Protein AF-0000000084946363 (afdb_homodimer)

Nearest PDB structures (foldseek):
  4gak-assembly1_A-2  TM=8.663E-01  e=1.663E-21  Spirosoma linguale DSM 74
  2own-assembly1_B  TM=8.542E-01  e=1.812E-19  Lactiplantibacillus plantarum
  5kl9-assembly1_B  TM=8.838E-01  e=1.006E-08  Escherichia coli O157:H7
  5t06-assembly1_B  TM=8.818E-01  e=2.750E-08  Escherichia coli O157:H7
  6fdg-assembly1_D  TM=8.705E-01  e=2.601E-08  Staphylococcus aureus

Organism: NCBI:txid445974

InterPro domains:
  IPR002864 Acyl-ACP thioesterase, N-terminal hotdog domain [PF01643] (11-122)
  IPR029069 HotDog domain superfamily [SSF54637] (1-125)
  IPR029069 HotDog domain superfamily [SSF54637] (152-232)
  IPR045023 Acyl-[acyl-carrier-protein] hydrolase FATA/B [PTHR31727] (13-206)
  IPR049427 Acyl-ACP thioesterase-like, C-terminal domain [PF20791] (157-214)

Structure (mmCIF, N/CA/C/O backbone):
data_AF-0000000084946363-model_v1
#
loop_
_entity.id
_entity.type
_entity.pdbx_description
1 polymer 'Acyl-ACP thioesterase'
#
loop_
_atom_site.group_PDB
_atom_site.id
_atom_site.type_symbol
_atom_site.label_atom_id
_atom_site.label_alt_id
_atom_site.label_comp_id
_atom_site.label_asym_id
_atom_site.label_entity_id
_atom_site.label_seq_id
_atom_site.pdbx_PDB_ins_code
_atom_site.Cartn_x
_atom_site.Cartn_y
_atom_site.Cartn_z
_atom_site.occupancy
_atom_site.B_iso_or_equiv
_atom_site.auth_seq_id
_atom_site.auth_comp_id
_atom_site.auth_asym_id
_atom_site.auth_atom_id
_atom_site.pdbx_PDB_model_num
ATOM 1 N N . MET A 1 1 ? -21.484 -27.547 -6.305 1 70.06 1 MET A N 1
ATOM 2 C CA . MET A 1 1 ? -21.453 -26.094 -6.355 1 70.06 1 MET A CA 1
ATOM 3 C C . MET A 1 1 ? -20.781 -25.609 -7.633 1 70.06 1 MET A C 1
ATOM 5 O O . MET A 1 1 ? -19.938 -26.312 -8.195 1 70.06 1 MET A O 1
ATOM 9 N N . GLU A 1 2 ? -21.312 -24.5 -8.242 1 84.5 2 GLU A N 1
ATOM 10 C CA . GLU A 1 2 ? -20.812 -23.953 -9.5 1 84.5 2 GLU A CA 1
ATOM 11 C C . GLU A 1 2 ? -19.781 -22.859 -9.266 1 84.5 2 GLU A C 1
ATOM 13 O O . GLU A 1 2 ? -19.719 -22.266 -8.188 1 84.5 2 GLU A O 1
ATOM 18 N N . ASN A 1 3 ? -18.844 -22.859 -10.219 1 86.06 3 ASN A N 1
ATOM 19 C CA . ASN A 1 3 ? -17.844 -21.781 -10.133 1 86.06 3 ASN A CA 1
ATOM 20 C C . ASN A 1 3 ? -18.469 -20.422 -10.406 1 86.06 3 ASN A C 1
ATOM 22 O O . ASN A 1 3 ? -18.391 -19.906 -11.531 1 86.06 3 ASN A O 1
ATOM 26 N N . ILE A 1 4 ? -19 -19.781 -9.352 1 91 4 ILE A N 1
ATOM 27 C CA . ILE A 1 4 ? -19.703 -18.516 -9.477 1 91 4 ILE A CA 1
ATOM 28 C C . ILE A 1 4 ? -18.688 -17.375 -9.57 1 91 4 ILE A C 1
ATOM 30 O O . ILE A 1 4 ? -17.562 -17.484 -9.07 1 91 4 ILE A O 1
ATOM 34 N N . VAL A 1 5 ? -19.125 -16.328 -10.242 1 95.81 5 VAL A N 1
ATOM 35 C CA . VAL A 1 5 ? -18.312 -15.117 -10.367 1 95.81 5 VAL A CA 1
ATOM 36 C C . VAL A 1 5 ? -18.516 -14.227 -9.141 1 95.81 5 VAL A C 1
ATOM 38 O O . VAL A 1 5 ? -19.656 -13.969 -8.734 1 95.81 5 VAL A O 1
ATOM 41 N N . SER A 1 6 ? -17.469 -13.883 -8.469 1 97.5 6 SER A N 1
ATOM 42 C CA . SER A 1 6 ? -17.5 -12.82 -7.473 1 97.5 6 SER A CA 1
ATOM 43 C C . SER A 1 6 ? -17 -11.5 -8.055 1 97.5 6 SER A C 1
ATOM 45 O O . SER A 1 6 ? -16.172 -11.484 -8.969 1 97.5 6 SER A O 1
ATOM 47 N N . TYR A 1 7 ? -17.516 -10.43 -7.527 1 98.06 7 TYR A N 1
ATOM 48 C CA . TYR A 1 7 ? -17.125 -9.125 -8.055 1 98.06 7 TYR A CA 1
ATOM 49 C C . TYR A 1 7 ? -17.016 -8.094 -6.934 1 98.06 7 TYR A C 1
ATOM 51 O O . TYR A 1 7 ? -17.469 -8.336 -5.816 1 98.06 7 TYR A O 1
ATOM 59 N N . CYS A 1 8 ? -16.297 -7.031 -7.211 1 97.19 8 CYS A N 1
ATOM 60 C CA . CYS A 1 8 ? -16.156 -5.875 -6.328 1 97.19 8 CYS A CA 1
ATOM 61 C C . CYS A 1 8 ? -16.078 -4.582 -7.133 1 97.19 8 CYS A C 1
ATOM 63 O O . CYS A 1 8 ? -15.352 -4.504 -8.117 1 97.19 8 CYS A O 1
ATOM 65 N N . ASP A 1 9 ? -16.938 -3.645 -6.715 1 97.62 9 ASP A N 1
ATOM 66 C CA . ASP A 1 9 ? -16.875 -2.318 -7.32 1 97.62 9 ASP A CA 1
ATOM 67 C C . ASP A 1 9 ? -15.945 -1.394 -6.535 1 97.62 9 ASP A C 1
ATOM 69 O O . ASP A 1 9 ? -15.938 -1.415 -5.305 1 97.62 9 ASP A O 1
ATOM 73 N N . LEU A 1 10 ? -15.164 -0.676 -7.266 1 96.12 10 LEU A N 1
ATOM 74 C CA . LEU A 1 10 ? -14.352 0.293 -6.539 1 96.12 10 LEU A CA 1
ATOM 75 C C . LEU A 1 10 ? -14.086 1.529 -7.395 1 96.12 10 LEU A C 1
ATOM 77 O O . LEU A 1 10 ? -14.18 1.472 -8.625 1 96.12 10 LEU A O 1
ATOM 81 N N . THR A 1 11 ? -13.898 2.643 -6.738 1 97.25 11 THR A N 1
ATOM 82 C CA . THR A 1 11 ? -13.383 3.877 -7.316 1 97.25 11 THR A CA 1
ATOM 83 C C . THR A 1 11 ? -11.906 4.066 -6.957 1 97.25 11 THR A C 1
ATOM 85 O O . THR A 1 11 ? -11.539 3.982 -5.785 1 97.25 11 THR A O 1
ATOM 88 N N . ILE A 1 12 ? -11.07 4.285 -7.965 1 97.88 12 ILE A N 1
ATOM 89 C CA . ILE A 1 12 ? -9.641 4.406 -7.723 1 97.88 12 ILE A CA 1
ATOM 90 C C . ILE A 1 12 ? -9.352 5.691 -6.953 1 97.88 12 ILE A C 1
ATOM 92 O O . ILE A 1 12 ? -9.711 6.785 -7.402 1 97.88 12 ILE A O 1
ATOM 96 N N . GLU A 1 13 ? -8.672 5.531 -5.82 1 96.62 13 GLU A N 1
ATOM 97 C CA . GLU A 1 13 ? -8.406 6.672 -4.949 1 96.62 13 GLU A CA 1
ATOM 98 C C . GLU A 1 13 ? -6.973 7.172 -5.121 1 96.62 13 GLU A C 1
ATOM 100 O O . GLU A 1 13 ? -6.125 6.465 -5.668 1 96.62 13 GLU A O 1
ATOM 105 N N . CYS A 1 14 ? -6.703 8.352 -4.598 1 95.38 14 CYS A N 1
ATOM 106 C CA . CYS A 1 14 ? -5.434 9.039 -4.809 1 95.38 14 CYS A CA 1
ATOM 107 C C . CYS A 1 14 ? -4.281 8.266 -4.18 1 95.38 14 CYS A C 1
ATOM 109 O O . CYS A 1 14 ? -3.207 8.156 -4.773 1 95.38 14 CYS A O 1
ATOM 111 N N . GLN A 1 15 ? -4.562 7.703 -3.047 1 96.81 15 GLN A N 1
ATOM 112 C CA . GLN A 1 15 ? -3.492 7.059 -2.291 1 96.81 15 GLN A CA 1
ATOM 113 C C . GLN A 1 15 ? -3.031 5.773 -2.977 1 96.81 15 GLN A C 1
ATOM 115 O O . GLN A 1 15 ? -1.977 5.23 -2.643 1 96.81 15 GLN A O 1
ATOM 120 N N . GLU A 1 16 ? -3.773 5.262 -3.953 1 96.62 16 GLU A N 1
ATOM 121 C CA . GLU A 1 16 ? -3.447 4.012 -4.637 1 96.62 16 GLU A CA 1
ATOM 122 C C . GLU A 1 16 ? -2.834 4.277 -6.008 1 96.62 16 GLU A C 1
ATOM 124 O O . GLU A 1 16 ? -2.523 3.342 -6.746 1 96.62 16 GLU A O 1
ATOM 129 N N . ALA A 1 17 ? -2.678 5.531 -6.375 1 97.31 17 ALA A N 1
ATOM 130 C CA . ALA A 1 17 ? -2.203 5.902 -7.707 1 97.31 17 ALA A CA 1
ATOM 131 C C . ALA A 1 17 ? -0.715 6.238 -7.684 1 97.31 17 ALA A C 1
ATOM 133 O O . ALA A 1 17 ? -0.167 6.586 -6.637 1 97.31 17 ALA A O 1
ATOM 134 N N . ASP A 1 18 ? -0.085 6.102 -8.828 1 96.81 18 ASP A N 1
ATOM 135 C CA . ASP A 1 18 ? 1.312 6.508 -8.945 1 96.81 18 ASP A CA 1
ATOM 136 C C . ASP A 1 18 ? 1.427 7.992 -9.281 1 96.81 18 ASP A C 1
ATOM 138 O O . ASP A 1 18 ? 0.437 8.727 -9.227 1 96.81 18 ASP A O 1
ATOM 142 N N . TYR A 1 19 ? 2.625 8.43 -9.539 1 95.81 19 TYR A N 1
ATOM 143 C CA . TYR A 1 19 ? 2.924 9.852 -9.672 1 95.81 19 TYR A CA 1
ATOM 144 C C . TYR A 1 19 ? 2.27 10.43 -10.914 1 95.81 19 TYR A C 1
ATOM 146 O O . TYR A 1 19 ? 2.182 11.656 -11.07 1 95.81 19 TYR A O 1
ATOM 154 N N . GLN A 1 20 ? 1.738 9.586 -11.82 1 94.81 20 GLN A N 1
ATOM 155 C CA . GLN A 1 20 ? 1.055 10.055 -13.016 1 94.81 20 GLN A CA 1
ATOM 156 C C . GLN A 1 20 ? -0.458 9.906 -12.883 1 94.81 20 GLN A C 1
ATOM 158 O O . GLN A 1 20 ? -1.197 10.141 -13.844 1 94.81 20 GLN A O 1
ATOM 163 N N . GLY A 1 21 ? -0.897 9.438 -11.758 1 95.94 21 GLY A N 1
ATOM 164 C CA . GLY A 1 21 ? -2.324 9.258 -11.547 1 95.94 21 GLY A CA 1
ATOM 165 C C . GLY A 1 21 ? -2.836 7.914 -12.031 1 95.94 21 GLY A C 1
ATOM 166 O O . GLY A 1 21 ? -4.043 7.727 -12.195 1 95.94 21 GLY A O 1
ATOM 167 N N . ASN A 1 22 ? -1.909 7.016 -12.398 1 97.56 22 ASN A N 1
ATOM 168 C CA . ASN A 1 22 ? -2.293 5.664 -12.789 1 97.56 22 ASN A CA 1
ATOM 169 C C . ASN A 1 22 ? -2.498 4.77 -11.57 1 97.56 22 ASN A C 1
ATOM 171 O O . ASN A 1 22 ? -1.73 4.836 -10.609 1 97.56 22 ASN A O 1
ATOM 175 N N . TYR A 1 23 ? -3.584 3.969 -11.664 1 98.19 23 TYR A N 1
ATOM 176 C CA . TYR A 1 23 ? -3.766 2.934 -10.648 1 98.19 23 TYR A CA 1
ATOM 177 C C . TYR A 1 23 ? -2.584 1.971 -10.641 1 98.19 23 TYR A C 1
ATOM 179 O O . TYR A 1 23 ? -2.26 1.36 -11.664 1 98.19 23 TYR A O 1
ATOM 187 N N . ARG A 1 24 ? -1.91 1.886 -9.531 1 98.12 24 ARG A N 1
ATOM 188 C CA . ARG A 1 24 ? -0.738 1.02 -9.469 1 98.12 24 ARG A CA 1
ATOM 189 C C . ARG A 1 24 ? -1.112 -0.432 -9.75 1 98.12 24 ARG A C 1
ATOM 191 O O . ARG A 1 24 ? -2.066 -0.957 -9.172 1 98.12 24 ARG A O 1
ATOM 198 N N . ILE A 1 25 ? -0.309 -1.098 -10.562 1 98.31 25 ILE A N 1
ATOM 199 C CA . ILE A 1 25 ? -0.554 -2.5 -10.891 1 98.31 25 ILE A CA 1
ATOM 200 C C . ILE A 1 25 ? -0.459 -3.346 -9.625 1 98.31 25 ILE A C 1
ATOM 202 O O . ILE A 1 25 ? -1.232 -4.289 -9.438 1 98.31 25 ILE A O 1
ATOM 206 N N . SER A 1 26 ? 0.537 -3.006 -8.766 1 98.12 26 SER A N 1
ATOM 207 C CA . SER A 1 26 ? 0.658 -3.725 -7.5 1 98.12 26 SER A CA 1
ATOM 208 C C . SER A 1 26 ? -0.632 -3.641 -6.691 1 98.12 26 SER A C 1
ATOM 210 O O . SER A 1 26 ? -1.058 -4.629 -6.086 1 98.12 26 SER A O 1
ATOM 212 N N . SER A 1 27 ? -1.286 -2.434 -6.629 1 98.12 27 SER A N 1
ATOM 213 C CA . SER A 1 27 ? -2.553 -2.256 -5.93 1 98.12 27 SER A CA 1
ATOM 214 C C . SER A 1 27 ? -3.668 -3.062 -6.586 1 98.12 27 SER A C 1
ATOM 216 O O . SER A 1 27 ? -4.48 -3.684 -5.898 1 98.12 27 SER A O 1
ATOM 218 N N . LEU A 1 28 ? -3.719 -3.057 -7.891 1 98.62 28 LEU A N 1
ATOM 219 C CA . LEU A 1 28 ? -4.719 -3.818 -8.633 1 98.62 28 LEU A CA 1
ATOM 220 C C . LEU A 1 28 ? -4.613 -5.305 -8.312 1 98.62 28 LEU A C 1
ATOM 222 O O . LEU A 1 28 ? -5.605 -5.941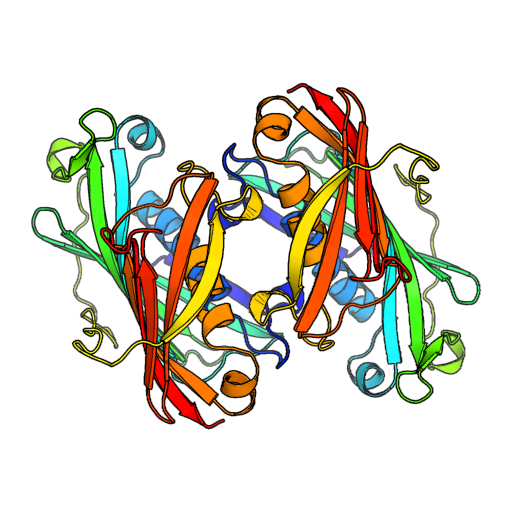 -7.953 1 98.62 28 LEU A O 1
ATOM 226 N N . LEU A 1 29 ? -3.414 -5.832 -8.422 1 98.44 29 LEU A N 1
ATOM 227 C CA . LEU A 1 29 ? -3.217 -7.262 -8.195 1 98.44 29 LEU A CA 1
ATOM 228 C C . LEU A 1 29 ? -3.486 -7.625 -6.742 1 98.44 29 LEU A C 1
ATOM 230 O O . LEU A 1 29 ? -3.971 -8.719 -6.449 1 98.44 29 LEU A O 1
ATOM 234 N N . SER A 1 30 ? -3.174 -6.715 -5.859 1 98.12 30 SER A N 1
ATOM 235 C CA . SER A 1 30 ? -3.5 -6.91 -4.449 1 98.12 30 SER A CA 1
ATOM 236 C C . SER A 1 30 ? -5.004 -7.051 -4.246 1 98.12 30 SER A C 1
ATOM 238 O O . SER A 1 30 ? -5.457 -7.973 -3.566 1 98.12 30 SER A O 1
ATOM 240 N N . LYS A 1 31 ? -5.789 -6.156 -4.844 1 98.31 31 LYS A N 1
ATOM 241 C CA . LYS A 1 31 ? -7.242 -6.211 -4.723 1 98.31 31 LYS A CA 1
ATOM 242 C C . LYS A 1 31 ? -7.801 -7.484 -5.352 1 98.31 31 LYS A C 1
ATOM 244 O O . LYS A 1 31 ? -8.727 -8.094 -4.816 1 98.31 31 LYS A O 1
ATOM 249 N N . LEU A 1 32 ? -7.258 -7.844 -6.43 1 98.44 32 LEU A N 1
ATOM 250 C CA . LEU A 1 32 ? -7.695 -9.07 -7.094 1 98.44 32 LEU A CA 1
ATOM 251 C C . LEU A 1 32 ? -7.398 -10.289 -6.234 1 98.44 32 LEU A C 1
ATOM 253 O O . LEU A 1 32 ? -8.172 -11.25 -6.23 1 98.44 32 LEU A O 1
ATOM 257 N N . SER A 1 33 ? -6.266 -10.266 -5.551 1 97.75 33 SER A N 1
ATOM 258 C CA . SER A 1 33 ? -5.934 -11.359 -4.641 1 97.75 33 SER A CA 1
ATOM 259 C C . SER A 1 33 ? -6.973 -11.484 -3.529 1 97.75 33 SER A C 1
ATOM 261 O O . SER A 1 33 ? -7.414 -12.586 -3.209 1 97.75 33 SER A O 1
ATOM 263 N N . ASP A 1 34 ? -7.348 -10.383 -2.947 1 97.62 34 ASP A N 1
ATOM 264 C CA . ASP A 1 34 ? -8.383 -10.398 -1.917 1 97.62 34 ASP A CA 1
ATOM 265 C C . ASP A 1 34 ? -9.711 -10.914 -2.479 1 97.62 34 ASP A C 1
ATOM 267 O O . ASP A 1 34 ? -10.414 -11.68 -1.817 1 97.62 34 ASP A O 1
ATOM 271 N N . LEU A 1 35 ? -10.055 -10.484 -3.676 1 98.19 35 LEU A N 1
ATOM 272 C CA . LEU A 1 35 ? -11.289 -10.938 -4.316 1 98.19 35 LEU A CA 1
ATOM 273 C C . LEU A 1 35 ? -11.242 -12.445 -4.566 1 98.19 35 LEU A C 1
ATOM 275 O O . LEU A 1 35 ? -12.266 -13.125 -4.457 1 98.19 35 LEU A O 1
ATOM 279 N N . ALA A 1 36 ? -10.078 -12.953 -4.973 1 97.12 36 ALA A N 1
ATOM 280 C CA . ALA A 1 36 ? -9.906 -14.391 -5.168 1 97.12 36 ALA A CA 1
ATOM 281 C C . ALA A 1 36 ? -10.242 -15.164 -3.891 1 97.12 36 ALA A C 1
ATOM 283 O O . ALA A 1 36 ? -10.914 -16.188 -3.939 1 97.12 36 ALA A O 1
ATOM 284 N N . THR A 1 37 ? -9.711 -14.68 -2.766 1 95.12 37 THR A N 1
ATOM 285 C CA . THR A 1 37 ? -9.984 -15.32 -1.482 1 95.12 37 THR A CA 1
ATOM 286 C C . THR A 1 37 ? -11.477 -15.305 -1.175 1 95.12 37 THR A C 1
ATOM 288 O O . THR A 1 37 ? -12.039 -16.328 -0.763 1 95.12 37 THR A O 1
ATOM 291 N N . LYS A 1 38 ? -12.086 -14.18 -1.38 1 95.94 38 LYS A N 1
ATOM 292 C CA . LYS A 1 38 ? -13.531 -14.078 -1.177 1 95.94 38 LYS A CA 1
ATOM 293 C C . LYS A 1 38 ? -14.281 -15.078 -2.041 1 95.94 38 LYS A C 1
ATOM 295 O O . LYS A 1 38 ? -15.18 -15.781 -1.557 1 95.94 38 LYS A O 1
ATOM 300 N N . ASN A 1 39 ? -13.961 -15.148 -3.291 1 96.75 39 ASN A N 1
ATOM 301 C CA . ASN A 1 39 ? -14.594 -16.078 -4.223 1 96.75 39 ASN A CA 1
ATOM 302 C C . ASN A 1 39 ? -14.398 -17.531 -3.787 1 96.75 39 ASN A C 1
ATOM 304 O O . ASN A 1 39 ? -15.336 -18.328 -3.82 1 96.75 39 ASN A O 1
ATOM 308 N N . ALA A 1 40 ? -13.172 -17.828 -3.404 1 94.5 40 ALA A N 1
ATOM 309 C CA . ALA A 1 40 ? -12.852 -19.188 -2.98 1 94.5 40 ALA A CA 1
ATOM 310 C C . ALA A 1 40 ? -13.727 -19.609 -1.804 1 94.5 40 ALA A C 1
ATOM 312 O O . ALA A 1 40 ? -14.18 -20.766 -1.742 1 94.5 40 ALA A O 1
ATOM 313 N N . VAL A 1 41 ? -13.969 -18.766 -0.899 1 93.56 41 VAL A N 1
ATOM 314 C CA . VAL A 1 41 ? -14.82 -19.047 0.248 1 93.56 41 VAL A CA 1
ATOM 315 C C . VAL A 1 41 ? -16.266 -19.203 -0.213 1 93.56 41 VAL A C 1
ATOM 317 O O . VAL A 1 41 ? -16.953 -20.156 0.174 1 93.56 41 VAL A O 1
ATOM 320 N N . GLU A 1 42 ? -16.688 -18.281 -1.045 1 93.62 42 GLU A N 1
ATOM 321 C CA . GLU A 1 42 ? -18.078 -18.266 -1.518 1 93.62 42 GLU A CA 1
ATOM 322 C C . GLU A 1 42 ? -18.422 -19.562 -2.248 1 93.62 42 GLU A C 1
ATOM 324 O O . GLU A 1 42 ? -19.531 -20.094 -2.107 1 93.62 42 GLU A O 1
ATOM 329 N N . VAL A 1 43 ? -17.484 -20.125 -2.947 1 92.31 43 VAL A N 1
ATOM 330 C CA . VAL A 1 43 ? -17.781 -21.281 -3.779 1 92.31 43 VAL A CA 1
ATOM 331 C C . VAL A 1 43 ? -17.406 -22.562 -3.035 1 92.31 43 VAL A C 1
ATOM 333 O O . VAL A 1 43 ? -17.562 -23.672 -3.561 1 92.31 43 VAL A O 1
ATOM 336 N N . GLY A 1 44 ? -16.703 -22.422 -1.86 1 89.19 44 GLY A N 1
ATOM 337 C CA . GLY A 1 44 ? -16.469 -23.562 -0.994 1 89.19 44 GLY A CA 1
ATOM 338 C C . GLY A 1 44 ? -15.109 -24.203 -1.199 1 89.19 44 GLY A C 1
ATOM 339 O O . GLY A 1 44 ? -14.812 -25.25 -0.627 1 89.19 44 GLY A O 1
ATOM 340 N N . ILE A 1 45 ? -14.352 -23.609 -2.037 1 90.62 45 ILE A N 1
ATOM 341 C CA . ILE A 1 45 ? -13 -24.109 -2.27 1 90.62 45 ILE A CA 1
ATOM 342 C C . ILE A 1 45 ? -12.156 -23.922 -1.014 1 90.62 45 ILE A C 1
ATOM 344 O O . ILE A 1 45 ? -11.281 -24.734 -0.716 1 90.62 45 ILE A O 1
ATOM 348 N N . TRP A 1 46 ? -12.438 -22.875 -0.314 1 90.56 46 TRP A N 1
ATOM 349 C CA . TRP A 1 46 ? -11.617 -22.516 0.839 1 90.56 46 TRP A CA 1
ATOM 350 C C . TRP A 1 46 ? -12.477 -22.312 2.08 1 90.56 46 TRP A C 1
ATOM 352 O O . TRP A 1 46 ? -13.562 -21.734 2.002 1 90.56 46 TRP A O 1
ATOM 362 N N . ARG A 1 47 ? -11.922 -22.844 3.141 1 90.25 47 ARG A N 1
ATOM 363 C CA . ARG A 1 47 ? -12.453 -22.641 4.484 1 90.25 47 ARG A CA 1
ATOM 364 C C . ARG A 1 47 ? -11.359 -22.188 5.445 1 90.25 47 ARG A C 1
ATOM 366 O O . ARG A 1 47 ? -10.273 -22.766 5.469 1 90.25 47 ARG A O 1
ATOM 373 N N . PRO A 1 48 ? -11.672 -21.234 6.277 1 84.5 48 PRO A N 1
ATOM 374 C CA . PRO A 1 48 ? -10.641 -20.688 7.172 1 84.5 48 PRO A CA 1
ATOM 375 C C . PRO A 1 48 ? -9.961 -21.781 8.008 1 84.5 48 PRO A C 1
ATOM 377 O O . PRO A 1 48 ? -8.758 -21.688 8.273 1 84.5 48 PRO A O 1
ATOM 380 N N . GLU A 1 49 ? -10.602 -22.812 8.336 1 87.62 49 GLU A N 1
ATOM 381 C CA . GLU A 1 49 ? -10.055 -23.891 9.156 1 87.62 49 GLU A CA 1
ATOM 382 C C . GLU A 1 49 ? -8.938 -24.641 8.422 1 87.62 49 GLU A C 1
ATOM 384 O O . GLU A 1 49 ? -8.039 -25.203 9.055 1 87.62 49 GLU A O 1
ATOM 389 N N . LEU A 1 50 ? -9.023 -24.641 7.145 1 89.38 50 LEU A N 1
ATOM 390 C CA . LEU A 1 50 ? -8.008 -25.312 6.348 1 89.38 50 LEU A CA 1
ATOM 391 C C . LEU A 1 50 ? -6.664 -24.609 6.461 1 89.38 50 LEU A C 1
ATOM 393 O O . LEU A 1 50 ? -5.617 -25.219 6.219 1 89.38 50 LEU A O 1
ATOM 397 N N . GLY A 1 51 ? -6.691 -23.391 6.848 1 86.88 51 GLY A N 1
ATOM 398 C CA . GLY A 1 51 ? -5.5 -22.547 6.891 1 86.88 51 GLY A CA 1
ATOM 399 C C . GLY A 1 51 ? -4.5 -23 7.945 1 86.88 51 GLY A C 1
ATOM 400 O O . GLY A 1 51 ? -3.336 -22.594 7.91 1 86.88 51 GLY A O 1
ATOM 401 N N . GLU A 1 52 ? -4.887 -23.797 8.828 1 87.25 52 GLU A N 1
ATOM 402 C CA . GLU A 1 52 ? -3.994 -24.328 9.852 1 87.25 52 GLU A CA 1
ATOM 403 C C . GLU A 1 52 ? -3.023 -25.344 9.258 1 87.25 52 GLU A C 1
ATOM 405 O O . GLU A 1 52 ? -1.902 -25.5 9.75 1 87.25 52 GLU A O 1
ATOM 410 N N . ARG A 1 53 ? -3.496 -25.938 8.18 1 91.44 53 ARG A N 1
ATOM 411 C CA . ARG A 1 53 ? -2.717 -27.047 7.66 1 91.44 53 ARG A CA 1
ATOM 412 C C . ARG A 1 53 ? -2.363 -26.844 6.191 1 91.44 53 ARG A C 1
ATOM 414 O O . ARG A 1 53 ? -1.336 -27.328 5.719 1 91.44 53 ARG A O 1
ATOM 421 N N . PHE A 1 54 ? -3.215 -26.109 5.508 1 93.25 54 PHE A N 1
ATOM 422 C CA . PHE A 1 54 ? -3 -25.969 4.074 1 93.25 54 PHE A CA 1
ATOM 423 C C . PHE A 1 54 ? -2.945 -24.5 3.682 1 93.25 54 PHE A C 1
ATOM 425 O O . PHE A 1 54 ? -3.412 -23.625 4.426 1 93.25 54 PHE A O 1
ATOM 432 N N . GLY A 1 55 ? -2.344 -24.234 2.537 1 92.19 55 GLY A N 1
ATOM 433 C CA . GLY A 1 55 ? -2.322 -22.891 1.963 1 92.19 55 GLY A CA 1
ATOM 434 C C . GLY A 1 55 ? -2.168 -22.891 0.454 1 92.19 55 GLY A C 1
ATOM 435 O O . GLY A 1 55 ? -1.436 -23.719 -0.1 1 92.19 55 GLY A O 1
ATOM 436 N N . PHE A 1 56 ? -2.918 -22.031 -0.171 1 93 56 PHE A N 1
ATOM 437 C CA . PHE A 1 56 ? -2.721 -21.828 -1.6 1 93 56 PHE A CA 1
ATOM 438 C C . PHE A 1 56 ? -1.523 -20.906 -1.85 1 93 56 PHE A C 1
ATOM 440 O O . PHE A 1 56 ? -1.342 -19.906 -1.152 1 93 56 PHE A O 1
ATOM 447 N N . VAL A 1 57 ? -0.721 -21.25 -2.834 1 94.88 57 VAL A N 1
ATOM 448 C CA . VAL A 1 57 ? 0.455 -20.469 -3.209 1 94.88 57 VAL A CA 1
ATOM 449 C C . VAL A 1 57 ? 0.323 -20 -4.656 1 94.88 57 VAL A C 1
ATOM 451 O O . VAL A 1 57 ? 0.097 -20.812 -5.559 1 94.88 57 VAL A O 1
ATOM 454 N N . LEU A 1 58 ? 0.392 -18.75 -4.855 1 97.5 58 LEU A N 1
ATOM 455 C CA . LEU A 1 58 ? 0.416 -18.188 -6.203 1 97.5 58 LEU A CA 1
ATOM 456 C C . LEU A 1 58 ? 1.748 -18.469 -6.887 1 97.5 58 LEU A C 1
ATOM 458 O O . LEU A 1 58 ? 2.795 -18 -6.445 1 97.5 58 LEU A O 1
ATOM 462 N N . ALA A 1 59 ? 1.734 -19.188 -7.969 1 97.56 59 ALA A N 1
ATOM 463 C CA . ALA A 1 59 ? 2.959 -19.609 -8.648 1 97.56 59 ALA A CA 1
ATOM 464 C C . ALA A 1 59 ? 3.309 -18.641 -9.781 1 97.56 59 ALA A C 1
ATOM 466 O O . ALA A 1 59 ? 4.457 -18.219 -9.906 1 97.56 59 ALA A O 1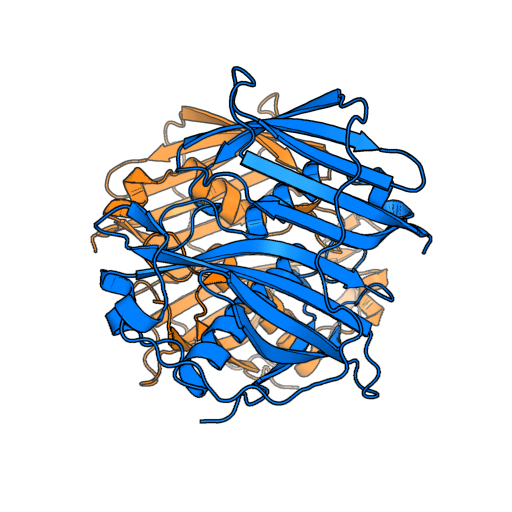
ATOM 467 N N . LYS A 1 60 ? 2.373 -18.344 -10.625 1 98.31 60 LYS A N 1
ATOM 468 C CA . LYS A 1 60 ? 2.607 -17.422 -11.734 1 98.31 60 LYS A CA 1
ATOM 469 C C . LYS A 1 60 ? 1.317 -16.719 -12.156 1 98.31 60 LYS A C 1
ATOM 471 O O . LYS A 1 60 ? 0.222 -17.219 -11.883 1 98.31 60 LYS A O 1
ATOM 476 N N . GLU A 1 61 ? 1.461 -15.656 -12.812 1 98.69 61 GLU A N 1
ATOM 477 C CA . GLU A 1 61 ? 0.304 -14.922 -13.312 1 98.69 61 GLU A CA 1
ATOM 478 C C . GLU A 1 61 ? 0.692 -14 -14.469 1 98.69 61 GLU A C 1
ATOM 480 O O . GLU A 1 61 ? 1.86 -13.633 -14.609 1 98.69 61 GLU A O 1
ATOM 485 N N . THR A 1 62 ? -0.232 -13.758 -15.367 1 98.88 62 THR A N 1
ATOM 486 C CA . THR A 1 62 ? -0.111 -12.797 -16.453 1 98.88 62 THR A CA 1
ATOM 487 C C . THR A 1 62 ? -1.256 -11.789 -16.422 1 98.88 62 THR A C 1
ATOM 489 O O . THR A 1 62 ? -2.42 -12.172 -16.281 1 98.88 62 THR A O 1
ATOM 492 N N . LEU A 1 63 ? -0.934 -10.57 -16.5 1 98.81 63 LEU A N 1
ATOM 493 C CA . LEU A 1 63 ? -1.889 -9.469 -16.609 1 98.81 63 LEU A CA 1
ATOM 494 C C . LEU A 1 63 ? -1.824 -8.836 -18 1 98.81 63 LEU A C 1
ATOM 496 O O . LEU A 1 63 ? -0.741 -8.508 -18.484 1 98.81 63 LEU A O 1
ATOM 500 N N . ILE A 1 64 ? -2.951 -8.68 -18.594 1 98.75 64 ILE A N 1
ATOM 501 C CA . ILE A 1 64 ? -3.109 -7.84 -19.781 1 98.75 64 ILE A CA 1
ATOM 502 C C . ILE A 1 64 ? -3.861 -6.566 -19.406 1 98.75 64 ILE A C 1
ATOM 504 O O . ILE A 1 64 ? -4.965 -6.625 -18.859 1 98.75 64 ILE A O 1
ATOM 508 N N . LEU A 1 65 ? -3.271 -5.492 -19.641 1 98.56 65 LEU A N 1
ATOM 509 C CA . LEU A 1 65 ? -3.852 -4.18 -19.375 1 98.56 65 LEU A CA 1
ATOM 510 C C . LEU A 1 65 ? -4.059 -3.404 -20.672 1 98.56 65 LEU A C 1
ATOM 512 O O . LEU A 1 65 ? -3.096 -2.943 -21.297 1 98.56 65 LEU A O 1
ATOM 516 N N . LYS A 1 66 ? -5.281 -3.16 -21.062 1 97.88 66 LYS A N 1
ATOM 517 C CA . LYS A 1 66 ? -5.59 -2.553 -22.359 1 97.88 66 LYS A CA 1
ATOM 518 C C . LYS A 1 66 ? -5.254 -1.064 -22.359 1 97.88 66 LYS A C 1
ATOM 520 O O . LYS A 1 66 ? -4.926 -0.498 -23.406 1 97.88 66 LYS A O 1
ATOM 525 N N . ARG A 1 67 ? -5.34 -0.402 -21.25 1 97.5 67 ARG A N 1
ATOM 526 C CA . ARG A 1 67 ? -4.996 0.995 -21 1 97.5 67 ARG A CA 1
ATOM 527 C C . ARG A 1 67 ? -4.785 1.253 -19.516 1 97.5 67 ARG A C 1
ATOM 529 O O . ARG A 1 67 ? -5.281 0.501 -18.672 1 97.5 67 ARG A O 1
ATOM 536 N N . PRO A 1 68 ? -4.031 2.27 -19.203 1 97.75 68 PRO A N 1
ATOM 537 C CA . PRO A 1 68 ? -3.926 2.611 -17.781 1 97.75 68 PRO A CA 1
ATOM 538 C C . PRO A 1 68 ? -5.277 2.926 -17.156 1 97.75 68 PRO A C 1
ATOM 540 O O . PRO A 1 68 ? -6.176 3.439 -17.828 1 97.75 68 PRO A O 1
ATOM 543 N N . ILE A 1 69 ? -5.48 2.535 -15.93 1 98.44 69 ILE A N 1
ATOM 544 C CA . ILE A 1 69 ? -6.633 2.9 -15.117 1 98.44 69 ILE A CA 1
ATOM 545 C C . ILE A 1 69 ? -6.309 4.145 -14.289 1 98.44 69 ILE A C 1
ATOM 547 O O . ILE A 1 69 ? -5.258 4.215 -13.648 1 98.44 69 ILE A O 1
ATOM 551 N N . LYS A 1 70 ? -7.16 5.121 -14.203 1 97.75 70 LYS A N 1
ATOM 552 C CA . LYS A 1 70 ? -6.828 6.426 -13.641 1 97.75 70 LYS A CA 1
ATOM 553 C C . LYS A 1 70 ? -7.555 6.656 -12.32 1 97.75 70 LYS A C 1
ATOM 555 O O . LYS A 1 70 ? -8.562 6.004 -12.039 1 97.75 70 LYS A O 1
ATOM 560 N N . ILE A 1 71 ? -7.035 7.539 -11.555 1 96.5 71 ILE A N 1
ATOM 561 C CA . ILE A 1 71 ? -7.711 7.992 -10.344 1 96.5 71 ILE A CA 1
ATOM 562 C C . ILE A 1 71 ? -9.141 8.422 -10.68 1 96.5 71 ILE A C 1
ATOM 564 O O . ILE A 1 71 ? -9.391 8.953 -11.766 1 96.5 71 ILE A O 1
ATOM 568 N N . ASP A 1 72 ? -10.031 8.195 -9.734 1 95.69 72 ASP A N 1
ATOM 569 C CA . ASP A 1 72 ? -11.438 8.586 -9.773 1 95.69 72 ASP A CA 1
ATOM 570 C C . ASP A 1 72 ? -12.219 7.727 -10.758 1 95.69 72 ASP A C 1
ATOM 572 O O . ASP A 1 72 ? -13.438 7.871 -10.883 1 95.69 72 ASP A O 1
ATOM 576 N N . GLU A 1 73 ? -11.578 6.832 -11.5 1 98 73 GLU A N 1
ATOM 577 C CA . GLU A 1 73 ? -12.289 5.906 -12.375 1 98 73 GLU A CA 1
ATOM 578 C C . GLU A 1 73 ? -13.055 4.859 -11.562 1 98 73 GLU A C 1
ATOM 580 O O . GLU A 1 73 ? -12.531 4.336 -10.57 1 98 73 GLU A O 1
ATOM 585 N N . LYS A 1 74 ? -14.281 4.609 -11.922 1 98.31 74 LYS A N 1
ATOM 586 C CA . LYS A 1 74 ? -15.078 3.518 -11.367 1 98.31 74 LYS A CA 1
ATOM 587 C C . LYS A 1 74 ? -14.883 2.232 -12.164 1 98.31 74 LYS A C 1
ATOM 589 O O . LYS A 1 74 ? -15.062 2.223 -13.391 1 98.31 74 LYS A O 1
ATOM 594 N N . ILE A 1 75 ? -14.477 1.181 -11.484 1 98.69 75 ILE A N 1
ATOM 595 C CA . ILE A 1 75 ? -14.234 -0.085 -12.172 1 98.69 75 ILE A CA 1
ATOM 596 C C . ILE A 1 75 ? -14.883 -1.227 -11.391 1 98.69 75 ILE A C 1
ATOM 598 O O . ILE A 1 75 ? -15.219 -1.073 -10.211 1 98.69 75 ILE A O 1
ATOM 602 N N . ARG A 1 76 ? -15.195 -2.291 -12.109 1 98.75 76 ARG A N 1
ATOM 603 C CA . ARG A 1 76 ? -15.664 -3.539 -11.508 1 98.75 76 ARG A CA 1
ATOM 604 C C . ARG A 1 76 ? -14.648 -4.656 -11.719 1 98.75 76 ARG A C 1
ATOM 606 O O . ARG A 1 76 ? -14.25 -4.941 -12.844 1 98.75 76 ARG A O 1
ATOM 613 N N . LEU A 1 77 ? -14.125 -5.246 -10.594 1 98.88 77 LEU A N 1
ATOM 614 C CA . LEU A 1 77 ? -13.273 -6.426 -10.625 1 98.88 77 LEU A CA 1
ATOM 615 C C . LEU A 1 77 ? -14.102 -7.703 -10.57 1 98.88 77 LEU A C 1
ATOM 617 O O . LEU A 1 77 ? -15.078 -7.785 -9.82 1 98.88 77 LEU A O 1
ATOM 621 N N . LYS A 1 78 ? -13.711 -8.656 -11.32 1 98.25 78 LYS A N 1
ATOM 622 C CA . LYS A 1 78 ? -14.391 -9.945 -11.344 1 98.25 78 LYS A CA 1
ATOM 623 C C . LYS A 1 78 ? -13.391 -11.094 -11.336 1 98.25 78 LYS A C 1
ATOM 625 O O . LYS A 1 78 ? -12.281 -10.961 -11.852 1 98.25 78 LYS A O 1
ATOM 630 N N . THR A 1 79 ? -13.82 -12.188 -10.727 1 97.81 79 THR A N 1
ATOM 631 C CA . THR A 1 79 ? -12.984 -13.383 -10.781 1 97.81 79 THR A CA 1
ATOM 632 C C . THR A 1 79 ? -13.828 -14.641 -10.617 1 97.81 79 THR A C 1
ATOM 634 O O . THR A 1 79 ? -14.922 -14.594 -10.047 1 97.81 79 THR A O 1
ATOM 637 N N . ARG A 1 80 ? -13.375 -15.695 -11.086 1 95.69 80 ARG A N 1
ATOM 638 C CA . ARG A 1 80 ? -13.914 -17.031 -10.836 1 95.69 80 ARG A CA 1
ATOM 639 C C . ARG A 1 80 ? -12.836 -18.094 -10.992 1 95.69 80 ARG A C 1
ATOM 641 O O . ARG A 1 80 ? -11.836 -17.875 -11.672 1 95.69 80 ARG A O 1
ATOM 648 N N . ALA A 1 81 ? -13.062 -19.156 -10.305 1 93.94 81 ALA A N 1
ATOM 649 C CA . ALA A 1 81 ? -12.195 -20.312 -10.516 1 93.94 81 ALA A CA 1
ATOM 650 C C . ALA A 1 81 ? -12.312 -20.828 -11.945 1 93.94 81 ALA A C 1
ATOM 652 O O . ALA A 1 81 ? -13.398 -20.844 -12.523 1 93.94 81 ALA A O 1
ATOM 653 N N . ALA A 1 82 ? -11.25 -21.266 -12.5 1 92.12 82 ALA A N 1
ATOM 654 C CA . ALA A 1 82 ? -11.289 -21.641 -13.906 1 92.12 82 ALA A CA 1
ATOM 655 C C . ALA A 1 82 ? -11.094 -23.156 -14.07 1 92.12 82 ALA A C 1
ATOM 657 O O . ALA A 1 82 ? -11.758 -23.781 -14.898 1 92.12 82 ALA A O 1
ATOM 658 N N . ALA A 1 83 ? -10.102 -23.719 -13.422 1 88 83 ALA A N 1
ATOM 659 C CA . ALA A 1 83 ? -9.859 -25.156 -13.578 1 88 83 ALA A CA 1
ATOM 660 C C . ALA A 1 83 ? -8.984 -25.688 -12.445 1 88 83 ALA A C 1
ATOM 662 O O . ALA A 1 83 ? -8.336 -24.922 -11.742 1 88 83 ALA A O 1
ATOM 663 N N . CYS A 1 84 ? -9.086 -26.953 -12.273 1 87.56 84 CYS A N 1
ATOM 664 C CA . CYS A 1 84 ? -8.188 -27.703 -11.398 1 87.56 84 CYS A CA 1
ATOM 665 C C . CYS A 1 84 ? -7.652 -28.938 -12.094 1 87.56 84 CYS A C 1
ATOM 667 O O . CYS A 1 84 ? -8.422 -29.844 -12.453 1 87.56 84 CYS A O 1
ATOM 669 N N . LYS A 1 85 ? -6.375 -28.953 -12.344 1 86.5 85 LYS A N 1
ATOM 670 C CA . LYS A 1 85 ? -5.703 -30.125 -12.93 1 86.5 85 LYS A CA 1
ATOM 671 C C . LYS A 1 85 ? -4.621 -30.656 -11.992 1 86.5 85 LYS A C 1
ATOM 673 O O . LYS A 1 85 ? -3.523 -30.094 -11.93 1 86.5 85 LYS A O 1
ATOM 678 N N . ARG A 1 86 ? -4.906 -31.812 -11.352 1 87.94 86 ARG A N 1
ATOM 679 C CA . ARG A 1 86 ? -3.99 -32.406 -10.398 1 87.94 86 ARG A CA 1
ATOM 680 C C . ARG A 1 86 ? -3.65 -31.453 -9.266 1 87.94 86 ARG A C 1
ATOM 682 O O . ARG A 1 86 ? -4.461 -31.234 -8.359 1 87.94 86 ARG A O 1
ATOM 689 N N . ILE A 1 87 ? -2.453 -30.859 -9.375 1 90.81 87 ILE A N 1
ATOM 690 C CA . ILE A 1 87 ? -1.993 -30.016 -8.281 1 90.81 87 ILE A CA 1
ATOM 691 C C . ILE A 1 87 ? -2.029 -28.547 -8.703 1 90.81 87 ILE A C 1
ATOM 693 O O . ILE A 1 87 ? -1.637 -27.656 -7.941 1 90.81 87 ILE A O 1
ATOM 697 N N . GLN A 1 88 ? -2.57 -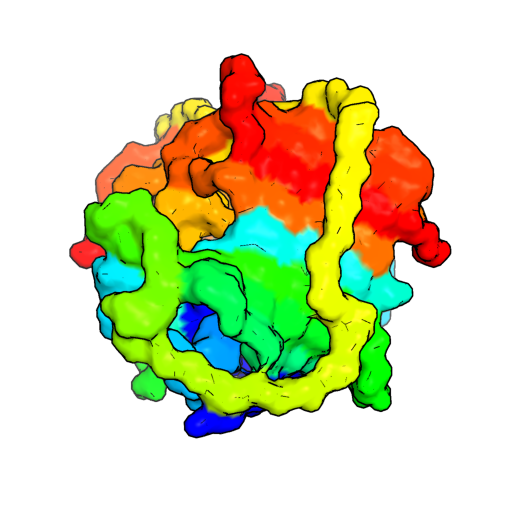28.312 -9.906 1 92.88 88 GLN A N 1
ATOM 698 C CA . GLN A 1 88 ? -2.602 -26.953 -10.438 1 92.88 88 GLN A CA 1
ATOM 699 C C . GLN A 1 88 ? -4.016 -26.375 -10.414 1 92.88 88 GLN A C 1
ATOM 701 O O . GLN A 1 88 ? -4.953 -27 -10.922 1 92.88 88 GLN A O 1
ATOM 706 N N . PHE A 1 89 ? -4.152 -25.234 -9.836 1 93.5 89 PHE A N 1
ATOM 707 C CA . PHE A 1 89 ? -5.402 -24.484 -9.773 1 93.5 89 PHE A CA 1
ATOM 708 C C . PHE A 1 89 ? -5.301 -23.188 -10.594 1 93.5 89 PHE A C 1
ATOM 710 O O . PHE A 1 89 ? -4.434 -22.359 -10.328 1 93.5 89 PHE A O 1
ATOM 717 N N . THR A 1 90 ? -6.203 -23.047 -11.578 1 95.31 90 THR A N 1
ATOM 718 C CA . THR A 1 90 ? -6.148 -21.844 -12.383 1 95.31 90 THR A CA 1
ATOM 719 C C . THR A 1 90 ? -7.336 -20.938 -12.078 1 95.31 90 THR A C 1
ATOM 721 O O . THR A 1 90 ? -8.414 -21.406 -11.719 1 95.31 90 THR A O 1
ATOM 724 N N . ARG A 1 91 ? -7.066 -19.688 -12.18 1 96.62 91 ARG A N 1
ATOM 725 C CA . ARG A 1 91 ? -8.078 -18.656 -11.938 1 96.62 91 ARG A CA 1
ATOM 726 C C . ARG A 1 91 ? -7.957 -17.516 -12.945 1 96.62 91 ARG A C 1
ATOM 728 O O . ARG A 1 91 ? -6.852 -17.141 -13.328 1 96.62 91 ARG A O 1
ATOM 735 N N . ASN A 1 92 ? -9.133 -16.969 -13.305 1 97.31 92 ASN A N 1
ATOM 736 C CA . ASN A 1 92 ? -9.172 -15.812 -14.188 1 97.31 92 ASN A CA 1
ATOM 737 C C . ASN A 1 92 ? -9.812 -14.609 -13.508 1 97.31 92 ASN A C 1
ATOM 739 O O . ASN A 1 92 ? -10.688 -14.766 -12.648 1 97.31 92 ASN A O 1
ATOM 743 N N . TYR A 1 93 ? -9.305 -13.5 -13.898 1 98.38 93 TYR A N 1
ATOM 744 C CA . TYR A 1 93 ? -9.859 -12.219 -13.492 1 98.38 93 TYR A CA 1
ATOM 745 C C . TYR A 1 93 ? -10.109 -11.32 -14.695 1 98.38 93 TYR A C 1
ATOM 747 O O . TYR A 1 93 ? -9.43 -11.438 -15.719 1 98.38 93 TYR A O 1
ATOM 755 N N . TRP A 1 94 ? -11.055 -10.438 -14.516 1 98.06 94 TRP A N 1
ATOM 756 C CA . TRP A 1 94 ? -11.188 -9.359 -15.492 1 98.06 94 TRP A CA 1
ATOM 757 C C . TRP A 1 94 ? -11.734 -8.094 -14.836 1 98.06 94 TRP A C 1
ATOM 759 O O . TRP A 1 94 ? -12.344 -8.156 -13.766 1 98.06 94 TRP A O 1
ATOM 769 N N . VAL A 1 95 ? -11.375 -6.953 -15.422 1 98.75 95 VAL A N 1
ATOM 770 C CA . VAL A 1 95 ? -11.734 -5.633 -14.914 1 98.75 95 VAL A CA 1
ATOM 771 C C . VAL A 1 95 ? -12.57 -4.895 -15.961 1 98.75 95 VAL A C 1
ATOM 773 O O . VAL A 1 95 ? -12.195 -4.824 -17.125 1 98.75 95 VAL A O 1
ATOM 776 N N . GLU A 1 96 ? -13.656 -4.395 -15.516 1 98.75 96 GLU A N 1
ATOM 777 C CA . GLU A 1 96 ? -14.539 -3.629 -16.391 1 98.75 96 GLU A CA 1
ATOM 778 C C . GLU A 1 96 ? -14.586 -2.16 -15.984 1 98.75 96 GLU A C 1
ATOM 780 O O . GLU A 1 96 ? -14.562 -1.842 -14.797 1 98.75 96 GLU A O 1
ATOM 785 N N . ASP A 1 97 ? -14.633 -1.296 -17.016 1 98.38 97 ASP A N 1
ATOM 786 C CA . ASP A 1 97 ? -14.852 0.115 -16.703 1 98.38 97 ASP A CA 1
ATOM 787 C C . ASP A 1 97 ? -16.344 0.41 -16.516 1 98.38 97 ASP A C 1
ATOM 789 O O . ASP A 1 97 ? -17.156 -0.51 -16.422 1 98.38 97 ASP A O 1
ATOM 793 N N . GLU A 1 98 ? -16.656 1.65 -16.328 1 97.25 98 GLU A N 1
ATOM 794 C CA . GLU A 1 98 ? -18.031 2.057 -16 1 97.25 98 GLU A CA 1
ATOM 795 C C . GLU A 1 98 ? -18.984 1.715 -17.141 1 97.25 98 GLU A C 1
ATOM 797 O O . GLU A 1 98 ? -20.203 1.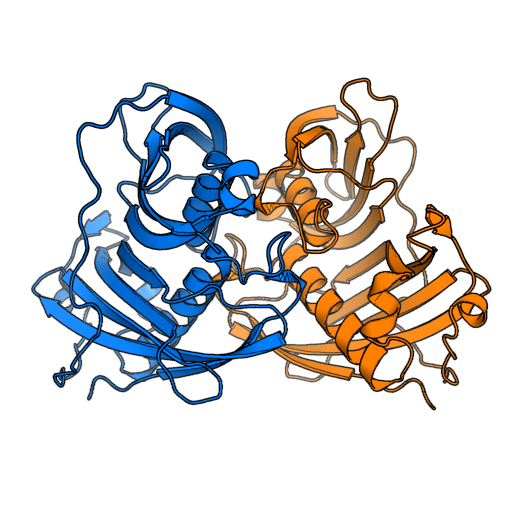601 -16.922 1 97.25 98 GLU A O 1
ATOM 802 N N . ASN A 1 99 ? -18.5 1.538 -18.359 1 97.62 99 ASN A N 1
ATOM 803 C CA . ASN A 1 99 ? -19.328 1.2 -19.531 1 97.62 99 ASN A CA 1
ATOM 804 C C . ASN A 1 99 ? -19.469 -0.31 -19.688 1 97.62 99 ASN A C 1
ATOM 806 O O . ASN A 1 99 ? -20.141 -0.778 -20.609 1 97.62 99 ASN A O 1
ATOM 810 N N . GLY A 1 100 ? -18.781 -1.06 -18.906 1 96.88 100 GLY A N 1
ATOM 811 C CA . GLY A 1 100 ? -18.844 -2.51 -18.984 1 96.88 100 GLY A CA 1
ATOM 812 C C . GLY A 1 100 ? -17.781 -3.096 -19.906 1 96.88 100 GLY A C 1
ATOM 813 O O . GLY A 1 100 ? -17.75 -4.309 -20.141 1 96.88 100 GLY A O 1
ATOM 814 N N . ASP A 1 101 ? -16.938 -2.27 -20.422 1 97.88 101 ASP A N 1
ATOM 815 C CA . ASP A 1 101 ? -15.852 -2.748 -21.281 1 97.88 101 ASP A CA 1
ATOM 816 C C . ASP A 1 101 ? -14.719 -3.35 -20.453 1 97.88 101 ASP A C 1
ATOM 818 O O . ASP A 1 101 ? -14.312 -2.777 -19.438 1 97.88 101 ASP A O 1
ATOM 822 N N . GLU A 1 102 ? -14.227 -4.512 -20.938 1 98.25 102 GLU A N 1
ATOM 823 C CA . GLU A 1 102 ? -13.062 -5.102 -20.281 1 98.25 102 GLU A CA 1
ATOM 824 C C . GLU A 1 102 ? -11.805 -4.273 -20.531 1 98.25 102 GLU A C 1
ATOM 826 O O . GLU A 1 102 ? -11.438 -4.043 -21.688 1 98.25 102 GLU A O 1
ATOM 831 N N . ILE A 1 103 ? -11.156 -3.895 -19.453 1 98.62 103 ILE A N 1
ATOM 832 C CA . ILE A 1 103 ? -9.992 -3.031 -19.641 1 98.62 103 ILE A CA 1
ATOM 833 C C . ILE A 1 103 ? -8.742 -3.738 -19.125 1 98.62 103 ILE A C 1
ATOM 835 O O . ILE A 1 103 ? -7.621 -3.275 -19.344 1 98.62 103 ILE A O 1
ATOM 839 N N . ALA A 1 104 ? -8.883 -4.852 -18.453 1 98.69 104 ALA A N 1
ATOM 840 C CA . ALA A 1 104 ? -7.766 -5.688 -18.016 1 98.69 104 ALA A CA 1
ATOM 841 C C . ALA A 1 104 ? -8.211 -7.133 -17.797 1 98.69 104 ALA A C 1
ATOM 843 O O . ALA A 1 104 ? -9.383 -7.391 -17.516 1 98.69 104 ALA A O 1
ATOM 844 N N . SER A 1 105 ? -7.355 -8.047 -17.906 1 98.62 105 SER A N 1
ATOM 845 C CA . SER A 1 105 ? -7.562 -9.469 -17.625 1 98.62 105 SER A CA 1
ATOM 846 C C . SER A 1 105 ? -6.324 -10.094 -17 1 98.62 105 SER A C 1
ATOM 848 O O . SER A 1 105 ? -5.199 -9.703 -17.297 1 98.62 105 SER A O 1
ATOM 850 N N . VAL A 1 106 ? -6.535 -11.031 -16.125 1 98.69 106 VAL A N 1
ATOM 851 C CA . VAL A 1 106 ? -5.43 -11.688 -15.445 1 98.69 106 VAL A CA 1
ATOM 852 C C . VAL A 1 106 ? -5.652 -13.195 -15.422 1 98.69 106 VAL A C 1
ATOM 854 O O . VAL A 1 106 ? -6.77 -13.664 -15.18 1 98.69 106 VAL A O 1
ATOM 857 N N . TYR A 1 107 ? -4.688 -13.914 -15.727 1 98.38 107 TYR A N 1
ATOM 858 C CA . TYR A 1 107 ? -4.59 -15.352 -15.516 1 98.38 107 TYR A CA 1
ATOM 859 C C . TYR A 1 107 ? -3.641 -15.672 -14.367 1 98.38 107 TYR A C 1
ATOM 861 O O . TYR A 1 107 ? -2.568 -15.078 -14.258 1 98.38 107 TYR A O 1
ATOM 869 N N . SER A 1 108 ? -4.039 -16.578 -13.531 1 98.31 108 SER A N 1
ATOM 870 C CA . SER A 1 108 ? -3.145 -16.969 -12.445 1 98.31 108 SER A CA 1
ATOM 871 C C . SER A 1 108 ? -3.158 -18.484 -12.242 1 98.31 108 SER A C 1
ATOM 873 O O . SER A 1 108 ? -4.16 -19.141 -12.523 1 98.31 108 SER A O 1
ATOM 875 N N . LEU A 1 109 ? -2.084 -18.969 -11.797 1 97.94 109 LEU A N 1
ATOM 876 C CA . LEU A 1 109 ? -1.9 -20.375 -11.469 1 97.94 109 LEU A CA 1
ATOM 877 C C . LEU A 1 109 ? -1.473 -20.547 -10.008 1 97.94 109 LEU A C 1
ATOM 879 O O . LEU A 1 109 ? -0.513 -19.906 -9.562 1 97.94 109 LEU A O 1
ATOM 883 N N . TRP A 1 110 ? -2.18 -21.422 -9.312 1 96.94 110 TRP A N 1
ATOM 884 C CA . TRP A 1 110 ? -1.962 -21.656 -7.887 1 96.94 110 TRP A CA 1
ATOM 885 C C . TRP A 1 110 ? -1.678 -23.125 -7.617 1 96.94 110 TRP A C 1
ATOM 887 O O . TRP A 1 110 ? -2.082 -24 -8.391 1 96.94 110 TRP A O 1
ATOM 897 N N . THR A 1 111 ? -1.007 -23.359 -6.543 1 95.81 111 THR A N 1
ATOM 898 C CA . THR A 1 111 ? -0.83 -24.719 -6.02 1 95.81 111 THR A CA 1
ATOM 899 C C . THR A 1 111 ? -1.166 -24.766 -4.531 1 95.81 111 THR A C 1
ATOM 901 O O . THR A 1 111 ? -1.16 -23.734 -3.854 1 95.81 111 THR A O 1
ATOM 904 N N . LEU A 1 112 ? -1.498 -25.938 -4.113 1 94.75 112 LEU A N 1
ATOM 905 C CA . LEU A 1 112 ? -1.837 -26.156 -2.709 1 94.75 112 LEU A CA 1
ATOM 906 C C . LEU A 1 112 ? -0.677 -26.797 -1.962 1 94.75 112 LEU A C 1
ATOM 908 O O . LEU A 1 112 ? -0.105 -27.781 -2.432 1 94.75 112 LEU A O 1
ATOM 912 N N . ILE A 1 113 ? -0.415 -26.203 -0.81 1 94.38 113 ILE A N 1
ATOM 913 C CA . ILE A 1 113 ? 0.699 -26.75 -0.038 1 94.38 113 ILE A CA 1
ATOM 914 C C . ILE A 1 113 ? 0.194 -27.25 1.312 1 94.38 113 ILE A C 1
ATOM 916 O O . ILE A 1 113 ? -0.655 -26.625 1.941 1 94.38 113 ILE A O 1
ATOM 920 N N . ASP A 1 114 ? 0.716 -28.422 1.739 1 94.25 114 ASP A N 1
ATOM 921 C CA . ASP A 1 114 ? 0.585 -28.906 3.111 1 94.25 114 ASP A CA 1
ATOM 922 C C . ASP A 1 114 ? 1.624 -28.266 4.023 1 94.25 114 ASP A C 1
ATOM 924 O O . ASP A 1 114 ? 2.814 -28.562 3.934 1 94.25 114 ASP A O 1
ATOM 928 N N . LEU A 1 115 ? 1.232 -27.453 4.875 1 90.38 115 LEU A N 1
ATOM 929 C CA . LEU A 1 115 ? 2.139 -26.625 5.652 1 90.38 115 LEU A CA 1
ATOM 930 C C . LEU A 1 115 ? 2.896 -27.453 6.68 1 90.38 115 LEU A C 1
ATOM 932 O O . LEU A 1 115 ? 3.994 -27.078 7.102 1 90.38 115 LEU A O 1
ATOM 936 N N . GLU A 1 116 ? 2.35 -28.469 7.129 1 90.94 116 GLU A N 1
ATOM 937 C CA . GLU A 1 116 ? 3.023 -29.375 8.055 1 90.94 116 GLU A CA 1
ATOM 938 C C . GLU A 1 116 ? 4.102 -30.188 7.344 1 90.94 116 GLU A C 1
ATOM 940 O O . GLU A 1 116 ? 5.234 -30.281 7.824 1 90.94 116 GLU A O 1
ATOM 945 N N . LYS A 1 117 ? 3.734 -30.703 6.219 1 91.31 117 LYS A N 1
ATOM 946 C CA . LYS A 1 117 ? 4.664 -31.531 5.457 1 91.31 117 LYS A CA 1
ATOM 947 C C . LYS A 1 117 ? 5.555 -30.672 4.559 1 91.31 117 LYS A C 1
ATOM 949 O O . LYS A 1 117 ? 6.566 -31.141 4.043 1 91.31 117 LYS A O 1
ATOM 954 N N . ARG A 1 118 ? 5.117 -29.516 4.41 1 86 118 ARG A N 1
ATOM 955 C CA . ARG A 1 118 ? 5.836 -28.547 3.586 1 86 118 ARG A CA 1
ATOM 956 C C . ARG A 1 118 ? 6.027 -29.062 2.168 1 86 118 ARG A C 1
ATOM 958 O O . ARG A 1 118 ? 7.141 -29.047 1.634 1 86 118 ARG A O 1
ATOM 965 N N . ARG A 1 119 ? 4.973 -29.625 1.65 1 91.94 119 ARG A N 1
ATOM 966 C CA . ARG A 1 119 ? 4.984 -30.156 0.29 1 91.94 119 ARG A CA 1
ATOM 967 C C . ARG A 1 119 ? 3.674 -29.844 -0.426 1 91.94 119 ARG A C 1
ATOM 969 O O . ARG A 1 119 ? 2.643 -29.641 0.217 1 91.94 119 ARG A O 1
ATOM 976 N N . ILE A 1 120 ? 3.771 -29.891 -1.741 1 93.44 120 ILE A N 1
ATOM 977 C CA . ILE A 1 120 ? 2.594 -29.703 -2.58 1 93.44 120 ILE A CA 1
ATOM 978 C C . ILE A 1 120 ? 1.648 -30.891 -2.418 1 93.44 120 ILE A C 1
ATOM 980 O O . ILE A 1 120 ? 2.094 -32.031 -2.32 1 93.44 120 ILE A O 1
ATOM 984 N N . THR A 1 121 ? 0.34 -30.625 -2.41 1 92.12 121 THR A N 1
ATOM 985 C CA . THR A 1 121 ? -0.637 -31.688 -2.219 1 92.12 121 THR A CA 1
ATOM 986 C C . THR A 1 121 ? -1.829 -31.5 -3.152 1 92.12 121 THR A C 1
ATOM 988 O O . THR A 1 121 ? -2.008 -30.438 -3.736 1 92.12 121 THR A O 1
ATOM 991 N N . LYS A 1 122 ? -2.57 -32.531 -3.303 1 91.44 122 LYS A N 1
ATOM 992 C CA . LYS A 1 122 ? -3.793 -32.5 -4.098 1 91.44 122 LYS A CA 1
ATOM 993 C C . LYS A 1 122 ? -4.977 -32 -3.27 1 91.44 122 LYS A C 1
ATOM 995 O O . LYS A 1 122 ? -5.086 -32.344 -2.084 1 91.44 122 LYS A O 1
ATOM 1000 N N . PRO A 1 123 ? -5.875 -31.281 -3.945 1 87.88 123 PRO A N 1
ATOM 1001 C CA . PRO A 1 123 ? -7.047 -30.781 -3.227 1 87.88 123 PRO A CA 1
ATOM 1002 C C . PRO A 1 123 ? -7.836 -31.891 -2.533 1 87.88 123 PRO A C 1
ATOM 1004 O O . PRO A 1 123 ? -8.32 -31.703 -1.414 1 87.88 123 PRO A O 1
ATOM 1007 N N . ASP A 1 124 ? -7.957 -32.969 -3.143 1 86.31 124 ASP A N 1
ATOM 1008 C CA . ASP A 1 124 ? -8.727 -34.062 -2.572 1 86.31 124 ASP A CA 1
ATOM 1009 C C . ASP A 1 124 ? -8.141 -34.5 -1.234 1 86.31 124 ASP A C 1
ATOM 1011 O O . ASP A 1 124 ? -8.875 -34.844 -0.307 1 86.31 124 ASP A O 1
ATOM 1015 N N . LYS A 1 125 ? -6.883 -34.469 -1.175 1 88.31 125 LYS A N 1
ATOM 1016 C CA . LYS A 1 125 ? -6.211 -34.875 0.059 1 88.31 125 LYS A CA 1
ATOM 1017 C C . LYS A 1 125 ? -6.461 -33.875 1.172 1 88.31 125 LYS A C 1
ATOM 1019 O O . LYS A 1 125 ? -6.438 -34.219 2.354 1 88.31 125 LYS A O 1
ATOM 1024 N N . ALA A 1 126 ? -6.688 -32.656 0.81 1 87.62 126 ALA A N 1
ATOM 1025 C CA . ALA A 1 126 ? -6.922 -31.594 1.773 1 87.62 126 ALA A CA 1
ATOM 1026 C C . ALA A 1 126 ? -8.406 -31.469 2.111 1 87.62 126 ALA A C 1
ATOM 1028 O O . ALA A 1 126 ? -8.805 -30.594 2.873 1 87.62 126 ALA A O 1
ATOM 1029 N N . GLY A 1 127 ? -9.234 -32.281 1.458 1 87.19 127 GLY A N 1
ATOM 1030 C CA . GLY A 1 127 ? -10.672 -32.219 1.688 1 87.19 127 GLY A CA 1
ATOM 1031 C C . GLY A 1 127 ? -11.336 -31.078 0.939 1 87.19 127 GLY A C 1
ATOM 1032 O O . GLY A 1 127 ? -12.398 -30.594 1.341 1 87.19 127 GLY A O 1
ATOM 1033 N N . ILE A 1 128 ? -10.656 -30.578 -0.018 1 88.12 128 ILE A N 1
ATOM 1034 C CA . ILE A 1 128 ? -11.203 -29.5 -0.835 1 88.12 128 ILE A CA 1
ATOM 1035 C C . ILE A 1 128 ? -11.984 -30.094 -2.008 1 88.12 128 ILE A C 1
ATOM 1037 O O . ILE A 1 128 ? -11.469 -30.922 -2.76 1 88.12 128 ILE A O 1
ATOM 1041 N N . ILE A 1 129 ? -13.195 -29.766 -2.082 1 84.12 129 ILE A N 1
ATOM 1042 C CA . ILE A 1 129 ? -14.039 -30.172 -3.195 1 84.12 129 ILE A CA 1
ATOM 1043 C C . ILE A 1 129 ? -14.102 -29.062 -4.242 1 84.12 129 ILE A C 1
ATOM 1045 O O . ILE A 1 129 ? -14.555 -27.953 -3.951 1 84.12 129 ILE A O 1
ATOM 1049 N N . MET A 1 130 ? -13.711 -29.391 -5.391 1 86.06 130 MET A N 1
ATOM 1050 C CA . MET A 1 130 ? -13.734 -28.406 -6.461 1 86.06 130 MET A CA 1
ATOM 1051 C C . MET A 1 130 ? -15.141 -28.25 -7.035 1 86.06 130 MET A C 1
ATOM 1053 O O . MET A 1 130 ? -15.836 -29.234 -7.246 1 86.06 130 MET A O 1
ATOM 1057 N N . PRO A 1 131 ? -15.5 -27.047 -7.242 1 84.94 131 PRO A N 1
ATOM 1058 C CA . PRO A 1 131 ? -16.812 -26.844 -7.871 1 84.94 131 PRO A CA 1
ATOM 1059 C C . PRO A 1 131 ? -16.844 -27.312 -9.328 1 84.94 131 PRO A C 1
ATOM 1061 O O . PRO A 1 131 ? -15.781 -27.531 -9.93 1 84.94 131 PRO A O 1
ATOM 1064 N N . GLU A 1 132 ? -18.062 -27.5 -9.773 1 86.81 132 GLU A N 1
ATOM 1065 C CA . GLU A 1 132 ? -18.203 -27.734 -11.203 1 86.81 132 GLU A CA 1
ATOM 1066 C C . GLU A 1 132 ? -17.766 -26.516 -12.016 1 86.81 132 GLU A C 1
ATOM 1068 O O . GLU A 1 132 ? -18.266 -25.422 -11.812 1 86.81 132 GLU A O 1
ATOM 1073 N N . ILE A 1 133 ? -16.891 -26.734 -12.859 1 86.62 133 ILE A N 1
ATOM 1074 C CA . ILE A 1 133 ? -16.344 -25.641 -13.664 1 86.62 133 ILE A CA 1
ATOM 1075 C C . ILE A 1 133 ? -17.125 -25.531 -14.969 1 86.62 133 ILE A C 1
ATOM 1077 O O . ILE A 1 133 ? -17.125 -26.453 -15.781 1 86.62 133 ILE A O 1
ATOM 1081 N N . LYS A 1 134 ? -17.781 -24.391 -15.039 1 87.44 134 LYS A N 1
ATOM 1082 C CA . LYS A 1 134 ? -18.438 -24.062 -16.312 1 87.44 134 LYS A CA 1
ATOM 1083 C C . LYS A 1 134 ? -17.5 -23.281 -17.219 1 87.44 134 LYS A C 1
ATOM 1085 O O . LYS A 1 134 ? -16.844 -22.344 -16.781 1 87.44 134 LYS A O 1
ATOM 1090 N N . SER A 1 135 ? -17.453 -23.625 -18.422 1 84.06 135 SER A N 1
ATOM 1091 C CA . SER A 1 135 ? -16.547 -22.984 -19.391 1 84.06 135 SER A CA 1
ATOM 1092 C C . SER A 1 135 ? -16.922 -21.516 -19.594 1 84.06 135 SER A C 1
ATOM 1094 O O . SER A 1 135 ? -18.094 -21.156 -19.578 1 84.06 135 SER A O 1
ATOM 1096 N N . TYR A 1 136 ? -15.914 -20.719 -19.734 1 85.06 136 TYR A N 1
ATOM 1097 C CA . TYR A 1 136 ? -16.031 -19.297 -20.016 1 85.06 136 TYR A CA 1
ATOM 1098 C C . TYR A 1 136 ? -14.953 -18.828 -20.984 1 85.06 136 TYR A C 1
ATOM 1100 O O . TYR A 1 136 ? -13.82 -19.312 -20.953 1 85.0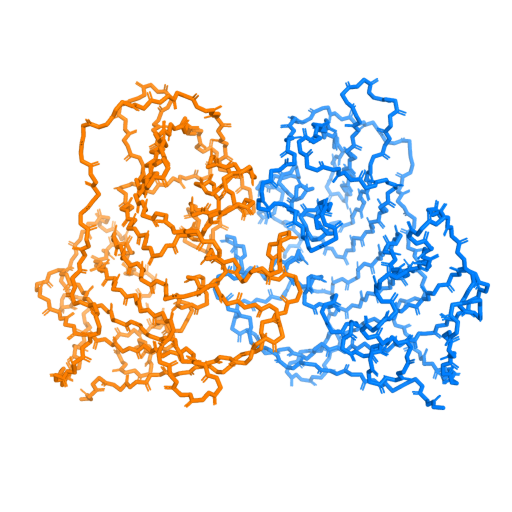6 136 TYR A O 1
ATOM 1108 N N . ASP A 1 137 ? -15.375 -17.984 -21.922 1 87.38 137 ASP A N 1
ATOM 1109 C CA . ASP A 1 137 ? -14.422 -17.422 -22.859 1 87.38 137 ASP A CA 1
ATOM 1110 C C . ASP A 1 137 ? -13.617 -16.281 -22.234 1 87.38 137 ASP A C 1
ATOM 1112 O O . ASP A 1 137 ? -14.086 -15.141 -22.172 1 87.38 137 ASP A O 1
ATOM 1116 N N . TYR A 1 138 ? -12.391 -16.609 -21.906 1 88.06 138 TYR A N 1
ATOM 1117 C CA . TYR A 1 138 ? -11.539 -15.609 -21.266 1 88.06 138 TYR A CA 1
ATOM 1118 C C . TYR A 1 138 ? -10.633 -14.93 -22.297 1 88.06 138 TYR A C 1
ATOM 1120 O O . TYR A 1 138 ? -10.211 -15.555 -23.266 1 88.06 138 TYR A O 1
ATOM 1128 N N . THR A 1 139 ? -10.312 -13.625 -22.047 1 89.56 139 THR A N 1
ATOM 1129 C CA . THR A 1 139 ? -9.344 -12.891 -22.859 1 89.56 139 THR A CA 1
ATOM 1130 C C . THR A 1 139 ? -7.957 -13.508 -22.734 1 89.56 139 THR A C 1
ATOM 1132 O O . THR A 1 139 ? -7.199 -13.547 -23.703 1 89.56 139 THR A O 1
ATOM 1135 N N . ILE A 1 140 ? -7.66 -14.031 -21.531 1 94.19 140 ILE A N 1
ATOM 1136 C CA . ILE A 1 140 ? -6.391 -14.711 -21.297 1 94.19 140 ILE A CA 1
ATOM 1137 C C . ILE A 1 140 ? -6.641 -16.062 -20.625 1 94.19 140 ILE A C 1
ATOM 1139 O O . ILE A 1 140 ? -7.332 -16.141 -19.609 1 94.19 140 ILE A O 1
ATOM 1143 N N . GLU A 1 141 ? -6.059 -17.078 -21.234 1 92.25 141 GLU A N 1
ATOM 1144 C CA . GLU A 1 141 ? -6.383 -18.422 -20.75 1 92.25 141 GLU A CA 1
ATOM 1145 C C . GLU A 1 141 ? -5.129 -19.156 -20.312 1 92.25 141 GLU A C 1
ATOM 1147 O O . GLU A 1 141 ? -5.199 -20.328 -19.906 1 92.25 141 GLU A O 1
ATOM 1152 N N . GLU A 1 142 ? -4.051 -18.469 -20.469 1 95.5 142 GLU A N 1
ATOM 1153 C CA . GLU A 1 142 ? -2.807 -19.125 -20.078 1 95.5 142 GLU A CA 1
ATOM 1154 C C . GLU A 1 142 ? -1.757 -18.109 -19.641 1 95.5 142 GLU A C 1
ATOM 1156 O O . GLU A 1 142 ? -1.912 -16.906 -19.891 1 95.5 142 GLU A O 1
ATOM 1161 N N . TYR A 1 143 ? -0.825 -18.672 -18.984 1 97.62 143 TYR A N 1
ATOM 1162 C CA . TYR A 1 143 ? 0.349 -17.891 -18.609 1 97.62 143 TYR A CA 1
ATOM 1163 C C . TYR A 1 143 ? 1.209 -17.594 -19.828 1 97.62 143 TYR A C 1
ATOM 1165 O O . TYR A 1 143 ? 1.444 -18.469 -20.672 1 97.62 143 TYR A O 1
ATOM 1173 N N . HIS A 1 144 ? 1.645 -16.281 -20 1 98.44 144 HIS A N 1
ATOM 1174 C CA . HIS A 1 144 ? 2.582 -15.914 -21.047 1 98.44 144 HIS A CA 1
ATOM 1175 C C . HIS A 1 144 ? 4.02 -15.945 -20.547 1 98.44 144 HIS A C 1
ATOM 1177 O O . HIS A 1 144 ? 4.367 -15.242 -19.594 1 98.44 144 HIS A O 1
ATOM 1183 N N . GLU A 1 145 ? 4.824 -16.703 -21.203 1 98.12 145 GLU A N 1
ATOM 1184 C CA . GLU A 1 145 ? 6.191 -16.953 -20.75 1 98.12 145 GLU A CA 1
ATOM 1185 C C . GLU A 1 145 ? 7.027 -15.672 -20.812 1 98.12 145 GLU A C 1
ATOM 1187 O O . GLU A 1 145 ? 6.898 -14.883 -21.75 1 98.12 145 GLU A O 1
ATOM 1192 N N . ILE A 1 146 ? 7.867 -15.578 -19.797 1 98.56 146 ILE A N 1
ATOM 1193 C CA . ILE A 1 146 ? 8.844 -14.5 -19.766 1 98.56 146 ILE A CA 1
ATOM 1194 C C . ILE A 1 146 ? 10.008 -14.828 -20.703 1 98.56 146 ILE A C 1
ATOM 1196 O O . ILE A 1 146 ? 10.477 -15.969 -20.75 1 98.56 146 ILE A O 1
ATOM 1200 N N . ILE A 1 147 ? 10.445 -13.805 -21.438 1 97.75 147 ILE A N 1
ATOM 1201 C CA . ILE A 1 147 ? 11.555 -14.016 -22.344 1 97.75 147 ILE A CA 1
ATOM 1202 C C . ILE A 1 147 ? 12.781 -14.5 -21.578 1 97.75 147 ILE A C 1
ATOM 1204 O O . ILE A 1 147 ? 13.148 -13.922 -20.547 1 97.75 147 ILE A O 1
ATOM 1208 N N . LYS A 1 148 ? 13.438 -15.547 -22.156 1 95.62 148 LYS A N 1
ATOM 1209 C CA . LYS A 1 148 ? 14.602 -16.141 -21.5 1 95.62 148 LYS A CA 1
ATOM 1210 C C . LYS A 1 148 ? 15.898 -15.555 -22.047 1 95.62 148 LYS A C 1
ATOM 1212 O O . LYS A 1 148 ? 15.906 -14.961 -23.141 1 95.62 148 LYS A O 1
ATOM 1217 N N . GLU A 1 149 ? 16.953 -15.688 -21.406 1 93 149 GLU A N 1
ATOM 1218 C CA . GLU A 1 149 ? 18.328 -15.414 -21.828 1 93 149 GLU A CA 1
ATOM 1219 C C . GLU A 1 149 ? 18.484 -13.961 -22.25 1 93 149 GLU A C 1
ATOM 1221 O O . GLU A 1 149 ? 18.984 -13.688 -23.359 1 93 149 GLU A O 1
ATOM 1226 N N . LEU A 1 150 ? 18.016 -12.992 -21.562 1 96.94 150 LEU A N 1
ATOM 1227 C CA . LEU A 1 150 ? 18.266 -11.57 -21.75 1 96.94 150 LEU A CA 1
ATOM 1228 C C . LEU A 1 150 ? 19.406 -11.102 -20.859 1 96.94 150 LEU A C 1
ATOM 1230 O O . LEU A 1 150 ? 19.547 -11.578 -19.734 1 96.94 150 LEU A O 1
ATOM 1234 N N . PRO A 1 151 ? 20.219 -10.258 -21.422 1 97.38 151 PRO A N 1
ATOM 1235 C CA . PRO A 1 151 ? 21.297 -9.719 -20.594 1 97.38 151 PRO A CA 1
ATOM 1236 C C . PRO A 1 151 ? 20.781 -8.852 -19.438 1 97.38 151 PRO A C 1
ATOM 1238 O O . PRO A 1 151 ? 20.141 -7.82 -19.688 1 97.38 151 PRO A O 1
ATOM 1241 N N . LEU A 1 152 ? 21.047 -9.195 -18.234 1 97.75 152 LEU A N 1
ATOM 1242 C CA . LEU A 1 152 ? 20.562 -8.492 -17.047 1 97.75 152 LEU A CA 1
ATOM 1243 C C . LEU A 1 152 ? 21.672 -7.652 -16.422 1 97.75 152 LEU A C 1
ATOM 1245 O O . LEU A 1 152 ? 22.812 -8.109 -16.297 1 97.75 152 LEU A O 1
ATOM 1249 N N . ASP A 1 153 ? 21.344 -6.445 -16.031 1 98.06 153 ASP A N 1
ATOM 1250 C CA . ASP A 1 153 ? 22.234 -5.582 -15.266 1 98.06 153 ASP A CA 1
ATOM 1251 C C . ASP A 1 153 ? 21.828 -5.535 -13.797 1 98.06 153 ASP A C 1
ATOM 1253 O O . ASP A 1 153 ? 20.641 -5.512 -13.484 1 98.06 153 ASP A O 1
ATOM 1257 N N . TYR A 1 154 ? 22.844 -5.484 -12.992 1 98.31 154 TYR A N 1
ATOM 1258 C CA . TYR A 1 154 ? 22.562 -5.27 -11.578 1 98.31 154 TYR A CA 1
ATOM 1259 C C . TYR A 1 154 ? 21.969 -3.885 -11.344 1 98.31 154 TYR A C 1
ATOM 1261 O O . TYR A 1 154 ? 22.469 -2.889 -11.867 1 98.31 154 TYR A O 1
ATOM 1269 N N . VAL A 1 155 ? 20.953 -3.773 -10.508 1 97.94 155 VAL A N 1
ATOM 1270 C CA . VAL A 1 155 ? 20.297 -2.498 -10.258 1 97.94 155 VAL A CA 1
ATOM 1271 C C . VAL A 1 155 ? 20.469 -2.102 -8.797 1 97.94 155 VAL A C 1
ATOM 1273 O O . VAL A 1 155 ? 20.969 -1.012 -8.5 1 97.94 155 VAL A O 1
ATOM 1276 N N . MET A 1 156 ? 20.078 -3.014 -7.859 1 98 156 MET A N 1
ATOM 1277 C CA . MET A 1 156 ? 20.141 -2.695 -6.434 1 98 156 MET A CA 1
ATOM 1278 C C . MET A 1 156 ? 20 -3.959 -5.59 1 98 156 MET A C 1
ATOM 1280 O O . MET A 1 156 ? 19.734 -5.039 -6.117 1 98 156 MET A O 1
ATOM 1284 N N . GLU A 1 157 ? 20.266 -3.756 -4.281 1 98.12 157 GLU A N 1
ATOM 1285 C CA . GLU A 1 157 ? 19.953 -4.746 -3.254 1 98.12 157 GLU A CA 1
ATOM 1286 C C . GLU A 1 157 ? 18.828 -4.262 -2.344 1 98.12 157 GLU A C 1
ATOM 1288 O O . GLU A 1 157 ? 18.734 -3.072 -2.037 1 98.12 157 GLU A O 1
ATOM 1293 N N . ARG A 1 158 ? 18.016 -5.195 -2.016 1 98.19 158 ARG A N 1
ATOM 1294 C CA . ARG A 1 158 ? 16.938 -4.848 -1.107 1 98.19 158 ARG A CA 1
ATOM 1295 C C . ARG A 1 158 ? 16.703 -5.957 -0.086 1 98.19 158 ARG A C 1
ATOM 1297 O O . ARG A 1 158 ? 16.859 -7.137 -0.395 1 98.19 158 ARG A O 1
ATOM 1304 N N . GLN A 1 159 ? 16.297 -5.516 1.106 1 98.31 159 GLN A N 1
ATOM 1305 C CA . GLN A 1 159 ? 16 -6.441 2.197 1 98.31 159 GLN A CA 1
ATOM 1306 C C . GLN A 1 159 ? 14.508 -6.488 2.504 1 98.31 159 GLN A C 1
ATOM 1308 O O . GLN A 1 159 ? 13.844 -5.453 2.521 1 98.31 159 GLN A O 1
ATOM 1313 N N . VAL A 1 160 ? 13.984 -7.715 2.705 1 98.5 160 VAL A N 1
ATOM 1314 C CA . VAL A 1 160 ? 12.594 -7.879 3.115 1 98.5 160 VAL A CA 1
ATOM 1315 C C . VAL A 1 160 ? 12.414 -7.359 4.539 1 98.5 160 VAL A C 1
ATOM 1317 O O . VAL A 1 160 ? 13.039 -7.863 5.477 1 98.5 160 VAL A O 1
ATOM 1320 N N . LEU A 1 161 ? 11.594 -6.363 4.672 1 98 161 LEU A N 1
ATOM 1321 C CA . LEU A 1 161 ? 11.391 -5.727 5.969 1 98 161 LEU A CA 1
ATOM 1322 C C . LEU A 1 161 ? 9.938 -5.875 6.422 1 98 161 LEU A C 1
ATOM 1324 O O . LEU A 1 161 ? 9.164 -6.602 5.801 1 98 161 LEU A O 1
ATOM 1328 N N . TYR A 1 162 ? 9.562 -5.238 7.508 1 97.69 162 TYR A N 1
ATOM 1329 C CA . TYR A 1 162 ? 8.266 -5.395 8.164 1 97.69 162 TYR A CA 1
ATOM 1330 C C . TYR A 1 162 ? 7.125 -5.117 7.195 1 97.69 162 TYR A C 1
ATOM 1332 O O . TYR A 1 162 ? 6.18 -5.902 7.105 1 97.69 162 TYR A O 1
ATOM 1340 N N . SER A 1 163 ? 7.227 -4.055 6.445 1 97.44 163 SER A N 1
ATOM 1341 C CA . SER A 1 163 ? 6.133 -3.611 5.586 1 97.44 163 SER A CA 1
ATOM 1342 C C . SER A 1 163 ? 5.945 -4.555 4.402 1 97.44 163 SER A C 1
ATOM 1344 O O . SER A 1 163 ? 4.926 -4.492 3.711 1 97.44 163 SER A O 1
ATOM 1346 N N . ASP A 1 164 ? 6.91 -5.445 4.176 1 98 164 ASP A N 1
ATOM 1347 C CA . ASP A 1 164 ? 6.859 -6.328 3.016 1 98 164 ASP A CA 1
ATOM 1348 C C . ASP A 1 164 ? 6.176 -7.648 3.361 1 98 164 ASP A C 1
ATOM 1350 O O . ASP A 1 164 ? 5.836 -8.43 2.471 1 98 164 ASP A O 1
ATOM 1354 N N . VAL A 1 165 ? 6.02 -7.922 4.613 1 97.56 165 VAL A N 1
ATOM 1355 C CA . VAL A 1 165 ? 5.656 -9.266 5.066 1 97.56 165 VAL A CA 1
ATOM 1356 C C . VAL A 1 165 ? 4.164 -9.312 5.383 1 97.56 165 VAL A C 1
ATOM 1358 O O . VAL A 1 165 ? 3.623 -8.406 6.016 1 97.56 165 VAL A O 1
ATOM 1361 N N . ASP A 1 166 ? 3.48 -10.336 4.867 1 95.94 166 ASP A N 1
ATOM 1362 C CA . ASP A 1 166 ? 2.047 -10.492 5.098 1 95.94 166 ASP A CA 1
ATOM 1363 C C . ASP A 1 166 ? 1.771 -11.562 6.152 1 95.94 166 ASP A C 1
ATOM 1365 O O . ASP A 1 166 ? 2.682 -11.984 6.867 1 95.94 166 ASP A O 1
ATOM 1369 N N . VAL A 1 167 ? 0.523 -12.031 6.289 1 93.25 167 VAL A N 1
ATOM 1370 C CA . VAL A 1 167 ? 0.062 -12.922 7.348 1 93.25 167 VAL A CA 1
ATOM 1371 C C . VAL A 1 167 ? 0.704 -14.297 7.184 1 93.25 167 VAL A C 1
ATOM 1373 O O . VAL A 1 167 ? 0.711 -15.102 8.117 1 93.25 167 VAL A O 1
ATOM 1376 N N . ASN A 1 168 ? 1.167 -14.656 5.949 1 90.88 168 ASN A N 1
ATOM 1377 C CA . ASN A 1 168 ? 1.864 -15.914 5.719 1 90.88 168 ASN A CA 1
ATOM 1378 C C . ASN A 1 168 ? 3.297 -15.867 6.242 1 90.88 168 ASN A C 1
ATOM 1380 O O . ASN A 1 168 ? 4.023 -16.859 6.164 1 90.88 168 ASN A O 1
ATOM 1384 N N . GLN A 1 169 ? 3.74 -14.641 6.711 1 93.06 169 GLN A N 1
ATOM 1385 C CA . GLN A 1 169 ? 5.039 -14.398 7.328 1 93.06 169 GLN A CA 1
ATOM 1386 C C . GLN A 1 169 ? 6.16 -14.461 6.293 1 93.06 169 GLN A C 1
ATOM 1388 O O . GLN A 1 169 ? 7.305 -14.789 6.629 1 93.06 169 GLN A O 1
ATOM 1393 N N . HIS A 1 170 ? 5.863 -14.328 5.039 1 95.81 170 HIS A N 1
ATOM 1394 C CA . HIS A 1 170 ? 6.77 -14.117 3.914 1 95.81 170 HIS A CA 1
ATOM 1395 C C . HIS A 1 170 ? 6.426 -12.836 3.162 1 95.81 170 HIS A C 1
ATOM 1397 O O . HIS A 1 170 ? 5.398 -12.211 3.436 1 95.81 170 HIS A O 1
ATOM 1403 N N . MET A 1 171 ? 7.324 -12.469 2.273 1 98.06 171 MET A N 1
ATOM 1404 C CA . MET A 1 171 ? 7.074 -11.289 1.455 1 98.06 171 MET A CA 1
ATOM 1405 C C . MET A 1 171 ? 5.77 -11.43 0.679 1 98.06 171 MET A C 1
ATOM 1407 O O . MET A 1 171 ? 5.512 -12.469 0.072 1 98.06 171 MET A O 1
ATOM 1411 N N . ASN A 1 172 ? 4.914 -10.391 0.787 1 97.69 172 ASN A N 1
ATOM 1412 C CA . ASN A 1 172 ? 3.629 -10.328 0.097 1 97.69 172 ASN A CA 1
ATOM 1413 C C . ASN A 1 172 ? 3.809 -10.297 -1.418 1 97.69 172 ASN A C 1
ATOM 1415 O O . ASN A 1 172 ? 4.699 -9.609 -1.926 1 97.69 172 ASN A O 1
ATOM 1419 N N . ASN A 1 173 ? 2.918 -10.945 -2.143 1 97.12 173 ASN A N 1
ATOM 1420 C CA . ASN A 1 173 ? 3.029 -11.062 -3.592 1 97.12 173 ASN A CA 1
ATOM 1421 C C . ASN A 1 173 ? 3.037 -9.695 -4.266 1 97.12 173 ASN A C 1
ATOM 1423 O O . ASN A 1 173 ? 3.752 -9.484 -5.246 1 97.12 173 ASN A O 1
ATOM 1427 N N . SER A 1 174 ? 2.197 -8.789 -3.77 1 97.19 174 SER A N 1
ATOM 1428 C CA . SER A 1 174 ? 2.109 -7.48 -4.402 1 97.19 174 SER A CA 1
ATOM 1429 C C . SER A 1 174 ? 3.379 -6.668 -4.172 1 97.19 174 SER A C 1
ATOM 1431 O O . SER A 1 174 ? 3.703 -5.773 -4.957 1 97.19 174 SER A O 1
ATOM 1433 N N . ARG A 1 175 ? 4.109 -6.945 -3.111 1 98.25 175 ARG A N 1
ATOM 1434 C CA . ARG A 1 175 ? 5.348 -6.234 -2.799 1 98.25 175 ARG A CA 1
ATOM 1435 C C . ARG A 1 175 ? 6.453 -6.605 -3.779 1 98.25 175 ARG A C 1
ATOM 1437 O O . ARG A 1 175 ? 7.305 -5.773 -4.105 1 98.25 175 ARG A O 1
ATOM 1444 N N . TYR A 1 176 ? 6.469 -7.852 -4.285 1 98.75 176 TYR A N 1
ATOM 1445 C CA . TYR A 1 176 ? 7.395 -8.211 -5.352 1 98.75 176 TYR A CA 1
ATOM 1446 C C . TYR A 1 176 ? 7.223 -7.297 -6.555 1 98.75 176 TYR A C 1
ATOM 1448 O O . TYR A 1 176 ? 8.203 -6.824 -7.129 1 98.75 176 TYR A O 1
ATOM 1456 N N . ILE A 1 177 ? 6 -7.066 -6.859 1 98.44 177 ILE A N 1
ATOM 1457 C CA . ILE A 1 177 ? 5.684 -6.242 -8.016 1 98.44 177 ILE A CA 1
ATOM 1458 C C . ILE A 1 177 ? 6.141 -4.809 -7.773 1 98.44 177 ILE A C 1
ATOM 1460 O O . ILE A 1 177 ? 6.719 -4.172 -8.656 1 98.44 177 ILE A O 1
ATOM 1464 N N . GLU A 1 178 ? 5.906 -4.375 -6.602 1 98.19 178 GLU A N 1
ATOM 1465 C CA . GLU A 1 178 ? 6.352 -3.031 -6.25 1 98.19 178 GLU A CA 1
ATOM 1466 C C . GLU A 1 178 ? 7.867 -2.896 -6.391 1 98.19 178 GLU A C 1
ATOM 1468 O O . GLU A 1 178 ? 8.359 -1.927 -6.973 1 98.19 178 GLU A O 1
ATOM 1473 N N . TRP A 1 179 ? 8.609 -3.877 -5.848 1 98.69 179 TRP A N 1
ATOM 1474 C CA . TRP A 1 179 ? 10.062 -3.879 -5.973 1 98.69 179 TRP A CA 1
ATOM 1475 C C . TRP A 1 179 ? 10.484 -3.877 -7.438 1 98.69 179 TRP A C 1
ATOM 1477 O O . TRP A 1 179 ? 11.414 -3.164 -7.824 1 98.69 179 TRP A O 1
ATOM 1487 N N . ALA A 1 180 ? 9.797 -4.668 -8.203 1 98.69 180 ALA A N 1
ATOM 1488 C CA . ALA A 1 180 ? 10.125 -4.762 -9.617 1 98.69 180 ALA A CA 1
ATOM 1489 C C . ALA A 1 180 ? 9.945 -3.418 -10.32 1 98.69 180 ALA A C 1
ATOM 1491 O O . ALA A 1 180 ? 10.812 -2.982 -11.078 1 98.69 180 ALA A O 1
ATOM 1492 N N . PHE A 1 181 ? 8.828 -2.771 -10.039 1 98.25 181 PHE A N 1
ATOM 1493 C CA . PHE A 1 181 ? 8.547 -1.497 -10.688 1 98.25 181 PHE A CA 1
ATOM 1494 C C . PHE A 1 181 ? 9.516 -0.422 -10.211 1 98.25 181 PHE A C 1
ATOM 1496 O O . PHE A 1 181 ? 9.891 0.47 -10.977 1 98.25 181 PHE A O 1
ATOM 1503 N N . ASP A 1 182 ? 9.945 -0.52 -8.953 1 98.25 182 ASP A N 1
ATOM 1504 C CA . ASP A 1 182 ? 10.992 0.371 -8.453 1 98.25 182 ASP A CA 1
ATOM 1505 C C . ASP A 1 182 ? 12.289 0.182 -9.227 1 98.25 182 ASP A C 1
ATOM 1507 O O . ASP A 1 182 ? 13.016 1.148 -9.484 1 98.25 182 ASP A O 1
ATOM 1511 N N . ALA A 1 183 ? 12.586 -1.044 -9.57 1 98 183 ALA A N 1
ATOM 1512 C CA . ALA A 1 183 ? 13.789 -1.35 -10.328 1 98 183 ALA A CA 1
ATOM 1513 C C . ALA A 1 183 ? 13.672 -0.874 -11.773 1 98 183 ALA A C 1
ATOM 1515 O O . ALA A 1 183 ? 14.672 -0.527 -12.406 1 98 183 ALA A O 1
ATOM 1516 N N . VAL A 1 184 ? 12.461 -0.937 -12.375 1 96.12 184 VAL A N 1
ATOM 1517 C CA . VAL A 1 184 ? 12.227 -0.412 -13.719 1 96.12 184 VAL A CA 1
ATOM 1518 C C . VAL A 1 184 ? 12.578 1.074 -13.766 1 96.12 184 VAL A C 1
ATOM 1520 O O . VAL A 1 184 ? 13.32 1.52 -14.641 1 96.12 184 VAL A O 1
ATOM 1523 N N . GLY A 1 185 ? 12.102 1.836 -12.727 1 91.12 185 GLY A N 1
ATOM 1524 C CA . GLY A 1 185 ? 12.492 3.229 -12.57 1 91.12 185 GLY A CA 1
ATOM 1525 C C . GLY A 1 185 ? 11.445 4.199 -13.086 1 91.12 185 GLY A C 1
ATOM 1526 O O . GLY A 1 185 ? 10.641 3.852 -13.953 1 91.12 185 GLY A O 1
ATOM 1527 N N . LEU A 1 186 ? 11.562 5.371 -12.664 1 90.25 186 LEU A N 1
ATOM 1528 C CA . LEU A 1 186 ? 10.586 6.426 -12.906 1 90.25 186 LEU A CA 1
ATOM 1529 C C . LEU A 1 186 ? 10.602 6.852 -14.375 1 90.25 186 LEU A C 1
ATOM 1531 O O . LEU A 1 186 ? 9.547 7.16 -14.945 1 90.25 186 LEU A O 1
ATOM 1535 N N . ARG A 1 187 ? 11.695 6.898 -14.984 1 88.12 187 ARG A N 1
ATOM 1536 C CA . ARG A 1 187 ? 11.859 7.453 -16.328 1 88.12 187 ARG A CA 1
ATOM 1537 C C . ARG A 1 187 ? 11.07 6.645 -17.344 1 88.12 187 ARG A C 1
ATOM 1539 O O . ARG A 1 187 ? 10.469 7.207 -18.266 1 88.12 187 ARG A O 1
ATOM 1546 N N . ILE A 1 188 ? 11.078 5.355 -17.156 1 90.19 188 ILE A N 1
ATOM 1547 C CA . ILE A 1 188 ? 10.375 4.484 -18.094 1 90.19 188 ILE A CA 1
ATOM 1548 C C . ILE A 1 188 ? 8.867 4.746 -18 1 90.19 188 ILE A C 1
ATOM 1550 O O . ILE A 1 188 ? 8.18 4.758 -19.016 1 90.19 188 ILE A O 1
ATOM 1554 N N . PHE A 1 189 ? 8.367 5.055 -16.828 1 92 189 PHE A N 1
ATOM 1555 C CA . PHE A 1 189 ? 6.938 5.215 -16.609 1 92 189 PHE A CA 1
ATOM 1556 C C . PHE A 1 189 ? 6.477 6.609 -17.016 1 92 189 PHE A C 1
ATOM 1558 O O . PHE A 1 189 ? 5.281 6.906 -16.984 1 92 189 PHE A O 1
ATOM 1565 N N . GLU A 1 190 ? 7.426 7.422 -17.406 1 90.62 190 GLU A N 1
ATOM 1566 C CA . GLU A 1 190 ? 7.07 8.734 -17.922 1 90.62 190 GLU A CA 1
ATOM 1567 C C . GLU A 1 190 ? 6.375 8.617 -19.281 1 90.62 190 GLU A C 1
ATOM 1569 O O . GLU A 1 190 ? 5.461 9.391 -19.578 1 90.62 190 GLU A O 1
ATOM 1574 N N . GLN A 1 191 ? 6.82 7.605 -20 1 91.5 191 GLN A N 1
ATOM 1575 C CA . GLN A 1 191 ? 6.344 7.559 -21.375 1 91.5 191 GLN A CA 1
ATOM 1576 C C . GLN A 1 191 ? 5.656 6.23 -21.672 1 91.5 191 GLN A C 1
ATOM 1578 O O . GLN A 1 191 ? 4.992 6.086 -22.703 1 91.5 191 GLN A O 1
ATOM 1583 N N . HIS A 1 192 ? 5.828 5.297 -20.797 1 95.25 192 HIS A N 1
ATOM 1584 C CA . HIS A 1 192 ? 5.359 3.947 -21.094 1 95.25 192 HIS A CA 1
ATOM 1585 C C . HIS A 1 192 ? 4.488 3.414 -19.953 1 95.25 192 HIS A C 1
ATOM 1587 O O . HIS A 1 192 ? 4.57 3.895 -18.828 1 95.25 192 HIS A O 1
ATOM 1593 N N . TYR A 1 193 ? 3.615 2.566 -20.312 1 96.5 193 TYR A N 1
ATOM 1594 C CA . TYR A 1 193 ? 2.936 1.701 -19.359 1 96.5 193 TYR A CA 1
ATOM 1595 C C . TYR A 1 193 ? 3.047 0.238 -19.781 1 96.5 193 TYR A C 1
ATOM 1597 O O . TYR A 1 193 ? 3.4 -0.065 -20.922 1 96.5 193 TYR A O 1
ATOM 1605 N N . PHE A 1 194 ? 2.863 -0.67 -18.922 1 97.81 194 PHE A N 1
ATOM 1606 C CA . PHE A 1 194 ? 2.881 -2.094 -19.25 1 97.81 194 PHE A CA 1
ATOM 1607 C C . PHE A 1 194 ? 1.548 -2.531 -19.844 1 97.81 194 PHE A C 1
ATOM 1609 O O . PHE A 1 194 ? 0.518 -2.488 -19.156 1 97.81 194 PHE A O 1
ATOM 1616 N N . LYS A 1 195 ? 1.522 -2.971 -21.016 1 98.19 195 LYS A N 1
ATOM 1617 C CA . LYS A 1 195 ? 0.309 -3.529 -21.609 1 98.19 195 LYS A CA 1
ATOM 1618 C C . LYS A 1 195 ? 0.155 -5.008 -21.25 1 98.19 195 LYS A C 1
ATOM 1620 O O . LYS A 1 195 ? -0.934 -5.57 -21.375 1 98.19 195 LYS A O 1
ATOM 1625 N N . GLU A 1 196 ? 1.244 -5.59 -20.891 1 98.69 196 GLU A N 1
ATOM 1626 C CA . GLU A 1 196 ? 1.258 -6.977 -20.438 1 98.69 196 GLU A CA 1
ATOM 1627 C C . GLU A 1 196 ? 2.369 -7.215 -19.422 1 98.69 196 GLU A C 1
ATOM 1629 O O . GLU A 1 196 ? 3.48 -6.711 -19.578 1 98.69 196 GLU A O 1
ATOM 1634 N N . VAL A 1 197 ? 2.082 -7.902 -18.422 1 98.75 197 VAL A N 1
ATOM 1635 C CA . VAL A 1 197 ? 3.066 -8.266 -17.406 1 98.75 197 VAL A CA 1
ATOM 1636 C C . VAL A 1 197 ? 2.904 -9.742 -17.031 1 98.75 197 VAL A C 1
ATOM 1638 O O . VAL A 1 197 ? 1.799 -10.195 -16.719 1 98.75 197 VAL A O 1
ATOM 1641 N N . SER A 1 198 ? 3.945 -10.469 -17.078 1 98.88 198 SER A N 1
ATOM 1642 C CA . SER A 1 198 ? 3.979 -11.844 -16.578 1 98.88 198 SER A CA 1
ATOM 1643 C C . SER A 1 198 ? 4.91 -11.977 -15.383 1 98.88 198 SER A C 1
ATOM 1645 O O . SER A 1 198 ? 5.988 -11.375 -15.359 1 98.88 198 SER A O 1
ATOM 1647 N N . ILE A 1 199 ? 4.48 -12.75 -14.43 1 98.81 199 ILE A N 1
ATOM 1648 C CA . ILE A 1 199 ? 5.184 -12.867 -13.156 1 98.81 199 ILE A CA 1
ATOM 1649 C C . ILE A 1 199 ? 5.367 -14.336 -12.789 1 98.81 199 ILE A C 1
ATOM 1651 O O . ILE A 1 199 ? 4.434 -15.133 -12.914 1 98.81 199 ILE A O 1
ATOM 1655 N N . LEU A 1 200 ? 6.512 -14.656 -12.375 1 98.62 200 LEU A N 1
ATOM 1656 C CA . LEU A 1 200 ? 6.84 -15.977 -11.844 1 98.62 200 LEU A CA 1
ATOM 1657 C C . LEU A 1 200 ? 7.383 -15.867 -10.422 1 98.62 200 LEU A C 1
ATOM 1659 O O . LEU A 1 200 ? 8.43 -15.258 -10.195 1 98.62 200 LEU A O 1
ATOM 1663 N N . TYR A 1 201 ? 6.629 -16.422 -9.469 1 98.31 201 TYR A N 1
ATOM 1664 C CA . TYR A 1 201 ? 7.098 -16.547 -8.094 1 98.31 201 TYR A CA 1
ATOM 1665 C C . TYR A 1 201 ? 7.836 -17.859 -7.887 1 98.31 201 TYR A C 1
ATOM 1667 O O . TYR A 1 201 ? 7.215 -18.922 -7.789 1 98.31 201 TYR A O 1
ATOM 1675 N N . LYS A 1 202 ? 9.109 -17.844 -7.711 1 97.75 202 LYS A N 1
ATOM 1676 C CA . LYS A 1 202 ? 9.898 -19.062 -7.723 1 97.75 202 LYS A CA 1
ATOM 1677 C C . LYS A 1 202 ? 10.141 -19.578 -6.305 1 97.75 202 LYS A C 1
ATOM 1679 O O . LYS A 1 202 ? 10.094 -20.781 -6.059 1 97.75 202 LYS A O 1
ATOM 1684 N N . GLN A 1 203 ? 10.469 -18.719 -5.461 1 96.5 203 GLN A N 1
ATOM 1685 C CA . GLN A 1 203 ? 10.727 -19.062 -4.066 1 96.5 203 GLN A CA 1
ATOM 1686 C C . GLN A 1 203 ? 10.336 -17.922 -3.135 1 96.5 203 GLN A C 1
ATOM 1688 O O . GLN A 1 203 ? 10.609 -16.75 -3.428 1 96.5 203 GLN A O 1
ATOM 1693 N N . GLU A 1 204 ? 9.75 -18.266 -2.025 1 95.56 204 GLU A N 1
ATOM 1694 C CA . GLU A 1 204 ? 9.344 -17.266 -1.05 1 95.56 204 GLU A CA 1
ATOM 1695 C C . GLU A 1 204 ? 10.555 -16.578 -0.418 1 95.56 204 GLU A C 1
ATOM 1697 O O . GLU A 1 204 ? 11.594 -17.219 -0.206 1 95.56 204 GLU A O 1
ATOM 1702 N N . MET A 1 205 ? 10.438 -15.344 -0.151 1 97.94 205 MET A N 1
ATOM 1703 C CA . MET A 1 205 ? 11.461 -14.609 0.583 1 97.94 205 MET A CA 1
ATOM 1704 C C . MET A 1 205 ? 11.016 -14.336 2.014 1 97.94 205 MET A C 1
ATOM 1706 O O . MET A 1 205 ? 10.008 -13.664 2.234 1 97.94 205 MET A O 1
ATOM 1710 N N . ALA A 1 206 ? 11.766 -14.844 2.988 1 97.25 206 ALA A N 1
ATOM 1711 C CA . ALA A 1 206 ? 11.484 -14.664 4.41 1 97.25 206 ALA A CA 1
ATOM 1712 C C . ALA A 1 206 ? 11.883 -13.266 4.879 1 97.25 206 ALA A C 1
ATOM 1714 O O . ALA A 1 206 ? 12.672 -12.586 4.219 1 97.25 206 ALA A O 1
ATOM 1715 N N . PRO A 1 207 ? 11.32 -12.914 6.027 1 97.25 207 PRO A N 1
ATOM 1716 C CA . PRO A 1 207 ? 11.773 -11.641 6.594 1 97.25 207 PRO A CA 1
ATOM 1717 C C . PRO A 1 207 ? 13.297 -11.586 6.762 1 97.25 207 PRO A C 1
ATOM 1719 O O . PRO A 1 207 ? 13.914 -12.57 7.18 1 97.25 207 PRO A O 1
ATOM 1722 N N . GLY A 1 208 ? 13.875 -10.43 6.379 1 97.12 208 GLY A N 1
ATOM 1723 C CA . GLY A 1 208 ? 15.312 -10.25 6.531 1 97.12 208 GLY A CA 1
ATOM 1724 C C . GLY A 1 208 ? 16.109 -10.703 5.32 1 97.12 208 GLY A C 1
ATOM 1725 O O . GLY A 1 208 ? 17.281 -10.352 5.168 1 97.12 208 GLY A O 1
ATOM 1726 N N . THR A 1 209 ? 15.477 -11.492 4.414 1 98.12 209 THR A N 1
ATOM 1727 C CA . THR A 1 209 ? 16.156 -11.945 3.203 1 98.12 209 THR A CA 1
ATOM 1728 C C . THR A 1 209 ? 16.609 -10.75 2.369 1 98.12 209 THR A C 1
ATOM 1730 O O . THR A 1 209 ? 15.875 -9.773 2.211 1 98.12 209 THR A O 1
ATOM 1733 N N . ILE A 1 210 ? 17.859 -10.812 1.947 1 98.38 210 ILE A N 1
ATOM 1734 C CA . ILE A 1 210 ? 18.406 -9.797 1.048 1 98.38 210 ILE A CA 1
ATOM 1735 C C . ILE A 1 210 ? 18.406 -10.328 -0.384 1 98.38 210 ILE A C 1
ATOM 1737 O O . ILE A 1 210 ? 18.891 -11.438 -0.64 1 98.38 210 ILE A O 1
ATOM 1741 N N . ALA A 1 211 ? 17.891 -9.578 -1.284 1 98.69 211 ALA A N 1
ATOM 1742 C CA . ALA A 1 211 ? 17.859 -9.953 -2.695 1 98.69 211 ALA A CA 1
ATOM 1743 C C . ALA A 1 211 ? 18.641 -8.953 -3.545 1 98.69 211 ALA A C 1
ATOM 1745 O O . ALA A 1 211 ? 18.578 -7.746 -3.295 1 98.69 211 ALA A O 1
ATOM 1746 N N . LYS A 1 212 ? 19.328 -9.445 -4.496 1 98.81 212 LYS A N 1
ATOM 1747 C CA . LYS A 1 212 ? 19.859 -8.648 -5.594 1 98.81 212 LYS A CA 1
ATOM 1748 C C . LYS A 1 212 ? 18.859 -8.562 -6.746 1 98.81 212 LYS A C 1
ATOM 1750 O O . LYS A 1 212 ? 18.328 -9.578 -7.191 1 98.81 212 LYS A O 1
ATOM 1755 N N . ILE A 1 213 ? 18.641 -7.395 -7.191 1 98.81 213 ILE A N 1
ATOM 1756 C CA . ILE A 1 213 ? 17.656 -7.176 -8.25 1 98.81 213 ILE A CA 1
ATOM 1757 C C . ILE A 1 213 ? 18.375 -6.801 -9.547 1 98.81 213 ILE A C 1
ATOM 1759 O O . ILE A 1 213 ? 19.219 -5.898 -9.555 1 98.81 213 ILE A O 1
ATOM 1763 N N . TYR A 1 214 ? 18.016 -7.52 -10.578 1 98.69 214 TYR A N 1
ATOM 1764 C CA . TYR A 1 214 ? 18.578 -7.312 -11.906 1 98.69 214 TYR A CA 1
ATOM 1765 C C . TYR A 1 214 ? 17.484 -6.918 -12.906 1 98.69 214 TYR A C 1
ATOM 1767 O O . TYR A 1 214 ? 16.312 -7.23 -12.703 1 98.69 214 TYR A O 1
ATOM 1775 N N . ARG A 1 215 ? 17.906 -6.242 -13.992 1 98.44 215 ARG A N 1
ATOM 1776 C CA . ARG A 1 215 ? 16.906 -5.75 -14.93 1 98.44 215 ARG A CA 1
ATOM 1777 C C . ARG A 1 215 ? 17.453 -5.754 -16.359 1 98.44 215 ARG A C 1
ATOM 1779 O O . ARG A 1 215 ? 18.656 -5.562 -16.578 1 98.44 215 ARG A O 1
ATOM 1786 N N . TYR A 1 216 ? 16.656 -6.062 -17.219 1 98.12 216 TYR A N 1
ATOM 1787 C CA . TYR A 1 216 ? 16.812 -5.762 -18.641 1 98.12 216 TYR A CA 1
ATOM 1788 C C . TYR A 1 216 ? 15.727 -4.797 -19.109 1 98.12 216 TYR A C 1
ATOM 1790 O O . TYR A 1 216 ? 14.57 -4.902 -18.688 1 98.12 216 TYR A O 1
ATOM 1798 N N . PHE A 1 217 ? 16.047 -3.826 -19.922 1 94.81 217 PHE A N 1
ATOM 1799 C CA . PHE A 1 217 ? 15.039 -2.934 -20.484 1 94.81 217 PHE A CA 1
ATOM 1800 C C . PHE A 1 217 ? 15.43 -2.486 -21.875 1 94.81 217 PHE A C 1
ATOM 1802 O O . PHE A 1 217 ? 16.594 -2.188 -22.141 1 94.81 217 PHE A O 1
ATOM 1809 N N . ASP A 1 218 ? 14.461 -2.494 -22.703 1 92.31 218 ASP A N 1
ATOM 1810 C CA . ASP A 1 218 ? 14.5 -1.74 -23.938 1 92.31 218 ASP A CA 1
ATOM 1811 C C . ASP A 1 218 ? 13.172 -1.024 -24.203 1 92.31 218 ASP A C 1
ATOM 1813 O O . ASP A 1 218 ? 12.359 -0.866 -23.281 1 92.31 218 ASP A O 1
ATOM 1817 N N . ASP A 1 219 ? 12.93 -0.455 -25.328 1 88.56 219 ASP A N 1
ATOM 1818 C CA . ASP A 1 219 ? 11.758 0.38 -25.594 1 88.56 219 ASP A CA 1
ATOM 1819 C C . ASP A 1 219 ? 10.484 -0.461 -25.656 1 88.56 219 ASP A C 1
ATOM 1821 O O . ASP A 1 219 ? 9.383 0.078 -25.625 1 88.56 219 ASP A O 1
ATOM 1825 N N . LYS A 1 220 ? 10.648 -1.772 -25.594 1 94.81 220 LYS A N 1
ATOM 1826 C CA . LYS A 1 220 ? 9.469 -2.604 -25.812 1 94.81 220 LYS A CA 1
ATOM 1827 C C . LYS A 1 220 ? 9.258 -3.576 -24.656 1 94.81 220 LYS A C 1
ATOM 1829 O O . LYS A 1 220 ? 8.141 -4.035 -24.422 1 94.81 220 LYS A O 1
ATOM 1834 N N . TYR A 1 221 ? 10.344 -3.943 -24.016 1 97.75 221 TYR A N 1
ATOM 1835 C CA . TYR A 1 221 ? 10.25 -5.047 -23.062 1 97.75 221 TYR A CA 1
ATOM 1836 C C . TYR A 1 221 ? 11.125 -4.789 -21.844 1 97.75 221 TYR A C 1
ATOM 1838 O O . TYR A 1 221 ? 12.211 -4.215 -21.969 1 97.75 221 TYR A O 1
ATOM 1846 N N . VAL A 1 222 ? 10.625 -5.18 -20.719 1 98.25 222 VAL A N 1
ATOM 1847 C CA . VAL A 1 222 ? 11.375 -5.117 -19.469 1 98.25 222 VAL A CA 1
ATOM 1848 C C . VAL A 1 222 ? 11.375 -6.484 -18.781 1 98.25 222 VAL A C 1
ATOM 1850 O O . VAL A 1 222 ? 10.359 -7.18 -18.781 1 98.25 222 VAL A O 1
ATOM 1853 N N . LYS A 1 223 ? 12.523 -6.887 -18.266 1 98.75 223 LYS A N 1
ATOM 1854 C CA . LYS A 1 223 ? 12.641 -8.07 -17.422 1 98.75 223 LYS A CA 1
ATOM 1855 C C . LYS A 1 223 ? 13.305 -7.738 -16.094 1 98.75 223 LYS A C 1
ATOM 1857 O O . LYS A 1 223 ? 14.312 -7.023 -16.062 1 98.75 223 LYS A O 1
ATOM 1862 N N . VAL A 1 224 ? 12.781 -8.172 -15.031 1 98.81 224 VAL A N 1
ATOM 1863 C CA . VAL A 1 224 ? 13.336 -7.977 -13.695 1 98.81 224 VAL A CA 1
ATOM 1864 C C . VAL A 1 224 ? 13.469 -9.32 -12.992 1 98.81 224 VAL A C 1
ATOM 1866 O O . VAL A 1 224 ? 12.547 -10.148 -13.023 1 98.81 224 VAL A O 1
ATOM 1869 N N . VAL A 1 225 ? 14.586 -9.555 -12.359 1 98.88 225 VAL A N 1
ATOM 1870 C CA . VAL A 1 225 ? 14.859 -10.805 -11.664 1 98.88 225 VAL A CA 1
ATOM 1871 C C . VAL A 1 225 ? 15.406 -10.508 -10.266 1 98.88 225 VAL A C 1
ATOM 1873 O O . VAL A 1 225 ? 16.281 -9.656 -10.102 1 98.88 225 VAL A O 1
ATOM 1876 N N . PHE A 1 226 ? 14.859 -11.117 -9.242 1 98.94 226 PHE A N 1
ATOM 1877 C CA . PHE A 1 226 ? 15.398 -11.094 -7.891 1 98.94 226 PHE A CA 1
ATOM 1878 C C . PHE A 1 226 ? 16.219 -12.344 -7.609 1 98.94 226 PHE A C 1
ATOM 1880 O O . PHE A 1 226 ? 15.719 -13.461 -7.719 1 98.94 226 PHE A O 1
ATOM 1887 N N . LYS A 1 227 ? 17.469 -12.25 -7.172 1 98.81 227 LYS A N 1
ATOM 1888 C CA . LYS A 1 227 ? 18.328 -13.375 -6.844 1 98.81 227 LYS A CA 1
ATOM 1889 C C . LYS A 1 227 ? 18.875 -13.25 -5.422 1 98.81 227 LYS A C 1
ATOM 1891 O O . LYS A 1 227 ? 18.891 -12.164 -4.848 1 98.81 227 LYS A O 1
ATOM 1896 N N . SER A 1 228 ? 19.281 -14.406 -4.941 1 98.44 228 SER A N 1
ATOM 1897 C CA . SER A 1 228 ? 20.016 -14.391 -3.678 1 98.44 228 SER A CA 1
ATOM 1898 C C . SER A 1 228 ? 21.344 -13.672 -3.82 1 98.44 228 SER A C 1
ATOM 1900 O O . SER A 1 228 ? 21.828 -13.469 -4.938 1 98.44 228 SER A O 1
ATOM 1902 N N . ILE A 1 229 ? 21.891 -13.297 -2.709 1 97.31 229 ILE A N 1
ATOM 1903 C CA . ILE A 1 229 ? 23.109 -12.5 -2.68 1 97.31 229 ILE A CA 1
ATOM 1904 C C . ILE A 1 229 ? 24.219 -13.234 -3.434 1 97.31 229 ILE A C 1
ATOM 1906 O O . ILE A 1 229 ? 25.031 -12.609 -4.113 1 97.31 229 ILE A O 1
ATOM 1910 N N . ASP A 1 230 ? 24.25 -14.539 -3.354 1 96.81 230 ASP A N 1
ATOM 1911 C CA . ASP A 1 230 ? 25.297 -15.32 -4.012 1 96.81 230 ASP A CA 1
ATOM 1912 C C . ASP A 1 230 ? 24.859 -15.75 -5.414 1 96.81 230 ASP A C 1
ATOM 1914 O O . ASP A 1 230 ? 25.547 -16.547 -6.062 1 96.81 230 ASP A O 1
ATOM 1918 N N . ASP A 1 231 ? 23.688 -15.352 -5.824 1 95.19 231 ASP A N 1
ATOM 1919 C CA . ASP A 1 231 ? 23.125 -15.555 -7.16 1 95.19 231 ASP A CA 1
ATOM 1920 C C . ASP A 1 231 ? 22.766 -17.016 -7.387 1 95.19 231 ASP A C 1
ATOM 1922 O O . ASP A 1 231 ? 22.578 -17.453 -8.523 1 95.19 231 ASP A O 1
ATOM 1926 N N . SER A 1 232 ? 22.656 -17.812 -6.309 1 95.94 232 SER A N 1
ATOM 1927 C CA . SER A 1 232 ? 22.406 -19.234 -6.453 1 95.94 232 SER A CA 1
ATOM 1928 C C . SER A 1 232 ? 20.922 -19.531 -6.527 1 95.94 232 SER A C 1
ATOM 1930 O O . SER A 1 232 ? 20.516 -20.609 -7 1 95.94 232 SER A O 1
ATOM 1932 N N . VAL A 1 233 ? 20.156 -18.641 -6.035 1 97.56 233 VAL A N 1
ATOM 1933 C CA . VAL A 1 233 ? 18.719 -18.828 -5.969 1 97.56 233 VAL A CA 1
ATOM 1934 C C . VAL A 1 233 ? 18 -17.688 -6.695 1 97.56 233 VAL A C 1
ATOM 1936 O O . VAL A 1 233 ? 18.375 -16.531 -6.539 1 97.56 233 VAL A O 1
ATOM 1939 N N . ILE A 1 234 ? 17.047 -18.031 -7.566 1 98.5 234 ILE A N 1
ATOM 1940 C CA . ILE A 1 234 ? 16.141 -17.047 -8.141 1 98.5 234 ILE A CA 1
ATOM 1941 C C . ILE A 1 234 ? 14.836 -17.031 -7.355 1 98.5 234 ILE A C 1
ATOM 1943 O O . ILE A 1 234 ? 14.164 -18.047 -7.238 1 98.5 234 ILE A O 1
ATOM 1947 N N . TYR A 1 235 ? 14.414 -15.867 -6.836 1 98.75 235 TYR A N 1
ATOM 1948 C CA . TYR A 1 235 ? 13.203 -15.742 -6.035 1 98.75 235 TYR A CA 1
ATOM 1949 C C . TYR A 1 235 ? 12.008 -15.375 -6.906 1 98.75 235 TYR A C 1
ATOM 1951 O O . TYR A 1 235 ? 10.891 -15.844 -6.672 1 98.75 235 TYR A O 1
ATOM 1959 N N . PHE A 1 236 ? 12.242 -14.641 -7.883 1 98.75 236 PHE A N 1
ATOM 1960 C CA . PHE A 1 236 ? 11.156 -13.961 -8.586 1 98.75 236 PHE A CA 1
ATOM 1961 C C . PHE A 1 236 ? 11.602 -13.516 -9.969 1 98.75 236 PHE A C 1
ATOM 1963 O O . PHE A 1 236 ? 12.742 -13.086 -10.156 1 98.75 236 PHE A O 1
ATOM 1970 N N . GLU A 1 237 ? 10.727 -13.57 -10.961 1 98.88 237 GLU A N 1
ATOM 1971 C CA . GLU A 1 237 ? 10.93 -13.039 -12.312 1 98.88 237 GLU A CA 1
ATOM 1972 C C . GLU A 1 237 ? 9.68 -12.305 -12.797 1 98.88 237 GLU A C 1
ATOM 1974 O O . GLU A 1 237 ? 8.555 -12.758 -12.578 1 98.88 237 GLU A O 1
ATOM 1979 N N . MET A 1 238 ? 9.906 -11.234 -13.43 1 98.88 238 MET A N 1
ATOM 1980 C CA . MET A 1 238 ? 8.844 -10.477 -14.086 1 98.88 238 MET A CA 1
ATOM 1981 C C . MET A 1 238 ? 9.258 -10.078 -15.5 1 98.88 238 MET A C 1
ATOM 1983 O O . MET A 1 238 ? 10.398 -9.672 -15.727 1 98.88 238 MET A O 1
ATOM 1987 N N . GLY A 1 239 ? 8.43 -10.273 -16.438 1 98.75 239 GLY A N 1
ATOM 1988 C CA . GLY A 1 239 ? 8.57 -9.758 -17.797 1 98.75 239 GLY A CA 1
ATOM 1989 C C . GLY A 1 239 ? 7.352 -8.984 -18.266 1 98.75 239 GLY A C 1
ATOM 1990 O O . GLY A 1 239 ? 6.215 -9.367 -17.969 1 98.75 239 GLY A O 1
ATOM 1991 N N . GLY A 1 240 ? 7.594 -7.914 -18.953 1 98.19 240 GLY A N 1
ATOM 1992 C CA . GLY A 1 240 ? 6.449 -7.129 -19.391 1 98.19 240 GLY A CA 1
ATOM 1993 C C . GLY A 1 240 ? 6.684 -6.414 -20.703 1 98.19 240 GLY A C 1
ATOM 1994 O O . GLY A 1 240 ? 7.793 -5.953 -20.984 1 98.19 240 GLY A O 1
ATOM 1995 N N . TYR A 1 241 ? 5.684 -6.32 -21.5 1 98.56 241 TYR A N 1
ATOM 1996 C CA . TYR A 1 241 ? 5.684 -5.531 -22.734 1 98.56 241 TYR A CA 1
ATOM 1997 C C . TYR A 1 241 ? 5.188 -4.113 -22.469 1 98.56 241 TYR A C 1
ATOM 1999 O O . TYR A 1 241 ? 4.195 -3.916 -21.766 1 98.56 241 TYR A O 1
ATOM 2007 N N . LEU A 1 242 ? 5.879 -3.211 -23.031 1 97.62 242 LEU A N 1
ATOM 2008 C CA . LEU A 1 242 ? 5.566 -1.799 -22.844 1 97.62 242 LEU A CA 1
ATOM 2009 C C . LEU A 1 242 ? 4.773 -1.244 -24.016 1 97.62 242 LEU A C 1
ATOM 2011 O O . LEU A 1 242 ? 4.848 -1.775 -25.125 1 97.62 242 LEU A O 1
ATOM 2015 N N . ASP A 1 243 ? 3.986 -0.31 -23.719 1 96.06 243 ASP A N 1
ATOM 2016 C CA . ASP A 1 243 ? 3.318 0.517 -24.719 1 96.06 243 ASP A CA 1
ATOM 2017 C C . ASP A 1 243 ? 3.439 2 -24.375 1 96.06 243 ASP A C 1
ATOM 2019 O O . ASP A 1 243 ? 3.734 2.355 -23.234 1 96.06 243 ASP A O 1
ATOM 2023 N N . ASN A 1 244 ? 3.328 2.848 -25.328 1 91.81 244 ASN A N 1
ATOM 2024 C CA . ASN A 1 244 ? 3.404 4.293 -25.125 1 91.81 244 ASN A CA 1
ATOM 2025 C C . ASN A 1 244 ? 2.043 4.883 -24.766 1 91.81 244 ASN A C 1
ATOM 2027 O O . ASN A 1 244 ? 1.006 4.336 -25.141 1 91.81 244 ASN A O 1
ATOM 2031 N N . PHE A 1 245 ? 2.037 5.984 -23.969 1 88.19 245 PHE A N 1
ATOM 2032 C CA . PHE A 1 245 ? 0.807 6.703 -23.672 1 88.19 245 PHE A CA 1
ATOM 2033 C C . PHE A 1 245 ? 0.236 7.359 -24.922 1 88.19 245 PHE A C 1
ATOM 2035 O O . PHE A 1 245 ? 0.984 7.758 -25.812 1 88.19 245 PHE A O 1
ATOM 2042 N N . MET B 1 1 ? -22.578 26.578 4.488 1 69.31 1 MET B N 1
ATOM 2043 C CA . MET B 1 1 ? -22.422 25.125 4.496 1 69.31 1 MET B CA 1
ATOM 2044 C C . MET B 1 1 ? -21.781 24.656 5.793 1 69.31 1 MET B C 1
ATOM 2046 O O . MET B 1 1 ? -20.984 25.375 6.398 1 69.31 1 MET B O 1
ATOM 2050 N N . GLU B 1 2 ? -22.328 23.531 6.383 1 82.81 2 GLU B N 1
ATOM 2051 C CA . GLU B 1 2 ? -21.875 23 7.66 1 82.81 2 GLU B CA 1
ATOM 2052 C C . GLU B 1 2 ? -20.828 21.906 7.461 1 82.81 2 GLU B C 1
ATOM 2054 O O . GLU B 1 2 ? -20.781 21.266 6.398 1 82.81 2 GLU B O 1
ATOM 2059 N N . ASN B 1 3 ? -19.922 21.922 8.422 1 85.44 3 ASN B N 1
ATOM 2060 C CA . ASN B 1 3 ? -18.953 20.828 8.375 1 85.44 3 ASN B CA 1
ATOM 2061 C C . ASN B 1 3 ? -19.609 19.484 8.648 1 85.44 3 ASN B C 1
ATOM 2063 O O . ASN B 1 3 ? -19.906 19.156 9.797 1 85.44 3 ASN B O 1
ATOM 2067 N N . ILE B 1 4 ? -19.891 18.766 7.578 1 90.5 4 ILE B N 1
ATOM 2068 C CA . ILE B 1 4 ? -20.578 17.484 7.699 1 90.5 4 ILE B CA 1
ATOM 2069 C C . ILE B 1 4 ? -19.547 16.359 7.859 1 90.5 4 ILE B C 1
ATOM 2071 O O . ILE B 1 4 ? -18.406 16.5 7.434 1 90.5 4 ILE B O 1
ATOM 2075 N N . VAL B 1 5 ? -20.031 15.312 8.531 1 95.25 5 VAL B N 1
ATOM 2076 C CA . VAL B 1 5 ? -19.203 14.117 8.711 1 95.25 5 VAL B CA 1
ATOM 2077 C C . VAL B 1 5 ? -19.312 13.227 7.477 1 95.25 5 VAL B C 1
ATOM 2079 O O . VAL B 1 5 ? -20.422 12.938 7.008 1 95.25 5 VAL B O 1
ATOM 2082 N N . SER B 1 6 ? -18.219 12.914 6.867 1 97.19 6 SER B N 1
ATOM 2083 C CA . SER B 1 6 ? -18.172 11.844 5.871 1 97.19 6 SER B CA 1
ATOM 2084 C C . SER B 1 6 ? -17.688 10.531 6.484 1 97.19 6 SER B C 1
ATOM 2086 O O . SER B 1 6 ? -16.922 10.539 7.449 1 97.19 6 SER B O 1
ATOM 2088 N N . TYR B 1 7 ? -18.156 9.453 5.926 1 97.94 7 TYR B N 1
ATOM 2089 C CA . TYR B 1 7 ? -17.766 8.164 6.477 1 97.94 7 TYR B CA 1
ATOM 2090 C C . TYR B 1 7 ? -17.578 7.133 5.367 1 97.94 7 TYR B C 1
ATOM 2092 O O . TYR B 1 7 ? -17.969 7.363 4.223 1 97.94 7 TYR B O 1
ATOM 2100 N N . CYS B 1 8 ? -16.859 6.074 5.68 1 97.19 8 CYS B N 1
ATOM 2101 C CA . CYS B 1 8 ? -16.641 4.926 4.812 1 97.19 8 CYS B CA 1
ATOM 2102 C C . CYS B 1 8 ? -16.594 3.635 5.617 1 97.19 8 CYS B C 1
ATOM 2104 O O . CYS B 1 8 ? -15.922 3.568 6.652 1 97.19 8 CYS B O 1
ATOM 2106 N N . ASP B 1 9 ? -17.375 2.688 5.152 1 97.62 9 ASP B N 1
ATOM 2107 C CA . ASP B 1 9 ? -17.344 1.36 5.758 1 97.62 9 ASP B CA 1
ATOM 2108 C C . ASP B 1 9 ? -16.344 0.455 5.031 1 97.62 9 ASP B C 1
ATOM 2110 O O . ASP B 1 9 ? -16.266 0.478 3.803 1 97.62 9 ASP B O 1
ATOM 2114 N N . LEU B 1 10 ? -15.602 -0.253 5.805 1 96.12 10 LEU B N 1
ATOM 2115 C CA . LEU B 1 10 ? -14.734 -1.208 5.133 1 96.12 10 LEU B CA 1
ATOM 2116 C C . LEU B 1 10 ? -14.5 -2.438 6.004 1 96.12 10 LEU B C 1
ATOM 2118 O O . LEU B 1 10 ? -14.664 -2.381 7.223 1 96.12 10 LEU B O 1
ATOM 2122 N N . THR B 1 11 ? -14.234 -3.543 5.379 1 97.25 11 THR B N 1
ATOM 2123 C CA . THR B 1 11 ? -13.734 -4.766 5.992 1 97.25 11 THR B CA 1
ATOM 2124 C C . THR B 1 11 ? -12.234 -4.926 5.727 1 97.25 11 THR B C 1
ATOM 2126 O O . THR B 1 11 ? -11.789 -4.832 4.582 1 97.25 11 THR B O 1
ATOM 2129 N N . ILE B 1 12 ? -11.461 -5.129 6.781 1 97.88 12 ILE B N 1
ATOM 2130 C CA . ILE B 1 12 ? -10.016 -5.219 6.633 1 97.88 12 ILE B CA 1
ATOM 2131 C C . ILE B 1 12 ? -9.648 -6.5 5.883 1 97.88 12 ILE B C 1
ATOM 2133 O O . ILE B 1 12 ? -10.016 -7.598 6.305 1 97.88 12 ILE B O 1
ATOM 2137 N N . GLU B 1 13 ? -8.898 -6.316 4.797 1 96.62 13 GLU B N 1
ATOM 2138 C CA . GLU B 1 13 ? -8.555 -7.449 3.943 1 96.62 13 GLU B CA 1
ATOM 2139 C C . GLU B 1 13 ? -7.129 -7.926 4.211 1 96.62 13 GLU B C 1
ATOM 2141 O O . GLU B 1 13 ? -6.332 -7.211 4.82 1 96.62 13 GLU B O 1
ATOM 2146 N N . CYS B 1 14 ? -6.816 -9.109 3.699 1 95.38 14 CYS B N 1
ATOM 2147 C CA . CYS B 1 14 ? -5.555 -9.781 3.994 1 95.38 14 CYS B CA 1
ATOM 2148 C C . CYS B 1 14 ? -4.375 -8.992 3.439 1 95.38 14 CYS B C 1
ATOM 2150 O O . CYS B 1 14 ? -3.344 -8.859 4.102 1 95.38 14 CYS B O 1
ATOM 2152 N N . GLN B 1 15 ? -4.578 -8.422 2.291 1 96.81 15 GLN B N 1
ATOM 2153 C CA . GLN B 1 15 ? -3.477 -7.758 1.605 1 96.81 15 GLN B CA 1
ATOM 2154 C C . GLN B 1 15 ? -3.08 -6.469 2.32 1 96.81 15 GLN B C 1
ATOM 2156 O O . GLN B 1 15 ? -2.016 -5.906 2.055 1 96.81 15 GLN B O 1
ATOM 2161 N N . GLU B 1 16 ? -3.9 -5.973 3.248 1 96.56 16 GLU B N 1
ATOM 2162 C CA . GLU B 1 16 ? -3.637 -4.719 3.953 1 96.56 16 GLU B CA 1
ATOM 2163 C C . GLU B 1 16 ? -3.119 -4.98 5.363 1 96.56 16 GLU B C 1
ATOM 2165 O O . GLU B 1 16 ? -2.877 -4.039 6.125 1 96.56 16 GLU B O 1
ATOM 2170 N N . ALA B 1 17 ? -2.969 -6.23 5.746 1 97.31 17 ALA B N 1
ATOM 2171 C CA . ALA B 1 17 ? -2.576 -6.594 7.102 1 97.31 17 ALA B CA 1
ATOM 2172 C C . ALA B 1 17 ? -1.084 -6.906 7.176 1 97.31 17 ALA B C 1
ATOM 2174 O O . ALA B 1 17 ? -0.465 -7.254 6.168 1 97.31 17 ALA B O 1
ATOM 2175 N N . ASP B 1 18 ? -0.527 -6.762 8.352 1 96.81 18 ASP B N 1
ATOM 2176 C CA . ASP B 1 18 ? 0.867 -7.145 8.562 1 96.81 18 ASP B CA 1
ATOM 2177 C C . ASP B 1 18 ? 0.986 -8.625 8.906 1 96.81 18 ASP B C 1
ATOM 2179 O O . ASP B 1 18 ? 0.016 -9.375 8.789 1 96.81 18 ASP B O 1
ATOM 2183 N N . TYR B 1 19 ? 2.176 -9.047 9.25 1 95.81 19 TYR B N 1
ATOM 2184 C CA . TYR B 1 19 ? 2.49 -10.461 9.406 1 95.81 19 TYR B CA 1
ATOM 2185 C C . TYR B 1 19 ? 1.769 -11.055 10.609 1 95.81 19 TYR B C 1
ATOM 2187 O O . TYR B 1 19 ? 1.693 -12.273 10.758 1 95.81 19 TYR B O 1
ATOM 2195 N N . GLN B 1 20 ? 1.175 -10.211 11.477 1 94.75 20 GLN B N 1
ATOM 2196 C CA . GLN B 1 20 ? 0.425 -10.68 12.633 1 94.75 20 GLN B CA 1
ATOM 2197 C C . GLN B 1 20 ? -1.078 -10.555 12.406 1 94.75 20 GLN B C 1
ATOM 2199 O O . GLN B 1 20 ? -1.873 -10.805 13.312 1 94.75 20 GLN B O 1
ATOM 2204 N N . GLY B 1 21 ? -1.46 -10.102 11.25 1 95.88 21 GLY B N 1
ATOM 2205 C CA . GLY B 1 21 ? -2.873 -9.953 10.945 1 95.88 21 GLY B CA 1
ATOM 2206 C C . GLY B 1 21 ? -3.439 -8.617 11.398 1 95.88 21 GLY B C 1
ATOM 2207 O O . GLY B 1 21 ? -4.66 -8.453 11.477 1 95.88 21 GLY B O 1
ATOM 2208 N N . ASN B 1 22 ? -2.555 -7.695 11.812 1 97.5 22 ASN B N 1
ATOM 2209 C CA . ASN B 1 22 ? -2.986 -6.348 12.172 1 97.5 22 ASN B CA 1
ATOM 2210 C C . ASN B 1 22 ? -3.129 -5.461 10.945 1 97.5 22 ASN B C 1
ATOM 2212 O O . ASN B 1 22 ? -2.303 -5.516 10.031 1 97.5 22 ASN B O 1
ATOM 2216 N N . TYR B 1 23 ? -4.227 -4.684 10.969 1 98.19 23 TYR B N 1
ATOM 2217 C CA . TYR B 1 23 ? -4.363 -3.656 9.945 1 98.19 23 TYR B CA 1
ATOM 2218 C C . TYR B 1 23 ? -3.205 -2.668 10 1 98.19 23 TYR B C 1
ATOM 2220 O O . TYR B 1 23 ? -2.963 -2.051 11.039 1 98.19 23 TYR B O 1
ATOM 2228 N N . ARG B 1 24 ? -2.463 -2.561 8.953 1 98.06 24 ARG B N 1
ATOM 2229 C CA . ARG B 1 24 ? -1.305 -1.673 8.961 1 98.06 24 ARG B CA 1
ATOM 2230 C C . ARG B 1 24 ? -1.725 -0.229 9.219 1 98.06 24 ARG B C 1
ATOM 2232 O O . ARG B 1 24 ? -2.646 0.277 8.57 1 98.06 24 ARG B O 1
ATOM 2239 N N . ILE B 1 25 ? -0.989 0.458 10.07 1 98.25 25 ILE B N 1
ATOM 2240 C CA . ILE B 1 25 ? -1.281 1.854 10.375 1 98.25 25 ILE B CA 1
ATOM 2241 C C . ILE B 1 25 ? -1.123 2.703 9.117 1 98.25 25 ILE B C 1
ATOM 2243 O O . ILE B 1 25 ? -1.903 3.629 8.883 1 98.25 25 ILE B O 1
ATOM 2247 N N . SER B 1 26 ? -0.071 2.375 8.32 1 98.12 26 SER B N 1
ATOM 2248 C CA . SER B 1 26 ? 0.118 3.096 7.066 1 98.12 26 SER B CA 1
ATOM 2249 C C . SER B 1 26 ? -1.114 2.986 6.172 1 98.12 26 SER B C 1
ATOM 2251 O O . SER B 1 26 ? -1.519 3.965 5.543 1 98.12 26 SER B O 1
ATOM 2253 N N . SER B 1 27 ? -1.738 1.777 6.082 1 98.12 27 SER B N 1
ATOM 2254 C CA . SER B 1 27 ? -2.953 1.573 5.301 1 98.12 27 SER B CA 1
ATOM 2255 C C . SER B 1 27 ? -4.125 2.357 5.883 1 98.12 27 SER B C 1
ATOM 2257 O O . SER B 1 27 ? -4.902 2.961 5.141 1 98.12 27 SER B O 1
ATOM 2259 N N . LEU B 1 28 ? -4.262 2.35 7.176 1 98.62 28 LEU B N 1
ATOM 2260 C CA . LEU B 1 28 ? -5.32 3.092 7.852 1 98.62 28 LEU B CA 1
ATOM 2261 C C . LEU B 1 28 ? -5.223 4.582 7.543 1 98.62 28 LEU B C 1
ATOM 2263 O O . LEU B 1 28 ? -6.203 5.199 7.117 1 98.62 28 LEU B O 1
ATOM 2267 N N . LEU B 1 29 ? -4.043 5.129 7.719 1 98.44 29 LEU B N 1
ATOM 2268 C CA . LEU B 1 29 ? -3.857 6.562 7.508 1 98.44 29 LEU B CA 1
ATOM 2269 C C . LEU B 1 29 ? -4.035 6.926 6.039 1 98.44 29 LEU B C 1
ATOM 2271 O O . LEU B 1 29 ? -4.523 8.008 5.719 1 98.44 29 LEU B O 1
ATOM 2275 N N . SER B 1 30 ? -3.652 6.02 5.184 1 98.12 30 SER B N 1
ATOM 2276 C CA . SER B 1 30 ? -3.891 6.207 3.754 1 98.12 30 SER B CA 1
ATOM 2277 C C . SER B 1 30 ? -5.379 6.316 3.451 1 98.12 30 SER B C 1
ATOM 2279 O O . SER B 1 30 ? -5.809 7.23 2.742 1 98.12 30 SER B O 1
ATOM 2281 N N . LYS B 1 31 ? -6.18 5.418 3.996 1 98.31 31 LYS B N 1
ATOM 2282 C CA . LYS B 1 31 ? -7.625 5.441 3.781 1 98.31 31 LYS B CA 1
ATOM 2283 C C . LYS B 1 31 ? -8.25 6.703 4.371 1 98.31 31 LYS B C 1
ATOM 2285 O O . LYS B 1 31 ? -9.156 7.289 3.777 1 98.31 31 LYS B O 1
ATOM 2290 N N . LEU B 1 32 ? -7.785 7.07 5.48 1 98.44 32 LEU B N 1
ATOM 2291 C CA . LEU B 1 32 ? -8.289 8.281 6.117 1 98.44 32 LEU B CA 1
ATOM 2292 C C . LEU B 1 32 ? -7.961 9.516 5.277 1 98.44 32 LEU B C 1
ATOM 2294 O O . LEU B 1 32 ? -8.75 10.461 5.223 1 98.44 32 LEU B O 1
ATOM 2298 N N . SER B 1 33 ? -6.789 9.508 4.672 1 97.69 33 SER B N 1
ATOM 2299 C CA . SER B 1 33 ? -6.418 10.602 3.781 1 97.69 33 SER B CA 1
ATOM 2300 C C . SER B 1 33 ? -7.383 10.711 2.605 1 97.69 33 SER B C 1
ATOM 2302 O O . SER B 1 33 ? -7.824 11.805 2.258 1 97.69 33 SER B O 1
ATOM 2304 N N . ASP B 1 34 ? -7.707 9.609 2.002 1 97.56 34 ASP B N 1
ATOM 2305 C CA . ASP B 1 34 ? -8.672 9.602 0.905 1 97.56 34 ASP B CA 1
ATOM 2306 C C . ASP B 1 34 ? -10.039 10.094 1.377 1 97.56 34 ASP B C 1
ATOM 2308 O O . ASP B 1 34 ? -10.719 10.844 0.671 1 97.56 34 ASP B O 1
ATOM 2312 N N . LEU B 1 35 ? -10.453 9.664 2.555 1 98.12 35 LEU B N 1
ATOM 2313 C CA . LEU B 1 35 ? -11.727 10.086 3.113 1 98.12 35 LEU B CA 1
ATOM 2314 C C . LEU B 1 35 ? -11.734 11.594 3.365 1 98.12 35 LEU B C 1
ATOM 2316 O O . LEU B 1 35 ? -12.758 12.25 3.191 1 98.12 35 LEU B O 1
ATOM 2320 N N . ALA B 1 36 ? -10.609 12.125 3.84 1 97 36 ALA B N 1
ATOM 2321 C CA . ALA B 1 36 ? -10.477 13.562 4.043 1 97 36 ALA B CA 1
ATOM 2322 C C . ALA B 1 36 ? -10.742 14.328 2.75 1 97 36 ALA B C 1
ATOM 2324 O O . ALA B 1 36 ? -11.438 15.344 2.754 1 97 36 ALA B O 1
ATOM 2325 N N . THR B 1 37 ? -10.133 13.852 1.66 1 95.06 37 THR B N 1
ATOM 2326 C CA . THR B 1 37 ? -10.328 14.492 0.362 1 95.06 37 THR B CA 1
ATOM 2327 C C . THR B 1 37 ? -11.797 14.445 -0.044 1 95.06 37 THR B C 1
ATOM 2329 O O . THR B 1 37 ? -12.352 15.453 -0.491 1 95.06 37 THR B O 1
ATOM 2332 N N . LYS B 1 38 ? -12.398 13.32 0.126 1 95.81 38 LYS B N 1
ATOM 2333 C CA . LYS B 1 38 ? -13.82 13.188 -0.171 1 95.81 38 LYS B CA 1
ATOM 2334 C C . LYS B 1 38 ? -14.648 14.172 0.644 1 95.81 38 LYS B C 1
ATOM 2336 O O . LYS B 1 38 ? -15.523 14.852 0.102 1 95.81 38 LYS B O 1
ATOM 2341 N N . ASN B 1 39 ? -14.414 14.242 1.908 1 96.56 39 ASN B N 1
ATOM 2342 C CA . ASN B 1 39 ? -15.125 15.156 2.799 1 96.56 39 ASN B CA 1
ATOM 2343 C C . ASN B 1 39 ? -14.922 16.609 2.377 1 96.56 39 ASN B C 1
ATOM 2345 O O . ASN B 1 39 ? -15.883 17.391 2.352 1 96.56 39 ASN B O 1
ATOM 2349 N N . ALA B 1 40 ? -13.688 16.922 2.076 1 94.25 40 ALA B N 1
ATOM 2350 C CA . ALA B 1 40 ? -13.367 18.297 1.677 1 94.25 40 ALA B CA 1
ATOM 2351 C C . ALA B 1 40 ? -14.172 18.703 0.447 1 94.25 40 ALA B C 1
ATOM 2353 O O . ALA B 1 40 ? -14.641 19.844 0.357 1 94.25 40 ALA B O 1
ATOM 2354 N N . VAL B 1 41 ? -14.328 17.859 -0.469 1 93.31 41 VAL B N 1
ATOM 2355 C CA . VAL B 1 41 ? -15.117 18.125 -1.669 1 93.31 41 VAL B CA 1
ATOM 2356 C C . VAL B 1 41 ? -16.594 18.25 -1.3 1 93.31 41 VAL B C 1
ATOM 2358 O O . VAL B 1 41 ? -17.266 19.188 -1.729 1 93.31 41 VAL B O 1
ATOM 2361 N N . GLU B 1 42 ? -17.062 17.328 -0.497 1 93.25 42 GLU B N 1
ATOM 2362 C CA . GLU B 1 42 ? -18.469 17.281 -0.113 1 93.25 42 GLU B CA 1
ATOM 2363 C C . GLU B 1 42 ? -18.875 18.578 0.598 1 93.25 42 GLU B C 1
ATOM 2365 O O . GLU B 1 42 ? -19.984 19.078 0.386 1 93.25 42 GLU B O 1
ATOM 2370 N N . VAL B 1 43 ? -18 19.125 1.354 1 91.94 43 VAL B N 1
ATOM 2371 C CA . VAL B 1 43 ? -18.375 20.281 2.17 1 91.94 43 VAL B CA 1
ATOM 2372 C C . VAL B 1 43 ? -17.969 21.578 1.45 1 91.94 43 VAL B C 1
ATOM 2374 O O . VAL B 1 43 ? -18.188 22.672 1.97 1 91.94 43 VAL B O 1
ATOM 2377 N N . GLY B 1 44 ? -17.203 21.438 0.311 1 88.81 44 GLY B N 1
ATOM 2378 C CA . GLY B 1 44 ? -16.953 22.594 -0.537 1 88.81 44 GLY B CA 1
ATOM 2379 C C . GLY B 1 44 ? -15.609 23.25 -0.249 1 88.81 44 GLY B C 1
ATOM 2380 O O . GLY B 1 44 ? -15.305 24.312 -0.805 1 88.81 44 GLY B O 1
ATOM 2381 N N . ILE B 1 45 ? -14.891 22.688 0.624 1 90.06 45 ILE B N 1
ATOM 2382 C CA . ILE B 1 45 ? -13.57 23.219 0.943 1 90.06 45 ILE B CA 1
ATOM 2383 C C . ILE B 1 45 ? -12.641 23.047 -0.257 1 90.06 45 ILE B C 1
ATOM 2385 O O . ILE B 1 45 ? -11.766 23.875 -0.498 1 90.06 45 ILE B O 1
ATOM 2389 N N . TRP B 1 46 ? -12.844 21.984 -0.961 1 90.38 46 TRP B N 1
ATOM 2390 C CA . TRP B 1 46 ? -11.945 21.641 -2.059 1 90.38 46 TRP B CA 1
ATOM 2391 C C . TRP B 1 46 ? -12.727 21.438 -3.354 1 90.38 46 TRP B C 1
ATOM 2393 O O . TRP B 1 46 ? -13.812 20.844 -3.344 1 90.38 46 TRP B O 1
ATOM 2403 N N . ARG B 1 47 ? -12.109 21.984 -4.375 1 89.94 47 ARG B N 1
ATOM 2404 C CA . ARG B 1 47 ? -12.555 21.781 -5.75 1 89.94 47 ARG B CA 1
ATOM 2405 C C . ARG B 1 47 ? -11.391 21.344 -6.637 1 89.94 47 ARG B C 1
ATOM 2407 O O . ARG B 1 47 ? -10.312 21.922 -6.594 1 89.94 47 ARG B O 1
ATOM 2414 N N . PRO B 1 48 ? -11.633 20.344 -7.488 1 84.19 48 PRO B N 1
ATOM 2415 C CA . PRO B 1 48 ? -10.539 19.828 -8.312 1 84.19 48 PRO B CA 1
ATOM 2416 C C . PRO B 1 48 ? -9.82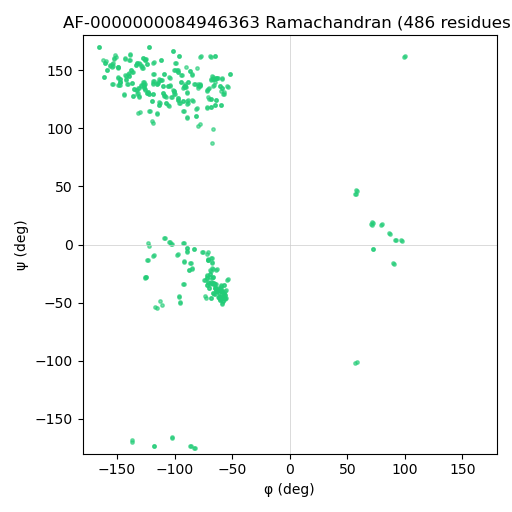8 20.922 -9.109 1 84.19 48 PRO B C 1
ATOM 2418 O O . PRO B 1 48 ? -8.609 20.859 -9.305 1 84.19 48 PRO B O 1
ATOM 2421 N N . GLU B 1 49 ? -10.453 21.953 -9.477 1 87.31 49 GLU B N 1
ATOM 2422 C CA . GLU B 1 49 ? -9.875 23.047 -10.266 1 87.31 49 GLU B CA 1
ATOM 2423 C C . GLU B 1 49 ? -8.82 23.797 -9.461 1 87.31 49 GLU B C 1
ATOM 2425 O O . GLU B 1 49 ? -7.895 24.375 -10.031 1 87.31 49 GLU B O 1
ATOM 2430 N N . LEU B 1 50 ? -8.992 23.797 -8.195 1 89.06 50 LEU B N 1
ATOM 2431 C CA . LEU B 1 50 ? -8.039 24.5 -7.336 1 89.06 50 LEU B CA 1
ATOM 2432 C C . LEU B 1 50 ? -6.68 23.812 -7.359 1 89.06 50 LEU B C 1
ATOM 2434 O O . LEU B 1 50 ? -5.66 24.438 -7.051 1 89.06 50 LEU B O 1
ATOM 2438 N N . GLY B 1 51 ? -6.656 22.578 -7.742 1 86.62 51 GLY B N 1
ATOM 2439 C CA . GLY B 1 51 ? -5.453 21.766 -7.699 1 86.62 51 GLY B CA 1
ATOM 2440 C C . GLY B 1 51 ? -4.391 22.219 -8.68 1 86.62 51 GLY B C 1
ATOM 2441 O O . GLY B 1 51 ? -3.227 21.844 -8.562 1 86.62 51 GLY B O 1
ATOM 2442 N N . GLU B 1 52 ? -4.746 23.016 -9.594 1 87 52 GLU B N 1
ATOM 2443 C CA . GLU B 1 52 ? -3.795 23.578 -10.555 1 87 52 GLU B CA 1
ATOM 2444 C C . GLU B 1 52 ? -2.883 24.609 -9.898 1 87 52 GLU B C 1
ATOM 2446 O O . GLU B 1 52 ? -1.735 24.781 -10.32 1 87 52 GLU B O 1
ATOM 2451 N N . ARG B 1 53 ? -3.441 25.188 -8.852 1 91.19 53 ARG B N 1
ATOM 2452 C CA . ARG B 1 53 ? -2.717 26.328 -8.289 1 91.19 53 ARG B CA 1
ATOM 2453 C C . ARG B 1 53 ? -2.457 26.125 -6.801 1 91.19 53 ARG B C 1
ATOM 2455 O O . ARG B 1 53 ? -1.48 26.656 -6.258 1 91.19 53 ARG B O 1
ATOM 2462 N N . PHE B 1 54 ? -3.326 25.375 -6.176 1 93 54 PHE B N 1
ATOM 2463 C CA . PHE B 1 54 ? -3.205 25.234 -4.73 1 93 54 PHE B CA 1
ATOM 2464 C C . PHE B 1 54 ? -3.148 23.766 -4.328 1 93 54 PHE B C 1
ATOM 2466 O O . PHE B 1 54 ? -3.543 22.891 -5.102 1 93 54 PHE B O 1
ATOM 2473 N N . GLY B 1 55 ? -2.619 23.5 -3.145 1 92 55 GLY B N 1
ATOM 2474 C CA . GLY B 1 55 ? -2.611 22.172 -2.566 1 92 55 GLY B CA 1
ATOM 2475 C C . GLY B 1 55 ? -2.555 22.172 -1.051 1 92 55 GLY B C 1
ATOM 2476 O O . GLY B 1 55 ? -1.871 23.016 -0.453 1 92 55 GLY B O 1
ATOM 2477 N N . PHE B 1 56 ? -3.324 21.312 -0.474 1 92.88 56 PHE B N 1
ATOM 2478 C CA . PHE B 1 56 ? -3.217 21.094 0.965 1 92.88 56 PHE B CA 1
ATOM 2479 C C . PHE B 1 56 ? -2.023 20.219 1.295 1 92.88 56 PHE B C 1
ATOM 2481 O O . PHE B 1 56 ? -1.791 19.203 0.626 1 92.88 56 PHE B O 1
ATOM 2488 N N . VAL B 1 57 ? -1.299 20.578 2.318 1 94.81 57 VAL B N 1
ATOM 2489 C CA . VAL B 1 57 ? -0.135 19.828 2.768 1 94.81 57 VAL B CA 1
ATOM 2490 C C . VAL B 1 57 ? -0.346 19.359 4.207 1 94.81 57 VAL B C 1
ATOM 2492 O O . VAL B 1 57 ? -0.642 20.156 5.09 1 94.81 57 VAL B O 1
ATOM 2495 N N . LEU B 1 58 ? -0.249 18.094 4.402 1 97.44 58 LEU B N 1
ATOM 2496 C CA . LEU B 1 58 ? -0.3 17.531 5.75 1 97.44 58 LEU B CA 1
ATOM 2497 C C . LEU B 1 58 ? 0.981 17.844 6.516 1 97.44 58 LEU B C 1
ATOM 2499 O O . LEU B 1 58 ? 2.062 17.391 6.137 1 97.44 58 LEU B O 1
ATOM 2503 N N . ALA B 1 59 ? 0.875 18.578 7.598 1 97.5 59 ALA B N 1
ATOM 2504 C CA . ALA B 1 59 ? 2.045 19.016 8.352 1 97.5 59 ALA B CA 1
ATOM 2505 C C . ALA B 1 59 ? 2.342 18.062 9.508 1 97.5 59 ALA B C 1
ATOM 2507 O O . ALA B 1 59 ? 3.488 17.656 9.703 1 97.5 59 ALA B O 1
ATOM 2508 N N . LYS B 1 60 ? 1.355 17.734 10.289 1 98.31 60 LYS B N 1
ATOM 2509 C CA . LYS B 1 60 ? 1.534 16.828 11.414 1 98.31 60 LYS B CA 1
ATOM 2510 C C . LYS B 1 60 ? 0.233 16.094 11.75 1 98.31 60 LYS B C 1
ATOM 2512 O O . LYS B 1 60 ? -0.852 16.578 11.398 1 98.31 60 LYS B O 1
ATOM 2517 N N . GLU B 1 61 ? 0.365 15.031 12.414 1 98.69 61 GLU B N 1
ATOM 2518 C CA . GLU B 1 61 ? -0.808 14.273 12.844 1 98.69 61 GLU B CA 1
ATOM 2519 C C . GLU B 1 61 ? -0.478 13.359 14.023 1 98.69 61 GLU B C 1
ATOM 2521 O O . GLU B 1 61 ? 0.686 13.016 14.242 1 98.69 61 GLU B O 1
ATOM 2526 N N . THR B 1 62 ? -1.456 13.109 14.859 1 98.88 62 THR B N 1
ATOM 2527 C CA . THR B 1 62 ? -1.388 12.148 15.961 1 98.88 62 THR B CA 1
ATOM 2528 C C . THR B 1 62 ? -2.506 11.117 15.852 1 98.88 62 THR B C 1
ATOM 2530 O O . THR B 1 62 ? -3.668 11.477 15.633 1 98.88 62 THR B O 1
ATOM 2533 N N . LEU B 1 63 ? -2.17 9.898 15.945 1 98.81 63 LEU B N 1
ATOM 2534 C CA . LEU B 1 63 ? -3.107 8.781 16 1 98.81 63 LEU B CA 1
ATOM 2535 C C . LEU B 1 63 ? -3.121 8.148 17.391 1 98.81 63 LEU B C 1
ATOM 2537 O O . LEU B 1 63 ? -2.064 7.84 17.938 1 98.81 63 LEU B O 1
ATOM 2541 N N . ILE B 1 64 ? -4.277 7.977 17.906 1 98.75 64 ILE B N 1
ATOM 2542 C CA . ILE B 1 64 ? -4.496 7.133 19.078 1 98.75 64 ILE B CA 1
ATOM 2543 C C . ILE B 1 64 ? -5.203 5.844 18.672 1 98.75 64 ILE B C 1
ATOM 2545 O O . ILE B 1 64 ? -6.27 5.883 18.047 1 98.75 64 ILE B O 1
ATOM 2549 N N . LEU B 1 65 ? -4.609 4.781 18.953 1 98.56 65 LEU B N 1
ATOM 2550 C CA . LEU B 1 65 ? -5.148 3.459 18.656 1 98.56 65 LEU B CA 1
ATOM 2551 C C . LEU B 1 65 ? -5.43 2.68 19.938 1 98.56 65 LEU B C 1
ATOM 2553 O O . LEU B 1 65 ? -4.5 2.238 20.609 1 98.56 65 LEU B O 1
ATOM 2557 N N . LYS B 1 66 ? -6.672 2.41 20.234 1 97.81 66 LYS B N 1
ATOM 2558 C CA . LYS B 1 66 ? -7.055 1.796 21.5 1 97.81 66 LYS B CA 1
ATOM 2559 C C . LYS B 1 66 ? -6.691 0.314 21.531 1 97.81 66 LYS B C 1
ATOM 2561 O O . LYS B 1 66 ? -6.418 -0.245 22.594 1 97.81 66 LYS B O 1
ATOM 2566 N N . ARG B 1 67 ? -6.695 -0.341 20.406 1 97.5 67 ARG B N 1
ATOM 2567 C CA . ARG B 1 67 ? -6.312 -1.73 20.188 1 97.5 67 ARG B CA 1
ATOM 2568 C C . ARG B 1 67 ? -6 -1.985 18.719 1 97.5 67 ARG B C 1
ATOM 2570 O O . ARG B 1 67 ? -6.453 -1.241 17.844 1 97.5 67 ARG B O 1
ATOM 2577 N N . PRO B 1 68 ? -5.207 -2.992 18.469 1 97.69 68 PRO B N 1
ATOM 2578 C CA . PRO B 1 68 ? -5.004 -3.332 17.062 1 97.69 68 PRO B CA 1
ATOM 2579 C C . PRO B 1 68 ? -6.305 -3.672 16.344 1 97.69 68 PRO B C 1
ATOM 2581 O O . PRO B 1 68 ? -7.234 -4.203 16.953 1 97.69 68 PRO B O 1
ATOM 2584 N N . ILE B 1 69 ? -6.434 -3.273 15.102 1 98.38 69 ILE B N 1
ATOM 2585 C CA . ILE B 1 69 ? -7.523 -3.666 14.211 1 98.38 69 ILE B CA 1
ATOM 2586 C C . ILE B 1 69 ? -7.117 -4.902 13.414 1 98.38 69 ILE B C 1
ATOM 2588 O O . ILE B 1 69 ? -6.023 -4.953 12.852 1 98.38 69 ILE B O 1
ATOM 2592 N N . LYS B 1 70 ? -7.941 -5.902 13.266 1 97.75 70 LYS B N 1
ATOM 2593 C CA . LYS B 1 70 ? -7.547 -7.199 12.727 1 97.75 70 LYS B CA 1
ATOM 2594 C C . LYS B 1 70 ? -8.18 -7.441 11.359 1 97.75 70 LYS B C 1
ATOM 2596 O O . LYS B 1 70 ? -9.18 -6.812 11.008 1 97.75 70 LYS B O 1
ATOM 2601 N N . ILE B 1 71 ? -7.59 -8.312 10.625 1 96.44 71 ILE B N 1
ATOM 2602 C CA . ILE B 1 71 ? -8.18 -8.773 9.375 1 96.44 71 ILE B CA 1
ATOM 2603 C C . ILE B 1 71 ? -9.609 -9.234 9.617 1 96.44 71 ILE B C 1
ATOM 2605 O O . ILE B 1 71 ? -9.93 -9.773 10.68 1 96.44 71 ILE B O 1
ATOM 2609 N N . ASP B 1 72 ? -10.453 -9.023 8.609 1 95.62 72 ASP B N 1
ATOM 2610 C CA . ASP B 1 72 ? -11.844 -9.438 8.555 1 95.62 72 ASP B CA 1
ATOM 2611 C C . ASP B 1 72 ? -12.711 -8.602 9.492 1 95.62 72 ASP B C 1
ATOM 2613 O O . ASP B 1 72 ? -13.93 -8.766 9.539 1 95.62 72 ASP B O 1
ATOM 2617 N N . GLU B 1 73 ? -12.141 -7.691 10.273 1 97.94 73 GLU B N 1
ATOM 2618 C CA . GLU B 1 73 ? -12.922 -6.781 11.102 1 97.94 73 GLU B CA 1
ATOM 2619 C C . GLU B 1 73 ? -13.648 -5.742 10.25 1 97.94 73 GLU B C 1
ATOM 2621 O O . GLU B 1 73 ? -13.078 -5.207 9.297 1 97.94 73 GLU B O 1
ATOM 2626 N N . LYS B 1 74 ? -14.914 -5.52 10.523 1 98.31 74 LYS B N 1
ATOM 2627 C CA . LYS B 1 74 ? -15.688 -4.445 9.914 1 98.31 74 LYS B CA 1
ATOM 2628 C C . LYS B 1 74 ? -15.57 -3.156 10.727 1 98.31 74 LYS B C 1
ATOM 2630 O O . LYS B 1 74 ? -15.828 -3.15 11.93 1 98.31 74 LYS B O 1
ATOM 2635 N N . ILE B 1 75 ? -15.148 -2.092 10.07 1 98.69 75 ILE B N 1
ATOM 2636 C CA . ILE B 1 75 ? -14.969 -0.823 10.766 1 98.69 75 ILE B CA 1
ATOM 2637 C C . ILE B 1 75 ? -15.586 0.307 9.953 1 98.69 75 ILE B C 1
ATOM 2639 O O . ILE B 1 75 ? -15.836 0.149 8.75 1 98.69 75 ILE B O 1
ATOM 2643 N N . ARG B 1 76 ? -15.961 1.364 10.641 1 98.75 76 ARG B N 1
ATOM 2644 C CA . ARG B 1 76 ? -16.422 2.604 10.008 1 98.75 76 ARG B CA 1
ATOM 2645 C C . ARG B 1 76 ? -15.438 3.742 10.281 1 98.75 76 ARG B C 1
ATOM 2647 O O . ARG B 1 76 ? -15.125 4.035 11.438 1 98.75 76 ARG B O 1
ATOM 2654 N N . LEU B 1 77 ? -14.859 4.336 9.211 1 98.81 77 LEU B N 1
ATOM 2655 C CA . LEU B 1 77 ? -14.031 5.531 9.289 1 98.81 77 LEU B CA 1
ATOM 2656 C C . LEU B 1 77 ? -14.875 6.793 9.188 1 98.81 77 LEU B C 1
ATOM 2658 O O . LEU B 1 77 ? -15.805 6.855 8.375 1 98.81 77 LEU B O 1
ATOM 2662 N N . LYS B 1 78 ? -14.555 7.746 9.945 1 98.19 78 LYS B N 1
ATOM 2663 C CA . LYS B 1 78 ? -15.258 9.023 9.922 1 98.19 78 LYS B CA 1
ATOM 2664 C C . LYS B 1 78 ? -14.273 10.195 9.984 1 98.19 78 LYS B C 1
ATOM 2666 O O . LYS B 1 78 ? -13.195 10.078 10.57 1 98.19 78 LYS B O 1
ATOM 2671 N N . THR B 1 79 ? -14.672 11.281 9.352 1 97.62 79 THR B N 1
ATOM 2672 C CA . THR B 1 79 ? -13.859 12.484 9.461 1 97.62 79 THR B CA 1
ATOM 2673 C C . THR B 1 79 ? -14.719 13.734 9.258 1 97.62 79 THR B C 1
ATOM 2675 O O . THR B 1 79 ? -15.773 13.672 8.625 1 97.62 79 THR B O 1
ATOM 2678 N N . ARG B 1 80 ? -14.305 14.789 9.742 1 95.38 80 ARG B N 1
ATOM 2679 C CA . ARG B 1 80 ? -14.852 16.109 9.477 1 95.38 80 ARG B CA 1
ATOM 2680 C C . ARG B 1 80 ? -13.797 17.188 9.68 1 95.38 80 ARG B C 1
ATOM 2682 O O . ARG B 1 80 ? -12.836 17 10.422 1 95.38 80 ARG B O 1
ATOM 2689 N N . ALA B 1 81 ? -14 18.234 8.984 1 93.44 81 ALA B N 1
ATOM 2690 C CA . ALA B 1 81 ? -13.172 19.406 9.242 1 93.44 81 ALA B CA 1
ATOM 2691 C C . ALA B 1 81 ? -13.398 19.938 10.656 1 93.44 81 ALA B C 1
ATOM 2693 O O . ALA B 1 81 ? -14.531 19.938 11.156 1 93.44 81 ALA B O 1
ATOM 2694 N N . ALA B 1 82 ? -12.398 20.391 11.273 1 91.62 82 ALA B N 1
ATOM 2695 C CA . ALA B 1 82 ? -12.539 20.797 12.664 1 91.62 82 ALA B CA 1
ATOM 2696 C C . ALA B 1 82 ? -12.406 22.312 12.812 1 91.62 82 ALA B C 1
ATOM 2698 O O . ALA B 1 82 ? -13.18 22.938 13.539 1 91.62 82 ALA B O 1
ATOM 2699 N N . ALA B 1 83 ? -11.352 22.891 12.281 1 87.38 83 ALA B N 1
ATOM 2700 C CA . ALA B 1 83 ? -11.164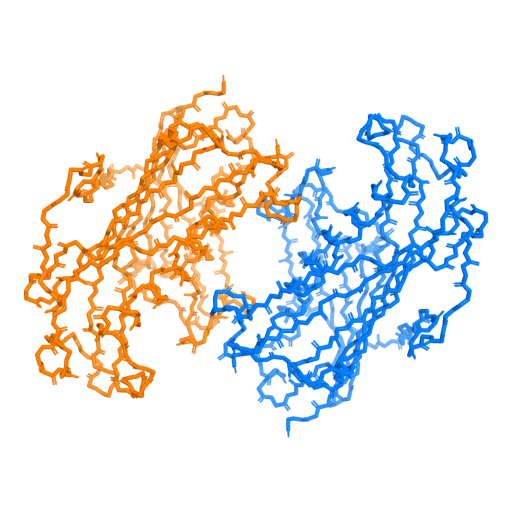 24.328 12.438 1 87.38 83 ALA B CA 1
ATOM 2701 C C . ALA B 1 83 ? -10.219 24.875 11.375 1 87.38 83 ALA B C 1
ATOM 2703 O O . ALA B 1 83 ? -9.484 24.125 10.727 1 87.38 83 ALA B O 1
ATOM 2704 N N . CYS B 1 84 ? -10.352 26.125 11.164 1 86.88 84 CYS B N 1
ATOM 2705 C CA . CYS B 1 84 ? -9.406 26.875 10.344 1 86.88 84 CYS B CA 1
ATOM 2706 C C . CYS B 1 84 ? -8.945 28.141 11.078 1 86.88 84 CYS B C 1
ATOM 2708 O O . CYS B 1 84 ? -9.75 29.016 11.383 1 86.88 84 CYS B O 1
ATOM 2710 N N . LYS B 1 85 ? -7.691 28.172 11.414 1 86.19 85 LYS B N 1
ATOM 2711 C CA . LYS B 1 85 ? -7.082 29.344 12.039 1 86.19 85 LYS B CA 1
ATOM 2712 C C . LYS B 1 85 ? -5.953 29.906 11.172 1 86.19 85 LYS B C 1
ATOM 2714 O O . LYS B 1 85 ? -4.844 29.359 11.172 1 86.19 85 LYS B O 1
ATOM 2719 N N . ARG B 1 86 ? -6.23 31.047 10.492 1 87.44 86 ARG B N 1
ATOM 2720 C CA . ARG B 1 86 ? -5.273 31.688 9.594 1 87.44 86 ARG B CA 1
ATOM 2721 C C . ARG B 1 86 ? -4.848 30.719 8.484 1 87.44 86 ARG B C 1
ATOM 2723 O O . ARG B 1 86 ? -5.598 30.484 7.535 1 87.44 86 ARG B O 1
ATOM 2730 N N . ILE B 1 87 ? -3.639 30.141 8.695 1 90.44 87 ILE B N 1
ATOM 2731 C CA . ILE B 1 87 ? -3.096 29.297 7.629 1 90.44 87 ILE B CA 1
ATOM 2732 C C . ILE B 1 87 ? -3.125 27.844 8.055 1 90.44 87 ILE B C 1
ATOM 2734 O O . ILE B 1 87 ? -2.67 26.953 7.32 1 90.44 87 ILE B O 1
ATOM 2738 N N . GLN B 1 88 ? -3.73 27.609 9.211 1 92.75 88 GLN B N 1
ATOM 2739 C CA . GLN B 1 88 ? -3.762 26.25 9.742 1 92.75 88 GLN B CA 1
ATOM 2740 C C . GLN B 1 88 ? -5.16 25.641 9.641 1 92.75 88 GLN B C 1
ATOM 2742 O O . GLN B 1 88 ? -6.137 26.25 10.086 1 92.75 88 GLN B O 1
ATOM 2747 N N . PHE B 1 89 ? -5.242 24.484 9.062 1 93.25 89 PHE B N 1
ATOM 2748 C CA . PHE B 1 89 ? -6.473 23.719 8.938 1 93.25 89 PHE B CA 1
ATOM 2749 C C . PHE B 1 89 ? -6.395 22.438 9.758 1 93.25 89 PHE B C 1
ATOM 2751 O O . PHE B 1 89 ? -5.492 21.609 9.555 1 93.25 89 PHE B O 1
ATOM 2758 N N . THR B 1 90 ? -7.352 22.266 10.688 1 95.12 90 THR B N 1
ATOM 2759 C CA . THR B 1 90 ? -7.324 21.062 11.492 1 95.12 90 THR B CA 1
ATOM 2760 C C . THR B 1 90 ? -8.477 20.125 11.117 1 95.12 90 THR B C 1
ATOM 2762 O O . THR B 1 90 ? -9.539 20.594 10.695 1 95.12 90 THR B O 1
ATOM 2765 N N . ARG B 1 91 ? -8.188 18.891 11.234 1 96.44 91 ARG B N 1
ATOM 2766 C CA . ARG B 1 91 ? -9.156 17.844 10.922 1 96.44 91 ARG B CA 1
ATOM 2767 C C . ARG B 1 91 ? -9.086 16.703 11.938 1 96.44 91 ARG B C 1
ATOM 2769 O O . ARG B 1 91 ? -8 16.344 12.398 1 96.44 91 ARG B O 1
ATOM 2776 N N . ASN B 1 92 ? -10.273 16.141 12.219 1 97.19 92 ASN B N 1
ATOM 2777 C CA . ASN B 1 92 ? -10.352 14.984 13.102 1 97.19 92 ASN B CA 1
ATOM 2778 C C . ASN B 1 92 ? -10.922 13.766 12.383 1 97.19 92 ASN B C 1
ATOM 2780 O O . ASN B 1 92 ? -11.742 13.906 11.469 1 97.19 92 ASN B O 1
ATOM 2784 N N . TYR B 1 93 ? -10.406 12.672 12.812 1 98.31 93 TYR B N 1
ATOM 2785 C CA . TYR B 1 93 ? -10.906 11.375 12.367 1 98.31 93 TYR B CA 1
ATOM 2786 C C . TYR B 1 93 ? -11.219 10.477 13.555 1 98.31 93 TYR B C 1
ATOM 2788 O O . TYR B 1 93 ? -10.609 10.602 14.617 1 98.31 93 TYR B O 1
ATOM 2796 N N . TRP B 1 94 ? -12.133 9.578 13.32 1 98.06 94 TRP B N 1
ATOM 2797 C CA . TRP B 1 94 ? -12.305 8.492 14.289 1 98.06 94 TRP B CA 1
ATOM 2798 C C . TRP B 1 94 ? -12.781 7.223 13.594 1 98.06 94 TRP B C 1
ATOM 2800 O O . TRP B 1 94 ? -13.32 7.273 12.484 1 98.06 94 TRP B O 1
ATOM 2810 N N . VAL B 1 95 ? -12.445 6.09 14.195 1 98.75 95 VAL B N 1
ATOM 2811 C CA . VAL B 1 95 ? -12.75 4.762 13.672 1 98.75 95 VAL B CA 1
ATOM 2812 C C . VAL B 1 95 ? -13.641 4.008 14.656 1 98.75 95 VAL B C 1
ATOM 2814 O O . VAL B 1 95 ? -13.336 3.945 15.852 1 98.75 95 VAL B O 1
ATOM 2817 N N . GLU B 1 96 ? -14.68 3.494 14.141 1 98.75 96 GLU B N 1
ATOM 2818 C CA . GLU B 1 96 ? -15.602 2.713 14.969 1 98.75 96 GLU B CA 1
ATOM 2819 C C . GLU B 1 96 ? -15.602 1.244 14.555 1 98.75 96 GLU B C 1
ATOM 2821 O O . GLU B 1 96 ? -15.492 0.927 13.367 1 98.75 96 GLU B O 1
ATOM 2826 N N . ASP B 1 97 ? -15.703 0.371 15.57 1 98.38 97 ASP B N 1
ATOM 2827 C CA . ASP B 1 97 ? -15.875 -1.044 15.258 1 98.38 97 ASP B CA 1
ATOM 2828 C C . ASP B 1 97 ? -17.328 -1.366 14.969 1 98.38 97 ASP B C 1
ATOM 2830 O O . ASP B 1 97 ? -18.156 -0.461 14.812 1 98.38 97 ASP B O 1
ATOM 2834 N N . GLU B 1 98 ? -17.625 -2.613 14.773 1 97.31 98 GLU B N 1
ATOM 2835 C CA . GLU B 1 98 ? -18.953 -3.045 14.359 1 97.31 98 GLU B CA 1
ATOM 2836 C C . GLU B 1 98 ? -20 -2.725 15.422 1 97.31 98 GLU B C 1
ATOM 2838 O O . GLU B 1 98 ? -21.188 -2.637 15.125 1 97.31 98 GLU B O 1
ATOM 2843 N N . ASN B 1 99 ? -19.594 -2.539 16.688 1 97.62 99 ASN B N 1
ATOM 2844 C CA . ASN B 1 99 ? -20.5 -2.219 17.781 1 97.62 99 ASN B CA 1
ATOM 2845 C C . ASN B 1 99 ? -20.688 -0.711 17.938 1 97.62 99 ASN B C 1
ATOM 2847 O O . ASN B 1 99 ? -21.422 -0.258 18.812 1 97.62 99 ASN B O 1
ATOM 2851 N N . GLY B 1 100 ? -19.953 0.053 17.188 1 96.88 100 GLY B N 1
ATOM 2852 C CA . GLY B 1 100 ? -20.047 1.501 17.266 1 96.88 100 GLY B CA 1
ATOM 2853 C C . GLY B 1 100 ? -19.062 2.107 18.25 1 96.88 100 GLY B C 1
ATOM 2854 O O . GLY B 1 100 ? -19.078 3.318 18.484 1 96.88 100 GLY B O 1
ATOM 2855 N N . ASP B 1 101 ? -18.234 1.306 18.812 1 97.88 101 ASP B N 1
ATOM 2856 C CA . ASP B 1 101 ? -17.219 1.804 19.75 1 97.88 101 ASP B CA 1
ATOM 2857 C C . ASP B 1 101 ? -16.047 2.424 19 1 97.88 101 ASP B C 1
ATOM 2859 O O . ASP B 1 101 ? -15.562 1.858 18.016 1 97.88 101 ASP B O 1
ATOM 2863 N N . GLU B 1 102 ? -15.617 3.586 19.516 1 98.25 102 GLU B N 1
ATOM 2864 C CA . GLU B 1 102 ? -14.422 4.195 18.922 1 98.25 102 GLU B CA 1
ATOM 2865 C C . GLU B 1 102 ? -13.172 3.393 19.266 1 98.25 102 GLU B C 1
ATOM 2867 O O . GLU B 1 102 ? -12.867 3.172 20.438 1 98.25 102 GLU B O 1
ATOM 2872 N N . ILE B 1 103 ? -12.438 3.031 18.234 1 98.62 103 ILE B N 1
ATOM 2873 C CA . ILE B 1 103 ? -11.273 2.191 18.5 1 98.62 103 ILE B CA 1
ATOM 2874 C C . ILE B 1 103 ? -10 2.924 18.062 1 98.62 103 ILE B C 1
ATOM 2876 O O . ILE B 1 103 ? -8.891 2.486 18.375 1 98.62 103 ILE B O 1
ATOM 2880 N N . ALA B 1 104 ? -10.125 4.027 17.375 1 98.69 104 ALA B N 1
ATOM 2881 C CA . ALA B 1 104 ? -9 4.887 17.016 1 98.69 104 ALA B CA 1
ATOM 2882 C C . ALA B 1 104 ? -9.453 6.32 16.766 1 98.69 104 ALA B C 1
ATOM 2884 O O . ALA B 1 104 ? -10.609 6.559 16.406 1 98.69 104 ALA B O 1
ATOM 2885 N N . SER B 1 105 ? -8.625 7.262 16.938 1 98.62 105 SER B N 1
ATOM 2886 C CA . SER B 1 105 ? -8.836 8.68 16.656 1 98.62 105 SER B CA 1
ATOM 2887 C C . SER B 1 105 ? -7.574 9.328 16.094 1 98.62 105 SER B C 1
ATOM 2889 O O . SER B 1 105 ? -6.461 8.961 16.484 1 98.62 105 SER B O 1
ATOM 2891 N N . VAL B 1 106 ? -7.754 10.258 15.211 1 98.69 106 VAL B N 1
ATOM 2892 C CA . VAL B 1 106 ? -6.617 10.93 14.602 1 98.69 106 VAL B CA 1
ATOM 2893 C C . VAL B 1 106 ? -6.867 12.438 14.562 1 98.69 106 VAL B C 1
ATOM 2895 O O . VAL B 1 106 ? -7.973 12.883 14.242 1 98.69 106 VAL B O 1
ATOM 2898 N N . TYR B 1 107 ? -5.938 13.18 14.93 1 98.31 107 TYR B N 1
ATOM 2899 C CA . TYR B 1 107 ? -5.852 14.617 14.727 1 98.31 107 TYR B CA 1
ATOM 2900 C C . TYR B 1 107 ? -4.84 14.953 13.633 1 98.31 107 TYR B C 1
ATOM 2902 O O . TYR B 1 107 ? -3.752 14.375 13.594 1 98.31 107 TYR B O 1
ATOM 2910 N N . SER B 1 108 ? -5.191 15.844 12.773 1 98.25 108 SER B N 1
ATOM 2911 C CA . SER B 1 108 ? -4.238 16.25 11.75 1 98.25 108 SER B CA 1
ATOM 2912 C C . SER B 1 108 ? -4.27 17.766 11.539 1 98.25 108 SER B C 1
ATOM 2914 O O . SER B 1 108 ? -5.297 18.406 11.758 1 98.25 108 SER B O 1
ATOM 2916 N N . LEU B 1 109 ? -3.174 18.281 11.164 1 97.88 109 LEU B N 1
ATOM 2917 C CA . LEU B 1 109 ? -2.996 19.688 10.844 1 97.88 109 LEU B CA 1
ATOM 2918 C C . LEU B 1 109 ? -2.479 19.859 9.422 1 97.88 109 LEU B C 1
ATOM 2920 O O . LEU B 1 109 ? -1.479 19.25 9.039 1 97.88 109 LEU B O 1
ATOM 2924 N N . TRP B 1 110 ? -3.166 20.719 8.672 1 96.88 110 TRP B N 1
ATOM 2925 C CA . TRP B 1 110 ? -2.863 20.953 7.266 1 96.88 110 TRP B CA 1
ATOM 2926 C C . TRP B 1 110 ? -2.594 22.438 7.008 1 96.88 110 TRP B C 1
ATOM 2928 O O . TRP B 1 110 ? -3.07 23.297 7.75 1 96.88 110 TRP B O 1
ATOM 2938 N N . THR B 1 111 ? -1.857 22.688 5.988 1 95.69 111 THR B N 1
ATOM 2939 C CA . THR B 1 111 ? -1.672 24.047 5.477 1 95.69 111 THR B CA 1
ATOM 2940 C C . THR B 1 111 ? -1.91 24.094 3.971 1 95.69 111 THR B C 1
ATOM 2942 O O . THR B 1 111 ? -1.827 23.062 3.291 1 95.69 111 THR B O 1
ATOM 2945 N N . LEU B 1 112 ? -2.248 25.234 3.521 1 94.62 112 LEU B N 1
ATOM 2946 C CA . LEU B 1 112 ? -2.496 25.453 2.1 1 94.62 112 LEU B CA 1
ATOM 2947 C C . LEU B 1 112 ? -1.302 26.109 1.43 1 94.62 112 LEU B C 1
ATOM 2949 O O . LEU B 1 112 ? -0.783 27.109 1.933 1 94.62 112 LEU B O 1
ATOM 2953 N N . ILE B 1 113 ? -0.951 25.516 0.296 1 94.25 113 ILE B N 1
ATOM 2954 C CA . ILE B 1 113 ? 0.202 26.078 -0.402 1 94.25 113 ILE B CA 1
ATOM 2955 C C . ILE B 1 113 ? -0.222 26.578 -1.782 1 94.25 113 ILE B C 1
ATOM 2957 O O . ILE B 1 113 ? -1.016 25.922 -2.467 1 94.25 113 ILE B O 1
ATOM 2961 N N . ASP B 1 114 ? 0.297 27.766 -2.168 1 94 114 ASP B N 1
ATOM 2962 C CA . ASP B 1 114 ? 0.247 28.25 -3.545 1 94 114 ASP B CA 1
ATOM 2963 C C . ASP B 1 114 ? 1.354 27.625 -4.387 1 94 114 ASP B C 1
ATOM 2965 O O . ASP B 1 114 ? 2.531 27.953 -4.223 1 94 114 ASP B O 1
ATOM 2969 N N . LEU B 1 115 ? 1.023 26.812 -5.273 1 90 115 LEU B N 1
ATOM 2970 C CA . LEU B 1 115 ? 1.996 26 -5.996 1 90 115 LEU B CA 1
ATOM 2971 C C . LEU B 1 115 ? 2.805 26.844 -6.965 1 90 115 LEU B C 1
ATOM 2973 O O . LEU B 1 115 ? 3.936 26.5 -7.312 1 90 115 LEU B O 1
ATOM 2977 N N . GLU B 1 116 ? 2.268 27.859 -7.441 1 90.75 116 GLU B N 1
ATOM 2978 C CA . GLU B 1 116 ? 2.986 28.766 -8.32 1 90.75 116 GLU B CA 1
ATOM 2979 C C . GLU B 1 116 ? 3.998 29.609 -7.535 1 90.75 116 GLU B C 1
ATOM 2981 O O . GLU B 1 116 ? 5.156 29.719 -7.941 1 90.75 116 GLU B O 1
ATOM 2986 N N . LYS B 1 117 ? 3.545 30.094 -6.43 1 91.12 117 LYS B N 1
ATOM 2987 C CA . LYS B 1 117 ? 4.406 30.938 -5.605 1 91.12 117 LYS B CA 1
ATOM 2988 C C . LYS B 1 117 ? 5.25 30.094 -4.652 1 91.12 117 LYS B C 1
ATOM 2990 O O . LYS B 1 117 ? 6.219 30.594 -4.07 1 91.12 117 LYS B O 1
ATOM 2995 N N . ARG B 1 118 ? 4.832 28.938 -4.535 1 85.5 118 ARG B N 1
ATOM 2996 C CA . ARG B 1 118 ? 5.512 27.984 -3.666 1 85.5 118 ARG B CA 1
ATOM 2997 C C . ARG B 1 118 ? 5.602 28.516 -2.238 1 85.5 118 ARG B C 1
ATOM 2999 O O . ARG B 1 118 ? 6.676 28.5 -1.633 1 85.5 118 ARG B O 1
ATOM 3006 N N . ARG B 1 119 ? 4.512 29.062 -1.799 1 91.56 119 ARG B N 1
ATOM 3007 C CA . ARG B 1 119 ? 4.422 29.594 -0.44 1 91.56 119 ARG B CA 1
ATOM 3008 C C . ARG B 1 119 ? 3.07 29.25 0.187 1 91.56 119 ARG B C 1
ATOM 3010 O O . ARG B 1 119 ? 2.09 29.031 -0.523 1 91.56 119 ARG B O 1
ATOM 3017 N N . ILE B 1 120 ? 3.08 29.297 1.512 1 93.19 120 ILE B N 1
ATOM 3018 C CA . ILE B 1 120 ? 1.853 29.078 2.271 1 93.19 120 ILE B CA 1
ATOM 3019 C C . ILE B 1 120 ? 0.897 30.25 2.043 1 93.19 120 ILE B C 1
ATOM 3021 O O . ILE B 1 120 ? 1.325 31.406 1.975 1 93.19 120 ILE B O 1
ATOM 3025 N N . THR B 1 121 ? -0.396 29.969 1.949 1 91.75 121 THR B N 1
ATOM 3026 C CA . THR B 1 121 ? -1.376 31.016 1.689 1 91.75 121 THR B CA 1
ATOM 3027 C C . THR B 1 121 ? -2.625 30.812 2.543 1 91.75 121 THR B C 1
ATOM 3029 O O . THR B 1 121 ? -2.822 29.734 3.119 1 91.75 121 THR B O 1
ATOM 3032 N N . LYS B 1 122 ? -3.387 31.828 2.635 1 91.25 122 LYS B N 1
ATOM 3033 C CA . LYS B 1 122 ? -4.66 31.781 3.346 1 91.25 122 LYS B CA 1
ATOM 3034 C C . LYS B 1 122 ? -5.777 31.266 2.439 1 91.25 122 LYS B C 1
ATOM 3036 O O . LYS B 1 122 ? -5.809 31.594 1.248 1 91.25 122 LYS B O 1
ATOM 3041 N N . PRO B 1 123 ? -6.715 30.547 3.053 1 87.38 123 PRO B N 1
ATOM 3042 C CA . PRO B 1 123 ? -7.828 30.016 2.256 1 87.38 123 PRO B CA 1
ATOM 3043 C C . PRO B 1 123 ? -8.578 31.125 1.503 1 87.38 123 PRO B C 1
ATOM 3045 O O . PRO B 1 123 ? -8.977 30.922 0.353 1 87.38 123 PRO B O 1
ATOM 3048 N N . ASP B 1 124 ? -8.758 32.188 2.107 1 86.12 124 ASP B N 1
ATOM 3049 C CA . ASP B 1 124 ? -9.5 33.281 1.48 1 86.12 124 ASP B CA 1
ATOM 3050 C C . ASP B 1 124 ? -8.82 33.719 0.183 1 86.12 124 ASP B C 1
ATOM 3052 O O . ASP B 1 124 ? -9.5 34.031 -0.796 1 86.12 124 ASP B O 1
ATOM 3056 N N . LYS B 1 125 ? -7.574 33.719 0.206 1 87.94 125 LYS B N 1
ATOM 3057 C CA . LYS B 1 125 ? -6.82 34.094 -0.981 1 87.94 125 LYS B CA 1
ATOM 3058 C C . LYS B 1 125 ? -6.984 33.094 -2.102 1 87.94 125 LYS B C 1
ATOM 3060 O O . LYS B 1 125 ? -6.879 33.438 -3.281 1 87.94 125 LYS B O 1
ATOM 3065 N N . ALA B 1 126 ? -7.227 31.891 -1.748 1 87.19 126 ALA B N 1
ATOM 3066 C CA . ALA B 1 126 ? -7.379 30.797 -2.717 1 87.19 126 ALA B CA 1
ATOM 3067 C C . ALA B 1 126 ? -8.828 30.656 -3.16 1 87.19 126 ALA B C 1
ATOM 3069 O O . ALA B 1 126 ? -9.164 29.766 -3.943 1 87.19 126 ALA B O 1
ATOM 3070 N N . GLY B 1 127 ? -9.719 31.469 -2.57 1 86.75 127 GLY B N 1
ATOM 3071 C CA . GLY B 1 127 ? -11.133 31.359 -2.898 1 86.75 127 GLY B CA 1
ATOM 3072 C C . GLY B 1 127 ? -11.828 30.219 -2.191 1 86.75 127 GLY B C 1
ATOM 3073 O O . GLY B 1 127 ? -12.852 29.719 -2.662 1 86.75 127 GLY B O 1
ATOM 3074 N N . ILE B 1 128 ? -11.211 29.734 -1.187 1 87.56 128 ILE B N 1
ATOM 3075 C CA . ILE B 1 128 ? -11.797 28.656 -0.403 1 87.56 128 ILE B CA 1
ATOM 3076 C C . ILE B 1 128 ? -12.656 29.234 0.714 1 87.56 128 ILE B C 1
ATOM 3078 O O . ILE B 1 128 ? -12.195 30.062 1.497 1 87.56 128 ILE B O 1
ATOM 3082 N N . ILE B 1 129 ? -13.867 28.906 0.708 1 83.5 129 ILE B N 1
ATOM 3083 C CA . ILE B 1 129 ? -14.789 29.312 1.766 1 83.5 129 ILE B CA 1
ATOM 3084 C C . ILE B 1 129 ? -14.898 28.203 2.809 1 83.5 129 ILE B C 1
ATOM 3086 O O . ILE B 1 129 ? -15.312 27.078 2.496 1 83.5 129 ILE B O 1
ATOM 3090 N N . MET B 1 130 ? -14.586 28.516 3.982 1 85.56 130 MET B N 1
ATOM 3091 C CA . MET B 1 130 ? -14.648 27.531 5.055 1 85.56 130 MET B CA 1
ATOM 3092 C C . MET B 1 130 ? -16.078 27.359 5.547 1 85.56 130 MET B C 1
ATOM 3094 O O . MET B 1 130 ? -16.797 28.344 5.73 1 85.56 130 MET B O 1
ATOM 3098 N N . PRO B 1 131 ? -16.438 26.156 5.711 1 84.19 131 PRO B N 1
ATOM 3099 C CA . PRO B 1 131 ? -17.781 25.938 6.266 1 84.19 131 PRO B CA 1
ATOM 3100 C C . PRO B 1 131 ? -17.891 26.359 7.727 1 84.19 131 PRO B C 1
ATOM 3102 O O . PRO B 1 131 ? -16.875 26.594 8.391 1 84.19 131 PRO B O 1
ATOM 3105 N N . GLU B 1 132 ? -19.141 26.516 8.109 1 85.5 132 GLU B N 1
ATOM 3106 C CA . GLU B 1 132 ? -19.375 26.734 9.531 1 85.5 132 GLU B CA 1
ATOM 3107 C C . GLU B 1 132 ? -18.953 25.516 10.359 1 85.5 132 GLU B C 1
ATOM 3109 O O . GLU B 1 132 ? -19.406 24.406 10.109 1 85.5 132 GLU B O 1
ATOM 3114 N N . ILE B 1 133 ? -18.141 25.734 11.242 1 84.75 133 ILE B N 1
ATOM 3115 C CA . ILE B 1 133 ? -17.625 24.656 12.078 1 84.75 133 ILE B CA 1
ATOM 3116 C C . ILE B 1 133 ? -18.484 24.516 13.336 1 84.75 133 ILE B C 1
ATOM 3118 O O . ILE B 1 133 ? -18.562 25.453 14.141 1 84.75 133 ILE B O 1
ATOM 3122 N N . LYS B 1 134 ? -19.109 23.359 13.375 1 85.94 134 LYS B N 1
ATOM 3123 C CA . LYS B 1 134 ? -19.844 23.031 14.594 1 85.94 134 LYS B CA 1
ATOM 3124 C C . LYS B 1 134 ? -18.969 22.266 15.586 1 85.94 134 LYS B C 1
ATOM 3126 O O . LYS B 1 134 ? -18.219 21.375 15.195 1 85.94 134 LYS B O 1
ATOM 3131 N N . SER B 1 135 ? -19.062 22.594 16.781 1 82.81 135 SER B N 1
ATOM 3132 C CA . SER B 1 135 ? -18.25 21.953 17.812 1 82.81 135 SER B CA 1
ATOM 3133 C C . SER B 1 135 ? -18.594 20.484 17.953 1 82.81 135 SER B C 1
ATOM 3135 O O . SER B 1 135 ? -19.75 20.094 17.828 1 82.81 135 SER B O 1
ATOM 3137 N N . TYR B 1 136 ? -17.594 19.688 18.141 1 83.69 136 TYR B N 1
ATOM 3138 C CA . TYR B 1 136 ? -17.688 18.266 18.391 1 83.69 136 TYR B CA 1
ATOM 3139 C C . TYR B 1 136 ? -16.672 17.828 19.438 1 83.69 136 TYR B C 1
ATOM 3141 O O . TYR B 1 136 ? -15.555 18.328 19.469 1 83.69 136 TYR B O 1
ATOM 3149 N N . ASP B 1 137 ? -17.141 16.938 20.344 1 86 137 ASP B N 1
ATOM 3150 C CA . ASP B 1 137 ? -16.25 16.406 21.359 1 86 137 ASP B CA 1
ATOM 3151 C C . ASP B 1 137 ? -15.367 15.289 20.797 1 86 137 ASP B C 1
ATOM 3153 O O . ASP B 1 137 ? -15.789 14.133 20.719 1 86 137 ASP B O 1
ATOM 3157 N N . TYR B 1 138 ? -14.133 15.664 20.531 1 87.81 138 TYR B N 1
ATOM 3158 C CA . TYR B 1 138 ? -13.211 14.695 19.969 1 87.81 138 TYR B CA 1
ATOM 3159 C C . TYR B 1 138 ? -12.344 14.07 21.047 1 87.81 138 TYR B C 1
ATOM 3161 O O . TYR B 1 138 ? -12.008 14.719 22.031 1 87.81 138 TYR B O 1
ATOM 3169 N N . THR B 1 139 ? -11.961 12.781 20.828 1 89.38 139 THR B N 1
ATOM 3170 C CA . THR B 1 139 ? -11.031 12.086 21.719 1 89.38 139 THR B CA 1
ATOM 3171 C C . THR B 1 139 ? -9.656 12.742 21.688 1 89.38 139 THR B C 1
ATOM 3173 O O . THR B 1 139 ? -8.969 12.812 22.703 1 89.38 139 THR B O 1
ATOM 3176 N N . ILE B 1 140 ? -9.297 13.258 20.5 1 93.81 140 ILE B N 1
ATOM 3177 C CA . ILE B 1 140 ? -8.023 13.953 20.344 1 93.81 140 ILE B CA 1
ATOM 3178 C C . ILE B 1 140 ? -8.25 15.289 19.641 1 93.81 140 ILE B C 1
ATOM 3180 O O . ILE B 1 140 ? -8.859 15.336 18.562 1 93.81 140 ILE B O 1
ATOM 3184 N N . GLU B 1 141 ? -7.742 16.344 20.281 1 91.88 141 GLU B N 1
ATOM 3185 C CA . GLU B 1 141 ? -8.047 17.656 19.75 1 91.88 141 GLU B CA 1
ATOM 3186 C C . GLU B 1 141 ? -6.766 18.422 19.422 1 91.88 141 GLU B C 1
ATOM 3188 O O . GLU B 1 141 ? -6.82 19.594 19.031 1 91.88 141 GLU B O 1
ATOM 3193 N N . GLU B 1 142 ? -5.699 17.75 19.656 1 95.31 142 GLU B N 1
ATOM 3194 C CA . GLU B 1 142 ? -4.434 18.422 19.391 1 95.31 142 GLU B CA 1
ATOM 3195 C C . GLU B 1 142 ? -3.342 17.422 19.016 1 95.31 142 GLU B C 1
ATOM 3197 O O . GLU B 1 142 ? -3.492 16.219 19.25 1 95.31 142 GLU B O 1
ATOM 3202 N N . TYR B 1 143 ? -2.367 18 18.422 1 97.5 143 TYR B N 1
ATOM 3203 C CA . TYR B 1 143 ? -1.159 17.234 18.141 1 97.5 143 TYR B CA 1
ATOM 3204 C C . TYR B 1 143 ? -0.376 16.953 19.406 1 97.5 143 TYR B C 1
ATOM 3206 O O . TYR B 1 143 ? -0.207 17.828 20.25 1 97.5 143 TYR B O 1
ATOM 3214 N N . HIS B 1 144 ? 0.066 15.656 19.609 1 98.38 144 HIS B N 1
ATOM 3215 C CA . HIS B 1 144 ? 0.938 15.297 20.719 1 98.38 144 HIS B CA 1
ATOM 3216 C C . HIS B 1 144 ? 2.406 15.359 20.312 1 98.38 144 HIS B C 1
ATOM 3218 O O . HIS B 1 144 ? 2.83 14.664 19.375 1 98.38 144 HIS B O 1
ATOM 3224 N N . GLU B 1 145 ? 3.145 16.125 21.031 1 98.06 145 GLU B N 1
ATOM 3225 C CA . GLU B 1 145 ? 4.531 16.406 20.672 1 98.06 145 GLU B CA 1
ATOM 3226 C C . GLU B 1 145 ? 5.391 15.148 20.781 1 98.06 145 GLU B C 1
ATOM 3228 O O . GLU B 1 145 ? 5.219 14.352 21.703 1 98.06 145 GLU B O 1
ATOM 3233 N N . ILE B 1 146 ? 6.297 15.07 19.828 1 98.5 146 ILE B N 1
ATOM 3234 C CA . ILE B 1 146 ? 7.301 14.016 19.859 1 98.5 146 ILE B CA 1
ATOM 3235 C C . ILE B 1 146 ? 8.391 14.359 20.859 1 98.5 146 ILE B C 1
ATOM 3237 O O . ILE B 1 146 ? 8.836 15.508 20.938 1 98.5 146 ILE B O 1
ATOM 3241 N N . ILE B 1 147 ? 8.797 13.359 21.625 1 97.69 147 ILE B N 1
ATOM 3242 C CA . ILE B 1 147 ? 9.844 13.594 22.609 1 97.69 147 ILE B CA 1
ATOM 3243 C C . ILE B 1 147 ? 11.109 14.102 21.922 1 97.69 147 ILE B C 1
ATOM 3245 O O . ILE B 1 147 ? 11.555 13.523 20.922 1 97.69 147 ILE B O 1
ATOM 3249 N N . LYS B 1 148 ? 11.703 15.156 22.531 1 95.56 148 LYS B N 1
ATOM 3250 C CA . LYS B 1 148 ? 12.891 15.766 21.953 1 95.56 148 LYS B CA 1
ATOM 3251 C C . LYS B 1 148 ? 14.164 15.211 22.594 1 95.56 148 LYS B C 1
ATOM 3253 O O . LYS B 1 148 ? 14.109 14.625 23.672 1 95.56 148 LYS B O 1
ATOM 3258 N N . GLU B 1 149 ? 15.25 15.367 22.016 1 92.88 149 GLU B N 1
ATOM 3259 C CA . GLU B 1 149 ? 16.594 15.117 22.516 1 92.88 149 GLU B CA 1
ATOM 3260 C C . GLU B 1 149 ? 16.75 13.664 22.969 1 92.88 149 GLU B C 1
ATOM 3262 O O . GLU B 1 149 ? 17.172 13.398 24.094 1 92.88 149 GLU B O 1
ATOM 3267 N N . LEU B 1 150 ? 16.344 12.68 22.25 1 96.88 150 LEU B N 1
ATOM 3268 C CA . LEU B 1 150 ? 16.625 11.266 22.453 1 96.88 150 LEU B CA 1
ATOM 3269 C C . LEU B 1 150 ? 17.828 10.82 21.625 1 96.88 150 LEU B C 1
ATOM 3271 O O . LEU B 1 150 ? 18.031 11.305 20.516 1 96.88 150 LEU B O 1
ATOM 3275 N N . PRO B 1 151 ? 18.625 9.984 22.25 1 97.31 151 PRO B N 1
ATOM 3276 C CA . PRO B 1 151 ? 19.75 9.469 21.484 1 97.31 151 PRO B CA 1
ATOM 3277 C C . PRO B 1 151 ? 19.328 8.594 20.312 1 97.31 151 PRO B C 1
ATOM 3279 O O . PRO B 1 151 ? 18.688 7.559 20.5 1 97.31 151 PRO B O 1
ATOM 3282 N N . LEU B 1 152 ? 19.672 8.945 19.125 1 97.75 152 LEU B N 1
ATOM 3283 C CA . LEU B 1 152 ? 19.281 8.234 17.906 1 97.75 152 LEU B CA 1
ATOM 3284 C C . LEU B 1 152 ? 20.438 7.414 17.359 1 97.75 152 LEU B C 1
ATOM 3286 O O . LEU B 1 152 ? 21.578 7.891 17.312 1 97.75 152 LEU B O 1
ATOM 3290 N N . ASP B 1 153 ? 20.156 6.215 16.938 1 98.06 153 ASP B N 1
ATOM 3291 C CA . ASP B 1 153 ? 21.109 5.367 16.234 1 98.06 153 ASP B CA 1
ATOM 3292 C C . ASP B 1 153 ? 20.797 5.312 14.742 1 98.06 153 ASP B C 1
ATOM 3294 O O . ASP B 1 153 ? 19.625 5.262 14.352 1 98.06 153 ASP B O 1
ATOM 3298 N N . TYR B 1 154 ? 21.859 5.262 14.016 1 98.31 154 TYR B N 1
ATOM 3299 C CA . TYR B 1 154 ? 21.688 5.043 12.586 1 98.31 154 TYR B CA 1
ATOM 3300 C C . TYR B 1 154 ? 21.141 3.648 12.312 1 98.31 154 TYR B C 1
ATOM 3302 O O . TYR B 1 154 ? 21.625 2.664 12.875 1 98.31 154 TYR B O 1
ATOM 3310 N N . VAL B 1 155 ? 20.172 3.525 11.414 1 97.94 155 VAL B N 1
ATOM 3311 C CA . VAL B 1 155 ? 19.547 2.236 11.125 1 97.94 155 VAL B CA 1
ATOM 3312 C C . VAL B 1 155 ? 19.844 1.843 9.68 1 97.94 155 VAL B C 1
ATOM 3314 O O . VAL B 1 155 ? 20.375 0.764 9.414 1 97.94 155 VAL B O 1
ATOM 3317 N N . MET B 1 156 ? 19.5 2.742 8.711 1 98 156 MET B N 1
ATOM 3318 C CA . MET B 1 156 ? 19.656 2.426 7.293 1 98 156 MET B CA 1
ATOM 3319 C C . MET B 1 156 ? 19.547 3.686 6.438 1 98 156 MET B C 1
ATOM 3321 O O . MET B 1 156 ? 19.219 4.762 6.945 1 98 156 MET B O 1
ATOM 3325 N N . GLU B 1 157 ? 19.891 3.486 5.145 1 98.12 157 GLU B N 1
ATOM 3326 C CA . GLU B 1 157 ? 19.641 4.469 4.102 1 98.12 157 GLU B CA 1
ATOM 3327 C C . GLU B 1 157 ? 18.578 3.969 3.121 1 98.12 157 GLU B C 1
ATOM 3329 O O . GLU B 1 157 ? 18.531 2.779 2.803 1 98.12 157 GLU B O 1
ATOM 3334 N N . ARG B 1 158 ? 17.781 4.883 2.734 1 98.19 158 ARG B N 1
ATOM 3335 C CA . ARG B 1 158 ? 16.75 4.52 1.757 1 98.19 158 ARG B CA 1
ATOM 3336 C C . ARG B 1 158 ? 16.562 5.625 0.721 1 98.19 158 ARG B C 1
ATOM 3338 O O . ARG B 1 158 ? 16.703 6.809 1.039 1 98.19 158 ARG B O 1
ATOM 3345 N N . GLN B 1 159 ? 16.25 5.18 -0.492 1 98.31 159 GLN B N 1
ATOM 3346 C CA . GLN B 1 159 ? 16.016 6.102 -1.6 1 98.31 159 GLN B CA 1
ATOM 3347 C C . GLN B 1 159 ? 14.547 6.121 -2.006 1 98.31 159 GLN B C 1
ATOM 3349 O O . GLN B 1 159 ? 13.898 5.07 -2.068 1 98.31 159 GLN B O 1
ATOM 3354 N N . VAL B 1 160 ? 14.016 7.328 -2.234 1 98.5 160 VAL B N 1
ATOM 3355 C CA . VAL B 1 160 ? 12.648 7.465 -2.736 1 98.5 160 VAL B CA 1
ATOM 3356 C C . VAL B 1 160 ? 12.57 6.941 -4.168 1 98.5 160 VAL B C 1
ATOM 3358 O O . VAL B 1 160 ? 13.25 7.457 -5.062 1 98.5 160 VAL B O 1
ATOM 3361 N N . LEU B 1 161 ? 11.781 5.934 -4.359 1 98 161 LEU B N 1
ATOM 3362 C CA . LEU B 1 161 ? 11.672 5.293 -5.664 1 98 161 LEU B CA 1
ATOM 3363 C C . LEU B 1 161 ? 10.25 5.418 -6.215 1 98 161 LEU B C 1
ATOM 3365 O O . LEU B 1 161 ? 9.422 6.125 -5.645 1 98 161 LEU B O 1
ATOM 3369 N N . TYR B 1 162 ? 9.961 4.781 -7.328 1 97.69 162 TYR B N 1
ATOM 3370 C CA . TYR B 1 162 ? 8.711 4.914 -8.07 1 97.69 162 TYR B CA 1
ATOM 3371 C C . TYR B 1 162 ? 7.512 4.617 -7.18 1 97.69 162 TYR B C 1
ATOM 3373 O O . TYR B 1 162 ? 6.547 5.383 -7.152 1 97.69 162 TYR B O 1
ATOM 3381 N N . SER B 1 163 ? 7.582 3.562 -6.422 1 97.44 163 SER B N 1
ATOM 3382 C CA . SER B 1 163 ? 6.445 3.098 -5.637 1 97.44 163 SER B CA 1
ATOM 3383 C C . SER B 1 163 ? 6.156 4.031 -4.469 1 97.44 163 SER B C 1
ATOM 3385 O O . SER B 1 163 ? 5.098 3.953 -3.848 1 97.44 163 SER B O 1
ATOM 3387 N N . ASP B 1 164 ? 7.094 4.938 -4.172 1 98 164 ASP B N 1
ATOM 3388 C CA . ASP B 1 164 ? 6.949 5.82 -3.02 1 98 164 ASP B CA 1
ATOM 3389 C C . ASP B 1 164 ? 6.27 7.129 -3.412 1 98 164 ASP B C 1
ATOM 3391 O O . ASP B 1 164 ? 5.855 7.902 -2.545 1 98 164 ASP B O 1
ATOM 3395 N N . VAL B 1 165 ? 6.191 7.402 -4.68 1 97.5 165 VAL B N 1
ATOM 3396 C CA . VAL B 1 165 ? 5.832 8.734 -5.156 1 97.5 165 VAL B CA 1
ATOM 3397 C C . VAL B 1 165 ? 4.363 8.766 -5.562 1 97.5 165 VAL B C 1
ATOM 3399 O O . VAL B 1 165 ? 3.877 7.844 -6.223 1 97.5 165 VAL B O 1
ATOM 3402 N N . ASP B 1 166 ? 3.629 9.773 -5.086 1 95.88 166 ASP B N 1
ATOM 3403 C CA . ASP B 1 166 ? 2.209 9.898 -5.406 1 95.88 166 ASP B CA 1
ATOM 3404 C C . ASP B 1 166 ? 1.981 10.961 -6.477 1 95.88 166 ASP B C 1
ATOM 3406 O O . ASP B 1 166 ? 2.928 11.406 -7.133 1 95.88 166 ASP B O 1
ATOM 3410 N N . VAL B 1 167 ? 0.745 11.414 -6.691 1 93.25 167 VAL B N 1
ATOM 3411 C CA . VAL B 1 167 ? 0.337 12.289 -7.781 1 93.25 167 VAL B CA 1
ATOM 3412 C C . VAL B 1 167 ? 0.942 13.68 -7.578 1 93.25 167 VAL B C 1
ATOM 3414 O O . VAL B 1 167 ? 0.994 14.477 -8.516 1 93.25 167 VAL B O 1
ATOM 3417 N N . ASN B 1 168 ? 1.323 14.039 -6.316 1 90.88 168 ASN B N 1
ATOM 3418 C CA . ASN B 1 168 ? 1.981 15.32 -6.047 1 90.88 168 ASN B CA 1
ATOM 3419 C C . ASN B 1 168 ? 3.443 15.297 -6.48 1 90.88 168 ASN B C 1
ATOM 3421 O O . ASN B 1 168 ? 4.145 16.297 -6.371 1 90.88 168 ASN B O 1
ATOM 3425 N N . GLN B 1 169 ? 3.939 14.07 -6.91 1 93 169 GLN B N 1
ATOM 3426 C CA . GLN B 1 169 ? 5.281 13.859 -7.441 1 93 169 GLN B CA 1
ATOM 3427 C C . GLN B 1 169 ? 6.332 13.938 -6.336 1 93 169 GLN B C 1
ATOM 3429 O O . GLN B 1 169 ? 7.488 14.273 -6.594 1 93 169 GLN B O 1
ATOM 3434 N N . HIS B 1 170 ? 5.957 13.797 -5.109 1 95.75 170 HIS B N 1
ATOM 3435 C CA . HIS B 1 170 ? 6.789 13.602 -3.928 1 95.75 170 HIS B CA 1
ATOM 3436 C C . HIS B 1 170 ? 6.418 12.312 -3.199 1 95.75 170 HIS B C 1
ATOM 3438 O O . HIS B 1 170 ? 5.422 11.672 -3.533 1 95.75 170 HIS B O 1
ATOM 3444 N N . MET B 1 171 ? 7.258 11.969 -2.25 1 98.06 171 MET B N 1
ATOM 3445 C CA . MET B 1 171 ? 6.98 10.781 -1.449 1 98.06 171 MET B CA 1
ATOM 3446 C C . MET B 1 171 ? 5.625 10.898 -0.76 1 98.06 171 MET B C 1
ATOM 3448 O O . MET B 1 171 ? 5.309 11.938 -0.173 1 98.06 171 MET B O 1
ATOM 3452 N N . ASN B 1 172 ? 4.801 9.844 -0.916 1 97.69 172 ASN B N 1
ATOM 3453 C CA . ASN B 1 172 ? 3.473 9.758 -0.314 1 97.69 172 ASN B CA 1
ATOM 3454 C C . ASN B 1 172 ? 3.549 9.727 1.209 1 97.69 172 ASN B C 1
ATOM 3456 O O . ASN B 1 172 ? 4.418 9.055 1.776 1 97.69 172 ASN B O 1
ATOM 3460 N N . ASN B 1 173 ? 2.6 10.359 1.871 1 97.12 173 ASN B N 1
ATOM 3461 C CA . ASN B 1 173 ? 2.609 10.477 3.324 1 97.12 173 ASN B CA 1
ATOM 3462 C C . ASN B 1 173 ? 2.598 9.102 3.998 1 97.12 173 ASN B C 1
ATOM 3464 O O . ASN B 1 173 ? 3.248 8.906 5.027 1 97.12 173 ASN B O 1
ATOM 3468 N N . SER B 1 174 ? 1.814 8.188 3.443 1 97.19 174 SER B N 1
ATOM 3469 C CA . SER B 1 174 ? 1.711 6.871 4.066 1 97.19 174 SER B CA 1
ATOM 3470 C C . SER B 1 174 ? 3.01 6.086 3.924 1 97.19 174 SER B C 1
ATOM 3472 O O . SER B 1 174 ? 3.299 5.199 4.73 1 97.19 174 SER B O 1
ATOM 3474 N N . ARG B 1 175 ? 3.801 6.375 2.92 1 98.25 175 ARG B N 1
ATOM 3475 C CA . ARG B 1 175 ? 5.066 5.688 2.693 1 98.25 175 ARG B CA 1
ATOM 3476 C C . ARG B 1 175 ? 6.102 6.082 3.744 1 98.25 175 ARG B C 1
ATOM 3478 O O . ARG B 1 175 ? 6.945 5.27 4.129 1 98.25 175 ARG B O 1
ATOM 3485 N N . TYR B 1 176 ? 6.059 7.336 4.234 1 98.75 176 TYR B N 1
ATOM 3486 C CA . TYR B 1 176 ? 6.906 7.715 5.359 1 98.75 176 TYR B CA 1
ATOM 3487 C C . TYR B 1 176 ? 6.672 6.797 6.555 1 98.75 176 TYR B C 1
ATOM 3489 O O . TYR B 1 176 ? 7.625 6.344 7.191 1 98.75 176 TYR B O 1
ATOM 3497 N N . ILE B 1 177 ? 5.438 6.547 6.777 1 98.44 177 ILE B N 1
ATOM 3498 C CA . ILE B 1 177 ? 5.059 5.715 7.918 1 98.44 177 ILE B CA 1
ATOM 3499 C C . ILE B 1 177 ? 5.559 4.289 7.703 1 98.44 177 ILE B C 1
ATOM 3501 O O . ILE B 1 177 ? 6.09 3.664 8.625 1 98.44 177 ILE B O 1
ATOM 3505 N N . GLU B 1 178 ? 5.418 3.844 6.523 1 98.19 178 GLU B N 1
ATOM 3506 C CA . GLU B 1 178 ? 5.91 2.508 6.203 1 98.19 178 GLU B CA 1
ATOM 3507 C C . GLU B 1 178 ? 7.414 2.4 6.445 1 98.19 178 GLU B C 1
ATOM 3509 O O . GLU B 1 178 ? 7.883 1.442 7.062 1 98.19 178 GLU B O 1
ATOM 3514 N N . TRP B 1 179 ? 8.164 3.402 5.945 1 98.69 179 TRP B N 1
ATOM 3515 C CA . TRP B 1 179 ? 9.609 3.426 6.164 1 98.69 179 TRP B CA 1
ATOM 3516 C C . TRP B 1 179 ? 9.93 3.43 7.656 1 98.69 179 TRP B C 1
ATOM 3518 O O . TRP B 1 179 ? 10.844 2.732 8.102 1 98.69 179 TRP B O 1
ATOM 3528 N N . ALA B 1 180 ? 9.172 4.211 8.375 1 98.69 180 ALA B N 1
ATOM 3529 C CA . ALA B 1 180 ? 9.414 4.309 9.812 1 98.69 180 ALA B CA 1
ATOM 3530 C C . ALA B 1 180 ? 9.211 2.961 10.5 1 98.69 180 ALA B C 1
ATOM 3532 O O . ALA B 1 180 ? 10.031 2.541 11.312 1 98.69 180 ALA B O 1
ATOM 3533 N N . PHE B 1 181 ? 8.125 2.299 10.148 1 98.25 181 PHE B N 1
ATOM 3534 C CA . PHE B 1 181 ? 7.828 1.018 10.773 1 98.25 181 PHE B CA 1
ATOM 3535 C C . PHE B 1 181 ? 8.844 -0.039 10.367 1 98.25 181 PHE B C 1
ATOM 3537 O O . PHE B 1 181 ? 9.188 -0.923 11.156 1 98.25 181 PHE B O 1
ATOM 3544 N N . ASP B 1 182 ? 9.352 0.061 9.141 1 98.25 182 ASP B N 1
ATOM 3545 C CA . ASP B 1 182 ? 10.438 -0.812 8.711 1 98.25 182 ASP B CA 1
ATOM 3546 C C . ASP B 1 182 ? 11.688 -0.6 9.562 1 98.25 182 ASP B C 1
ATOM 3548 O O . ASP B 1 182 ? 12.406 -1.554 9.875 1 98.25 182 ASP B O 1
ATOM 3552 N N . ALA B 1 183 ? 11.938 0.638 9.922 1 98 183 ALA B N 1
ATOM 3553 C CA . ALA B 1 183 ? 13.094 0.965 10.758 1 98 183 ALA B CA 1
ATOM 3554 C C . ALA B 1 183 ? 12.883 0.485 12.188 1 98 183 ALA B C 1
ATOM 3556 O O . ALA B 1 183 ? 13.844 0.159 12.891 1 98 183 ALA B O 1
ATOM 3557 N N . VAL B 1 184 ? 11.633 0.519 12.711 1 96.12 184 VAL B N 1
ATOM 3558 C CA . VAL B 1 184 ? 11.328 -0.012 14.039 1 96.12 184 VAL B CA 1
ATOM 3559 C C . VAL B 1 184 ? 11.695 -1.493 14.102 1 96.12 184 VAL B C 1
ATOM 3561 O O . VAL B 1 184 ? 12.383 -1.929 15.023 1 96.12 184 VAL B O 1
ATOM 3564 N N . GLY B 1 185 ? 11.312 -2.252 13.031 1 91.06 185 GLY B N 1
ATOM 3565 C CA . GLY B 1 185 ? 11.727 -3.637 12.898 1 91.06 185 GLY B CA 1
ATOM 3566 C C . GLY B 1 185 ? 10.672 -4.629 13.344 1 91.06 185 GLY B C 1
ATOM 3567 O O . GLY B 1 185 ? 9.797 -4.293 14.141 1 91.06 185 GLY B O 1
ATOM 3568 N N . LEU B 1 186 ? 10.836 -5.801 12.922 1 90.19 186 LEU B N 1
ATOM 3569 C CA . LEU B 1 186 ? 9.859 -6.871 13.094 1 90.19 186 LEU B CA 1
ATOM 3570 C C . LEU B 1 186 ? 9.773 -7.297 14.562 1 90.19 186 LEU B C 1
ATOM 3572 O O . LEU B 1 186 ? 8.695 -7.621 15.055 1 90.19 186 LEU B O 1
ATOM 3576 N N . ARG B 1 187 ? 10.828 -7.32 15.242 1 88 187 ARG B N 1
ATOM 3577 C CA . ARG B 1 187 ? 10.906 -7.883 16.594 1 88 187 ARG B CA 1
ATOM 3578 C C . ARG B 1 187 ? 10.047 -7.09 17.562 1 88 187 ARG B C 1
ATOM 3580 O O . ARG B 1 187 ? 9.391 -7.668 18.438 1 88 187 ARG B O 1
ATOM 3587 N N . ILE B 1 188 ? 10.047 -5.793 17.375 1 89.88 188 ILE B N 1
ATOM 3588 C CA . ILE B 1 188 ? 9.266 -4.941 18.266 1 89.88 188 ILE B CA 1
ATOM 3589 C C . ILE B 1 188 ? 7.777 -5.23 18.078 1 89.88 188 ILE B C 1
ATOM 3591 O O . ILE B 1 188 ? 7.016 -5.254 19.062 1 89.88 188 ILE B O 1
ATOM 3595 N N . PHE B 1 189 ? 7.359 -5.547 16.875 1 91.81 189 PHE B N 1
ATOM 3596 C CA . PHE B 1 189 ? 5.949 -5.734 16.562 1 91.81 189 PHE B CA 1
ATOM 3597 C C . PHE B 1 189 ? 5.488 -7.137 16.938 1 91.81 189 PHE B C 1
ATOM 3599 O O . PHE B 1 189 ? 4.305 -7.457 16.828 1 91.81 189 PHE B O 1
ATOM 3606 N N . GLU B 1 190 ? 6.426 -7.922 17.391 1 90.5 190 GLU B N 1
ATOM 3607 C CA . GLU B 1 190 ? 6.062 -9.242 17.891 1 90.5 190 GLU B CA 1
ATOM 3608 C C . GLU B 1 190 ? 5.277 -9.141 19.203 1 90.5 190 GLU B C 1
ATOM 3610 O O . GLU B 1 190 ? 4.359 -9.93 19.438 1 90.5 190 GLU B O 1
ATOM 3615 N N . GLN B 1 191 ? 5.664 -8.133 19.953 1 91.38 191 GLN B N 1
ATOM 3616 C CA . GLN B 1 191 ? 5.098 -8.094 21.297 1 91.38 191 GLN B CA 1
ATOM 3617 C C . GLN B 1 191 ? 4.367 -6.777 21.547 1 91.38 191 GLN B C 1
ATOM 3619 O O . GLN B 1 191 ? 3.639 -6.648 22.531 1 91.38 191 GLN B O 1
ATOM 3624 N N . HIS B 1 192 ? 4.578 -5.84 20.688 1 95.19 192 HIS B N 1
ATOM 3625 C CA . HIS B 1 192 ? 4.066 -4.5 20.938 1 95.19 192 HIS B CA 1
ATOM 3626 C C . HIS B 1 192 ? 3.26 -3.979 19.766 1 95.19 192 HIS B C 1
ATOM 3628 O O . HIS B 1 192 ? 3.426 -4.453 18.641 1 95.19 192 HIS B O 1
ATOM 3634 N N . TYR B 1 193 ? 2.354 -3.146 20.062 1 96.5 193 TYR B N 1
ATOM 3635 C CA . TYR B 1 193 ? 1.722 -2.291 19.062 1 96.5 193 TYR B CA 1
ATOM 3636 C C . TYR B 1 193 ? 1.783 -0.827 19.484 1 96.5 193 TYR B C 1
ATOM 3638 O O . TYR B 1 193 ? 2.066 -0.519 20.641 1 96.5 193 TYR B O 1
ATOM 3646 N N . PHE B 1 194 ? 1.635 0.081 18.625 1 97.81 194 PHE B N 1
ATOM 3647 C CA . PHE B 1 194 ? 1.61 1.504 18.953 1 97.81 194 PHE B CA 1
ATOM 3648 C C . PHE B 1 194 ? 0.235 1.922 19.453 1 97.81 194 PHE B C 1
ATOM 3650 O O . PHE B 1 194 ? -0.748 1.869 18.719 1 97.81 194 PHE B O 1
ATOM 3657 N N . LYS B 1 195 ? 0.123 2.348 20.625 1 98.12 195 LYS B N 1
ATOM 3658 C CA . LYS B 1 195 ? -1.136 2.883 21.125 1 98.12 195 LYS B CA 1
ATOM 3659 C C . LYS B 1 195 ? -1.293 4.355 20.766 1 98.12 195 LYS B C 1
ATOM 3661 O O . LYS B 1 195 ? -2.396 4.902 20.828 1 98.12 195 LYS B O 1
ATOM 3666 N N . GLU B 1 196 ? -0.192 4.965 20.484 1 98.69 196 GLU B N 1
ATOM 3667 C CA . GLU B 1 196 ? -0.173 6.352 20.031 1 98.69 196 GLU B CA 1
ATOM 3668 C C . GLU B 1 196 ? 0.997 6.609 19.078 1 98.69 196 GLU B C 1
ATOM 3670 O O . GLU B 1 196 ? 2.105 6.121 19.312 1 98.69 196 GLU B O 1
ATOM 3675 N N . VAL B 1 197 ? 0.764 7.297 18.062 1 98.75 197 VAL B N 1
ATOM 3676 C CA . VAL B 1 197 ? 1.805 7.68 17.109 1 98.75 197 VAL B CA 1
ATOM 3677 C C . VAL B 1 197 ? 1.641 9.148 16.734 1 98.75 197 VAL B C 1
ATOM 3679 O O . VAL B 1 197 ? 0.549 9.578 16.344 1 98.75 197 VAL B O 1
ATOM 3682 N N . SER B 1 198 ? 2.662 9.898 16.844 1 98.88 198 SER B N 1
ATOM 3683 C CA . SER B 1 198 ? 2.703 11.273 16.359 1 98.88 198 SER B CA 1
ATOM 3684 C C . SER B 1 198 ? 3.709 11.43 15.219 1 98.88 198 SER B C 1
ATOM 3686 O O . SER B 1 198 ? 4.797 10.852 15.266 1 98.88 198 SER B O 1
ATOM 3688 N N . ILE B 1 199 ? 3.32 12.188 14.234 1 98.81 199 ILE B N 1
ATOM 3689 C CA . ILE B 1 199 ? 4.105 12.312 13.008 1 98.81 199 ILE B CA 1
ATOM 3690 C C . ILE B 1 199 ? 4.281 13.789 12.648 1 98.81 199 ILE B C 1
ATOM 3692 O O . ILE B 1 199 ? 3.324 14.562 12.703 1 98.81 199 ILE B O 1
ATOM 3696 N N . LEU B 1 200 ? 5.449 14.133 12.312 1 98.62 200 LEU B N 1
ATOM 3697 C CA . LEU B 1 200 ? 5.785 15.453 11.797 1 98.62 200 LEU B CA 1
ATOM 3698 C C . LEU B 1 200 ? 6.418 15.359 10.414 1 98.62 200 LEU B C 1
ATOM 3700 O O . LEU B 1 200 ? 7.484 14.766 10.25 1 98.62 200 LEU B O 1
ATOM 3704 N N . TYR B 1 201 ? 5.715 15.891 9.422 1 98.31 201 TYR B N 1
ATOM 3705 C CA . TYR B 1 201 ? 6.266 16.016 8.078 1 98.31 201 TYR B CA 1
ATOM 3706 C C . TYR B 1 201 ? 6.992 17.359 7.918 1 98.31 201 TYR B C 1
ATOM 3708 O O . TYR B 1 201 ? 6.355 18.406 7.773 1 98.31 201 TYR B O 1
ATOM 3716 N N . LYS B 1 202 ? 8.266 17.359 7.832 1 97.75 202 LYS B N 1
ATOM 3717 C CA . LYS B 1 202 ? 9.031 18.594 7.898 1 97.75 202 LYS B CA 1
ATOM 3718 C C . LYS B 1 202 ? 9.359 19.109 6.5 1 97.75 202 LYS B C 1
ATOM 3720 O O . LYS B 1 202 ? 9.305 20.328 6.25 1 97.75 202 LYS B O 1
ATOM 3725 N N . GLN B 1 203 ? 9.773 18.25 5.68 1 96.5 203 GLN B N 1
ATOM 3726 C CA . GLN B 1 203 ? 10.117 18.609 4.305 1 96.5 203 GLN B CA 1
ATOM 3727 C C . GLN B 1 203 ? 9.82 17.453 3.35 1 96.5 203 GLN B C 1
ATOM 3729 O O . GLN B 1 203 ? 10.078 16.297 3.664 1 96.5 203 GLN B O 1
ATOM 3734 N N . GLU B 1 204 ? 9.305 17.797 2.195 1 95.56 204 GLU B N 1
ATOM 3735 C CA . GLU B 1 204 ? 8.984 16.781 1.195 1 95.56 204 GLU B CA 1
ATOM 3736 C C . GLU B 1 204 ? 10.25 16.125 0.65 1 95.56 204 GLU B C 1
ATOM 3738 O O . GLU B 1 204 ? 11.281 16.781 0.51 1 95.56 204 GLU B O 1
ATOM 3743 N N . MET B 1 205 ? 10.148 14.891 0.373 1 97.94 205 MET B N 1
ATOM 3744 C CA . MET B 1 205 ? 11.234 14.172 -0.293 1 97.94 205 MET B CA 1
ATOM 3745 C C . MET B 1 205 ? 10.883 13.891 -1.749 1 97.94 205 MET B C 1
ATOM 3747 O O . MET B 1 205 ? 9.898 13.203 -2.033 1 97.94 205 MET B O 1
ATOM 3751 N N . ALA B 1 206 ? 11.703 14.414 -2.676 1 97.25 206 ALA B N 1
ATOM 3752 C CA . ALA B 1 206 ? 11.508 14.234 -4.109 1 97.25 206 ALA B CA 1
ATOM 3753 C C . ALA B 1 206 ? 11.969 12.844 -4.555 1 97.25 206 ALA B C 1
ATOM 3755 O O . ALA B 1 206 ? 12.727 12.18 -3.846 1 97.25 206 ALA B O 1
ATOM 3756 N N . PRO B 1 207 ? 11.477 12.477 -5.734 1 97.25 207 PRO B N 1
ATOM 3757 C CA . PRO B 1 207 ? 11.992 11.211 -6.27 1 97.25 207 PRO B CA 1
ATOM 3758 C C . PRO B 1 207 ? 13.516 11.18 -6.34 1 97.25 207 PRO B C 1
ATOM 3760 O O . PRO B 1 207 ? 14.141 12.172 -6.723 1 97.25 207 PRO B O 1
ATOM 3763 N N . GLY B 1 208 ? 14.094 10.047 -5.914 1 97.12 208 GLY B N 1
ATOM 3764 C CA . GLY B 1 208 ? 15.539 9.891 -5.973 1 97.12 208 GLY B CA 1
ATOM 3765 C C . GLY B 1 208 ? 16.234 10.352 -4.711 1 97.12 208 GLY B C 1
ATOM 3766 O O . GLY B 1 208 ? 17.406 10.023 -4.48 1 97.12 208 GLY B O 1
ATOM 3767 N N . THR B 1 209 ? 15.547 11.141 -3.855 1 98.12 209 THR B N 1
ATOM 3768 C CA . THR B 1 209 ? 16.125 11.602 -2.602 1 98.12 209 THR B CA 1
ATOM 3769 C C . THR B 1 209 ? 16.562 10.414 -1.736 1 98.12 209 THR B C 1
ATOM 3771 O O . THR B 1 209 ? 15.828 9.43 -1.625 1 98.12 209 THR B O 1
ATOM 3774 N N . ILE B 1 210 ? 17.797 10.484 -1.227 1 98.38 210 ILE B N 1
ATOM 3775 C CA . ILE B 1 210 ? 18.281 9.484 -0.292 1 98.38 210 ILE B CA 1
ATOM 3776 C C . ILE B 1 210 ? 18.188 10.016 1.137 1 98.38 210 ILE B C 1
ATOM 3778 O O . ILE B 1 210 ? 18.625 11.133 1.421 1 98.38 210 ILE B O 1
ATOM 3782 N N . ALA B 1 211 ? 17.609 9.266 1.997 1 98.69 211 ALA B N 1
ATOM 3783 C CA . ALA B 1 211 ? 17.484 9.648 3.402 1 98.69 211 ALA B CA 1
ATOM 3784 C C . ALA B 1 211 ? 18.219 8.656 4.301 1 98.69 211 ALA B C 1
ATOM 3786 O O . ALA B 1 211 ? 18.203 7.449 4.051 1 98.69 211 ALA B O 1
ATOM 3787 N N . LYS B 1 212 ? 18.844 9.172 5.297 1 98.81 212 LYS B N 1
ATOM 3788 C CA . LYS B 1 212 ? 19.312 8.375 6.43 1 98.81 212 LYS B CA 1
ATOM 3789 C C . LYS B 1 212 ? 18.25 8.273 7.512 1 98.81 212 LYS B C 1
ATOM 3791 O O . LYS B 1 212 ? 17.672 9.289 7.922 1 98.81 212 LYS B O 1
ATOM 3796 N N . ILE B 1 213 ? 18.016 7.094 7.941 1 98.81 213 ILE B N 1
ATOM 3797 C CA . ILE B 1 213 ? 16.969 6.855 8.93 1 98.81 213 ILE B CA 1
ATOM 3798 C C . ILE B 1 213 ? 17.609 6.492 10.273 1 98.81 213 ILE B C 1
ATOM 3800 O O . ILE B 1 213 ? 18.469 5.609 10.344 1 98.81 213 ILE B O 1
ATOM 3804 N N . TYR B 1 214 ? 17.172 7.215 11.281 1 98.69 214 TYR B N 1
ATOM 3805 C CA . TYR B 1 214 ? 17.656 7.016 12.648 1 98.69 214 TYR B CA 1
ATOM 3806 C C . TYR B 1 214 ? 16.516 6.602 13.57 1 98.69 214 TYR B C 1
ATOM 3808 O O . TYR B 1 214 ? 15.352 6.898 13.297 1 98.69 214 TYR B O 1
ATOM 3816 N N . ARG B 1 215 ? 16.875 5.941 14.68 1 98.44 215 ARG B N 1
ATOM 3817 C CA . ARG B 1 215 ? 15.828 5.43 15.555 1 98.44 215 ARG B CA 1
ATOM 3818 C C . ARG B 1 215 ? 16.266 5.445 17.016 1 98.44 215 ARG B C 1
ATOM 3820 O O . ARG B 1 215 ? 17.453 5.281 17.312 1 98.44 215 ARG B O 1
ATOM 3827 N N . TYR B 1 216 ? 15.422 5.73 17.812 1 98.06 216 TYR B N 1
ATOM 3828 C CA . TYR B 1 216 ? 15.484 5.43 19.234 1 98.06 216 TYR B CA 1
ATOM 3829 C C . TYR B 1 216 ? 14.391 4.449 19.641 1 98.06 216 TYR B C 1
ATOM 3831 O O . TYR B 1 216 ? 13.258 4.543 19.156 1 98.06 216 TYR B O 1
ATOM 3839 N N . PHE B 1 217 ? 14.664 3.475 20.469 1 94.69 217 PHE B N 1
ATOM 3840 C CA . PHE B 1 217 ? 13.617 2.596 20.984 1 94.69 217 PHE B CA 1
ATOM 3841 C C . PHE B 1 217 ? 13.93 2.135 22.391 1 94.69 217 PHE B C 1
ATOM 3843 O O . PHE B 1 217 ? 15.086 1.853 22.719 1 94.69 217 PHE B O 1
ATOM 3850 N N . ASP B 1 218 ? 12.93 2.105 23.141 1 92.31 218 ASP B N 1
ATOM 3851 C CA . ASP B 1 218 ? 12.906 1.34 24.391 1 92.31 218 ASP B CA 1
ATOM 3852 C C . ASP B 1 218 ? 11.578 0.604 24.547 1 92.31 218 ASP B C 1
ATOM 3854 O O . ASP B 1 218 ? 10.836 0.429 23.578 1 92.31 218 ASP B O 1
ATOM 3858 N N . ASP B 1 219 ? 11.266 0.053 25.688 1 88.62 219 ASP B N 1
ATOM 3859 C CA . ASP B 1 219 ? 10.102 -0.803 25.875 1 88.62 219 ASP B CA 1
ATOM 3860 C C . ASP B 1 219 ? 8.805 0.013 25.828 1 88.62 219 ASP B C 1
ATOM 3862 O O . ASP B 1 219 ? 7.715 -0.548 25.719 1 88.62 219 ASP B O 1
ATOM 3866 N N . LYS B 1 220 ? 8.945 1.328 25.797 1 94.75 220 LYS B N 1
ATOM 3867 C CA . LYS B 1 220 ? 7.738 2.133 25.938 1 94.75 220 LYS B CA 1
ATOM 3868 C C . LYS B 1 220 ? 7.59 3.104 24.766 1 94.75 220 LYS B C 1
ATOM 3870 O O . LYS B 1 220 ? 6.48 3.547 24.453 1 94.75 220 LYS B O 1
ATOM 3875 N N . TYR B 1 221 ? 8.703 3.48 24.203 1 97.69 221 TYR B N 1
ATOM 3876 C CA . TYR B 1 221 ? 8.664 4.586 23.25 1 97.69 221 TYR B CA 1
ATOM 3877 C C . TYR B 1 221 ? 9.617 4.348 22.094 1 97.69 221 TYR B C 1
ATOM 3879 O O . TYR B 1 221 ? 10.703 3.793 22.281 1 97.69 221 TYR B O 1
ATOM 3887 N N . VAL B 1 222 ? 9.18 4.734 20.922 1 98.25 222 VAL B N 1
ATOM 3888 C CA . VAL B 1 222 ? 10.016 4.684 19.719 1 98.25 222 VAL B CA 1
ATOM 3889 C C . VAL B 1 222 ? 10.031 6.051 19.047 1 98.25 222 VAL B C 1
ATOM 3891 O O . VAL B 1 222 ? 9 6.727 18.969 1 98.25 222 VAL B O 1
ATOM 3894 N N . LYS B 1 223 ? 11.203 6.469 18.609 1 98.75 223 LYS B N 1
ATOM 3895 C CA . LYS B 1 223 ? 11.344 7.656 17.766 1 98.75 223 LYS B CA 1
ATOM 3896 C C . LYS B 1 223 ? 12.109 7.336 16.484 1 98.75 223 LYS B C 1
ATOM 3898 O O . LYS B 1 223 ? 13.125 6.645 16.516 1 98.75 223 LYS B O 1
ATOM 3903 N N . VAL B 1 224 ? 11.641 7.762 15.383 1 98.81 224 VAL B N 1
ATOM 3904 C CA . VAL B 1 224 ? 12.289 7.574 14.086 1 98.81 224 VAL B CA 1
ATOM 3905 C C . VAL B 1 224 ? 12.445 8.922 13.391 1 98.81 224 VAL B C 1
ATOM 3907 O O . VAL B 1 224 ? 11.508 9.727 13.359 1 98.81 224 VAL B O 1
ATOM 3910 N N . VAL B 1 225 ? 13.594 9.172 12.828 1 98.88 225 VAL B N 1
ATOM 3911 C CA . VAL B 1 225 ? 13.891 10.438 12.156 1 98.88 225 VAL B CA 1
ATOM 3912 C C . VAL B 1 225 ? 14.539 10.156 10.797 1 98.88 225 VAL B C 1
ATOM 3914 O O . VAL B 1 225 ? 15.438 9.32 10.695 1 98.88 225 VAL B O 1
ATOM 3917 N N . PHE B 1 226 ? 14.047 10.75 9.742 1 98.94 226 PHE B N 1
ATOM 3918 C CA . PHE B 1 226 ? 14.672 10.734 8.422 1 98.94 226 PHE B CA 1
ATOM 3919 C C . PHE B 1 226 ? 15.492 12 8.195 1 98.94 226 PHE B C 1
ATOM 3921 O O . PHE B 1 226 ? 14.961 13.109 8.266 1 98.94 226 PHE B O 1
ATOM 3928 N N . LYS B 1 227 ? 16.75 11.93 7.848 1 98.81 227 LYS B N 1
ATOM 3929 C CA . LYS B 1 227 ? 17.625 13.07 7.574 1 98.81 227 LYS B CA 1
ATOM 3930 C C . LYS B 1 227 ? 18.266 12.961 6.188 1 98.81 227 LYS B C 1
ATOM 3932 O O . LYS B 1 227 ? 18.328 11.867 5.617 1 98.81 227 LYS B O 1
ATOM 3937 N N . SER B 1 228 ? 18.688 14.109 5.73 1 98.44 228 SER B N 1
ATOM 3938 C CA . SER B 1 228 ? 19.5 14.109 4.52 1 98.44 228 SER B CA 1
ATOM 3939 C C . SER B 1 228 ? 20.828 13.414 4.75 1 98.44 228 SER B C 1
ATOM 3941 O O . SER B 1 228 ? 21.25 13.219 5.895 1 98.44 228 SER B O 1
ATOM 3943 N N . ILE B 1 229 ? 21.453 13.055 3.678 1 97.25 229 ILE B N 1
ATOM 3944 C CA . ILE B 1 229 ? 22.688 12.289 3.729 1 97.25 229 ILE B CA 1
ATOM 3945 C C . ILE B 1 229 ? 23.734 13.039 4.551 1 97.25 229 ILE B C 1
ATOM 3947 O O . ILE B 1 229 ? 24.516 12.43 5.273 1 97.25 229 ILE B O 1
ATOM 3951 N N . ASP B 1 230 ? 23.734 14.344 4.48 1 96.75 230 ASP B N 1
ATOM 3952 C CA . ASP B 1 230 ? 24.719 15.141 5.203 1 96.75 230 ASP B CA 1
ATOM 3953 C C . ASP B 1 230 ? 24.188 15.562 6.574 1 96.75 230 ASP B C 1
ATOM 3955 O O . ASP B 1 230 ? 24.797 16.375 7.262 1 96.75 230 ASP B O 1
ATOM 3959 N N . ASP B 1 231 ? 22.984 15.148 6.918 1 95.06 231 ASP B N 1
ATOM 3960 C CA . ASP B 1 231 ? 22.344 15.344 8.211 1 95.06 231 ASP B CA 1
ATOM 3961 C C . ASP B 1 231 ? 21.938 16.797 8.414 1 95.06 231 ASP B C 1
ATOM 3963 O O . ASP B 1 231 ? 21.656 17.219 9.531 1 95.06 231 ASP B O 1
ATOM 3967 N N . SER B 1 232 ? 21.891 17.578 7.316 1 95.88 232 SER B N 1
ATOM 3968 C CA . SER B 1 232 ? 21.609 19.016 7.441 1 95.88 232 SER B CA 1
ATOM 3969 C C . SER B 1 232 ? 20.109 19.281 7.418 1 95.88 232 SER B C 1
ATOM 3971 O O . SER B 1 232 ? 19.656 20.344 7.863 1 95.88 232 SER B O 1
ATOM 3973 N N . VAL B 1 233 ? 19.406 18.359 6.871 1 97.56 233 VAL B N 1
ATOM 3974 C CA . VAL B 1 233 ? 17.969 18.531 6.707 1 97.56 233 VAL B CA 1
ATOM 3975 C C . VAL B 1 233 ? 17.234 17.375 7.387 1 97.56 233 VAL B C 1
ATOM 3977 O O . VAL B 1 233 ? 17.625 16.219 7.254 1 97.56 233 VAL B O 1
ATOM 3980 N N . ILE B 1 234 ? 16.203 17.703 8.211 1 98.5 234 ILE B N 1
ATOM 3981 C CA . ILE B 1 234 ? 15.289 16.688 8.727 1 98.5 234 ILE B CA 1
ATOM 3982 C C . ILE B 1 234 ? 14.031 16.656 7.855 1 98.5 234 ILE B C 1
ATOM 3984 O O . ILE B 1 234 ? 13.344 17.672 7.699 1 98.5 234 ILE B O 1
ATOM 3988 N N . TYR B 1 235 ? 13.664 15.492 7.301 1 98.75 235 TYR B N 1
ATOM 3989 C CA . TYR B 1 235 ? 12.508 15.336 6.422 1 98.75 235 TYR B CA 1
ATOM 3990 C C . TYR B 1 235 ? 11.266 14.953 7.215 1 98.75 235 TYR B C 1
ATOM 3992 O O . TYR B 1 235 ? 10.164 15.398 6.91 1 98.75 235 TYR B O 1
ATOM 4000 N N . PHE B 1 236 ? 11.453 14.219 8.211 1 98.75 236 PHE B N 1
ATOM 4001 C CA . PHE B 1 236 ? 10.336 13.516 8.844 1 98.75 236 PHE B CA 1
ATOM 4002 C C . PHE B 1 236 ? 10.703 13.078 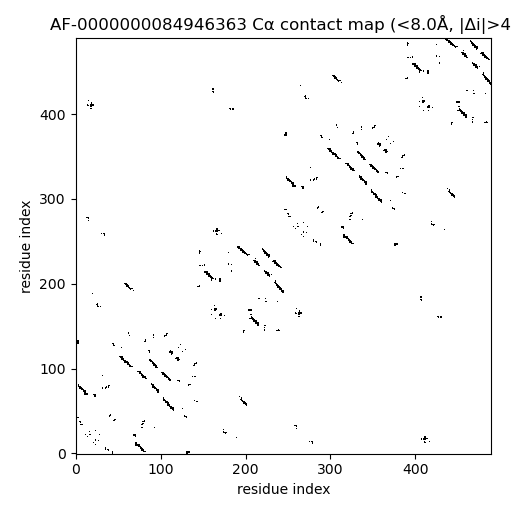10.258 1 98.75 236 PHE B C 1
ATOM 4004 O O . PHE B 1 236 ? 11.836 12.672 10.516 1 98.75 236 PHE B O 1
ATOM 4011 N N . GLU B 1 237 ? 9.766 13.117 11.18 1 98.88 237 GLU B N 1
ATOM 4012 C CA . GLU B 1 237 ? 9.883 12.586 12.531 1 98.88 237 GLU B CA 1
ATOM 4013 C C . GLU B 1 237 ? 8.625 11.836 12.945 1 98.88 237 GLU B C 1
ATOM 4015 O O . GLU B 1 237 ? 7.508 12.266 12.648 1 98.88 237 GLU B O 1
ATOM 4020 N N . MET B 1 238 ? 8.836 10.773 13.586 1 98.88 238 MET B N 1
ATOM 4021 C CA . MET B 1 238 ? 7.746 9.992 14.18 1 98.88 238 MET B CA 1
ATOM 4022 C C . MET B 1 238 ? 8.07 9.609 15.617 1 98.88 238 MET B C 1
ATOM 4024 O O . MET B 1 238 ? 9.203 9.219 15.914 1 98.88 238 MET B O 1
ATOM 4028 N N . GLY B 1 239 ? 7.176 9.781 16.5 1 98.75 239 GLY B N 1
ATOM 4029 C CA . GLY B 1 239 ? 7.238 9.273 17.859 1 98.75 239 GLY B CA 1
ATOM 4030 C C . GLY B 1 239 ? 6.008 8.477 18.25 1 98.75 239 GLY B C 1
ATOM 4031 O O . GLY B 1 239 ? 4.883 8.844 17.891 1 98.75 239 GLY B O 1
ATOM 4032 N N . GLY B 1 240 ? 6.227 7.41 18.953 1 98.12 240 GLY B N 1
ATOM 4033 C CA . GLY B 1 240 ? 5.07 6.602 19.312 1 98.12 240 GLY B CA 1
ATOM 4034 C C . GLY B 1 240 ? 5.23 5.887 20.641 1 98.12 240 GLY B C 1
ATOM 4035 O O . GLY B 1 240 ? 6.328 5.453 20.984 1 98.12 240 GLY B O 1
ATOM 4036 N N . TYR B 1 241 ? 4.188 5.77 21.375 1 98.56 241 TYR B N 1
ATOM 4037 C CA . TYR B 1 241 ? 4.121 4.98 22.594 1 98.56 241 TYR B CA 1
ATOM 4038 C C . TYR B 1 241 ? 3.67 3.557 22.297 1 98.56 241 TYR B C 1
ATOM 4040 O O . TYR B 1 241 ? 2.732 3.34 21.531 1 98.56 241 TYR B O 1
ATOM 4048 N N . LEU B 1 242 ? 4.336 2.664 22.922 1 97.62 242 LEU B N 1
ATOM 4049 C CA . LEU B 1 242 ? 4.062 1.248 22.703 1 97.62 242 LEU B CA 1
ATOM 4050 C C . LEU B 1 242 ? 3.201 0.678 23.828 1 97.62 242 LEU B C 1
ATOM 4052 O O . LEU B 1 242 ? 3.193 1.21 24.938 1 97.62 242 LEU B O 1
ATOM 4056 N N . ASP B 1 243 ? 2.455 -0.267 23.469 1 96 243 ASP B N 1
ATOM 4057 C CA . ASP B 1 243 ? 1.736 -1.104 24.422 1 96 243 ASP B CA 1
ATOM 4058 C C . ASP B 1 243 ? 1.9 -2.586 24.094 1 96 243 ASP B C 1
ATOM 4060 O O . ASP B 1 243 ? 2.271 -2.936 22.969 1 96 243 ASP B O 1
ATOM 4064 N N . ASN B 1 244 ? 1.741 -3.434 25.047 1 91.75 244 ASN B N 1
ATOM 4065 C CA . ASN B 1 244 ? 1.85 -4.875 24.859 1 91.75 244 ASN B CA 1
ATOM 4066 C C . ASN B 1 244 ? 0.523 -5.484 24.406 1 91.75 244 ASN B C 1
ATOM 4068 O O . ASN B 1 244 ? -0.544 -4.949 24.719 1 91.75 244 ASN B O 1
ATOM 4072 N N . PHE B 1 245 ? 0.585 -6.586 23.609 1 88.06 245 PHE B N 1
ATOM 4073 C CA . PHE B 1 245 ? -0.613 -7.324 23.234 1 88.06 245 PHE B CA 1
ATOM 4074 C C . PHE B 1 245 ? -1.254 -7.988 24.438 1 88.06 245 PHE B C 1
ATOM 4076 O O . PHE B 1 245 ? -0.558 -8.383 25.391 1 88.06 245 PHE B O 1
#

Secondary structure (DSSP, 8-state):
-B-PPEEEEEEPPGGGB-TTSBBPHHHHHHHHHHHHHHHHHHHTS--GGGGGTEEEEEEEEEEEESS--BTT-EEEEEEEEEEEETTEEEEEEEEE-TTS-EEEEEEEEEEEEETTTTEEE-GGGGTPPPPB------S--SPPPPPPS---EEEEEEE--GGGB-TTSSB-HHHHHHHHHHHH-HHHHHHEEEEEEEEEE-S---TT-EEEEEEEE-SSEEEEEEEETTS--EEEEEEEEEEE-/-B-PPEEEEEEPPGGGB-TTSBBPHHHHHHHHHHHHHHHHHHHTS--GGGGGTEEEEEEEEEEEESS--BTT-EEEEEEEEEEEETTEEEEEEEEE-TTS-EEEEEEEEEEEEETTTTEEE-GGGGTPPPPB------S--SPPPPPPS---EEEEEEE--GGGB-TTSSB-HHHHHHHHHHHH-HHHHHHEEEEEEEEEE-S---TT-EEEEEEEE-SSEEEEEEEETTS--EEEEEEEEEEE-

pLDDT: mean 95.14, std 4.43, range [69.31, 98.94]

Radius of gyration: 22.85 Å; Cα contacts (8 Å, |Δi|>4): 1157; chains: 2; bounding box: 48×69×52 Å

Foldseek 3Di:
DEFDKFKDKDAAAPVQADPVQFRDPLNVVVVLVVRVVVSCVVQQQDDPVLVVWKDKDWFKKKKAFQDTDGGRWMKMKMKTWADDDFFKTKIKIFMATPVRDTGMMMITIIGMAGPVVRGTHGSVVSVGDDHDHDDDDGPDDDADDADPDDDKDWQDKDFAADVQADPVQWGDPSVVVVVQVVSVPDVLVVWKDFSMKMKGADATHHHGFMWTKIWDDDNFKIKIWTAHPVRPDTGMIMMTTIDTD/DEWDKFKDKDAAAPVQADPVQFRDPLVVVVVLVVRVVVSCVVQQQDDPVLVVWKDKDWFKKKKAFQDTDGGRWMKMKMKTWADDDFFKTKIKIFMATPVRDTGMIMITIIGMAGPVVRGTHGSVVSVGDDHDHDDDDGPDDDADDADPDDDKDWQDKDFAADVQADPVQWGDPSVVVVVQVVSVPDVLVVWKDFSMKMKGADATHHHGFMWTKIWDDDNFKIKIWTAHPVRPDTGMIMMTTIDGD

Solvent-accessible surface area (backbone atoms only — not comparable to full-atom values): 25548 Å² total; per-residue (Å²): 96,57,49,56,76,36,72,47,80,46,61,38,47,65,80,52,17,26,47,84,33,33,52,31,65,38,55,50,53,34,51,49,50,50,49,48,54,52,33,31,40,75,44,50,54,42,55,80,77,47,58,82,42,36,45,78,40,75,38,36,33,20,38,39,31,77,57,87,48,44,54,70,40,48,36,37,41,36,34,30,66,59,49,75,57,81,52,41,36,35,36,39,36,39,30,21,40,82,87,65,48,76,41,31,36,29,18,36,34,30,35,36,30,31,62,83,75,67,38,78,42,43,45,69,81,72,71,34,55,77,45,50,66,70,89,74,94,60,98,48,86,55,74,57,82,60,84,72,94,66,78,64,40,84,74,50,74,49,63,38,42,43,78,35,21,17,61,87,56,27,54,31,74,40,47,55,47,39,54,45,49,35,69,68,33,57,72,54,58,72,52,32,47,63,38,27,40,21,40,38,52,67,42,89,46,44,72,64,42,53,32,34,33,29,38,32,76,60,93,47,40,38,36,34,39,33,20,34,80,84,63,82,42,64,32,35,39,37,24,31,36,45,40,72,119,98,59,53,54,76,36,72,49,76,48,63,38,47,65,80,53,18,26,46,83,32,33,50,32,64,37,54,51,54,37,52,51,52,49,50,48,52,51,32,33,40,75,45,51,54,42,54,81,77,47,57,80,44,35,46,80,41,75,39,37,33,19,37,39,31,78,55,87,48,43,53,70,40,48,36,36,41,36,35,33,67,55,49,74,58,80,51,39,36,33,35,38,36,37,30,21,40,83,85,66,47,76,40,32,34,31,20,36,36,30,34,36,30,30,61,83,75,68,39,79,42,43,47,67,79,72,71,34,56,78,45,49,65,69,90,73,94,60,98,47,86,56,76,56,83,59,85,72,93,66,79,64,40,84,74,51,74,49,63,39,42,41,77,36,21,18,61,87,55,26,54,33,74,40,48,55,47,38,53,44,50,35,70,68,33,57,72,56,58,71,52,33,47,64,38,28,40,20,39,39,52,67,43,88,47,44,73,65,40,53,31,34,33,28,38,32,75,61,93,46,40,37,36,34,37,32,21,34,81,84,63,81,43,65,32,34,39,37,24,32,37,46,40,71,120

Sequence (490 aa):
MENIVSYCDLTIECQEADYQGNYRISSLLSKLSDLATKNAVEVGIWRPELGERFGFVLAKETLILKRPIKIDEKIRLKTRAAACKRIQFTRNYWVEDENGDEIASVYSLWTLIDLEKRRITKPDKAGIIMPEIKSYDYTIEEYHEIIKELPLDYVMERQVLYSDVDVNQHMNNSRYIEWAFDAVGLRIFEQHYFKEVSILYKQEMAPGTIAKIYRYFDDKYVKVVFKSIDDSVIYFEMGGYLDNFMENIVSYCDLTIECQEADYQGNYRISSLLSKLSDLATKNAVEVGIWRPELGERFGFVLAKETLILKRPIKIDEKIRLKTRAAACKRIQFTRNYWVEDENGDEIASVYSLWTLIDLEKRRITKPDKAGIIMPEIKSYDYTIEEYHEIIKELPLDYVMERQVLYSDVDVNQHMNNSRYIEWAFDAVGLRIFEQHYFKEVSILYKQEMAPGTIAKIYRYFDDKYVKVVFKSIDDSVIYFEMGGYLDNF